Protein AF-0000000084928152 (afdb_homodimer)

Organism: Streptomyces venezuelae (strain ATCC 10712 / CBS 650.69 / DSM 40230 / JCM 4526 / NBRC 13096 / PD 04745) (NCBI:txid953739)

Sequence (588 aa):
MRTLAIAALQTAPVPYDLEATWQRYADQVRATRSLFPHVQLVVVPELLLAAEGPLLGSAPEGWMERIAEPIPGPTTERVSALARETGLWLIPGSLFERGEDGRVYNTAVAVSPEGEVAARYRKVFPWQPYEKTAPGGEFTVFDVPGVGRIGLAICYDGSFPETVRQLAWLGAEIIVQPTLTTTRDREMELVCARANAWTNQVYVVNVNASDPAGVGASAIVDPEGIVRQQAGTGEEILVDVLDLDTVTRVREQGSAGLNRPWAQLARYGEEIHLPMYGGTFRTPEWAHKQNSGQMRTLAIAALQTAPVPYDLEATWQRYADQVRATRSLFPHVQLVVVPELLLAAEGPLLGSAPEGWMERIAEPIPGPTTERVSALARETGLWLIPGSLFERGEDGRVYNTAVAVSPEGEVAARYRKVFPWQPYEKTAPGGEFTVFDVPGVGRIGLAICYDGSFPETVRQLAWLGAEIIVQPTLTTTRDREMELVCARANAWTNQVYVVNVNASDPAGVGASAIVDPEGIVRQQAGTGEEILVDVLDLDTVTRVREQGSAGLNRPWAQLARYGEEIHLPMYGGTFRTPEWAHKQNSGQ

Solvent-accessible surface area (backbone atoms only — not comparable to full-atom values): 29030 Å² total; per-residue (Å²): 136,33,59,48,27,33,34,37,40,21,40,65,46,39,59,75,30,53,65,60,17,44,51,51,49,52,50,52,52,53,48,45,46,68,76,37,70,74,49,41,34,41,37,29,14,34,37,33,68,60,3,58,52,39,87,90,48,88,69,68,84,60,49,66,71,68,66,34,36,42,84,83,31,74,69,52,50,52,50,17,51,50,13,45,72,68,56,23,30,36,24,65,16,20,36,49,25,38,43,96,85,72,46,45,26,43,26,31,44,35,27,33,33,85,30,44,78,68,38,70,32,39,30,54,43,54,56,47,87,77,43,83,46,49,59,32,36,58,80,38,66,38,74,43,88,91,52,50,30,36,15,62,47,43,42,55,27,58,59,37,70,61,48,56,47,44,30,36,51,74,55,26,47,32,35,44,25,22,12,62,49,67,57,82,64,53,60,57,50,52,38,23,45,25,36,50,9,36,59,51,36,15,30,29,40,38,25,16,12,3,55,79,56,6,55,24,52,23,35,35,23,35,34,68,32,47,72,77,44,68,48,62,39,52,70,43,74,51,72,48,73,46,54,50,53,53,32,55,46,30,61,71,51,9,42,96,62,54,48,36,63,67,57,50,41,56,72,49,20,68,64,29,60,35,73,44,33,65,31,28,45,52,66,36,75,75,57,56,59,61,59,67,74,105,134,33,58,49,27,34,34,38,39,21,40,64,46,39,59,75,30,52,66,60,17,44,53,51,49,52,50,50,52,52,48,44,48,68,77,38,69,75,49,43,33,41,38,28,14,34,37,34,68,58,3,60,54,42,89,92,47,87,68,68,84,59,48,67,71,69,67,34,36,43,85,81,32,76,68,52,49,51,50,18,51,51,14,45,74,70,57,23,29,37,25,65,16,20,35,51,25,37,44,96,86,72,47,45,28,44,28,30,42,35,25,34,34,84,30,43,77,68,38,69,34,39,30,55,43,53,57,48,87,77,43,82,47,50,59,33,35,56,81,36,67,40,74,44,89,91,51,50,31,35,15,61,46,45,42,57,26,59,60,38,67,62,49,55,48,45,32,33,50,74,53,26,48,32,34,44,23,20,13,64,48,69,57,83,63,52,60,56,50,52,38,22,44,26,33,49,9,37,59,50,35,16,30,28,40,37,26,14,12,3,52,81,56,6,58,25,51,24,32,36,22,35,34,67,32,48,72,76,44,68,48,60,39,52,69,44,75,4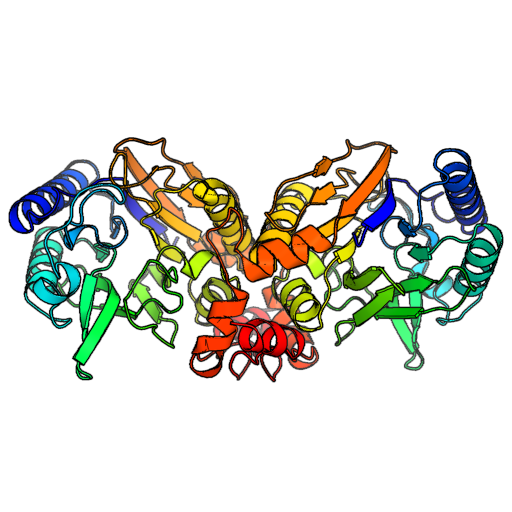9,72,48,72,46,54,52,53,54,33,56,46,31,61,73,51,9,42,95,62,55,48,34,62,66,58,51,40,57,72,50,20,70,63,29,61,35,74,43,32,65,32,28,46,50,68,35,73,75,59,57,60,61,59,69,74,104

InterPro domains:
  IPR003010 Carbon-nitrogen hydrolase [PF00795] (6-251)
  IPR003010 Carbon-nitrogen hydrolase [PS50263] (4-246)
  IPR036526 Carbon-nitrogen hydrolase superfamily [G3DSA:3.60.110.10] (1-266)
  IPR036526 Carbon-nitrogen hydrolase superfamily [SSF56317] (1-255)
  IPR050345 Aliphatic Amidase/Beta-Ureidopropionase [PTHR43674] (2-253)

Nearest PDB structures (foldseek):
  5g3o-assembly1_A  TM=9.161E-01  e=9.733E-25  Bacillus cereus
  4lf0-assembly1_A  TM=8.608E-01  e=2.741E-25  Bacillus sp. (in: firmicutes)
  2plq-assembly1_A  TM=8.503E-01  e=4.718E-25  Aeribacillus pallidus
  2uxy-assembly1_A  TM=8.238E-01  e=8.710E-26  Pseudomonas aeruginosa
  4gyl-assembly1_A  TM=8.179E-01  e=2.133E-24  Bacillus sp. (in: firmicutes)

Radius of gyration: 24.91 Å; Cα contacts (8 Å, |Δi|>4): 1516; chains: 2; bounding box: 55×72×54 Å

pLDDT: mean 96.23, std 7.62, range [33.03, 98.94]

Secondary structure (DSSP, 8-state):
--EEEEEEEE----TT-HHHHHHHHHHHHHHHHHH-TT--EEE--TTGGGT---TTS---TTHHHHH-B-SSSHHHHHHHHHHHHHT-EEE--EEEEE-TTS-EEEEEEEE-TTS-EEEEEE-SS--TTT--SBP----EEEEETTTEEEEE--GGGGGSHHHHHHHHHTT-SEEEEEE---STTHHHHHHHHHHHHHHHT-EEEEEEPPTTTS----EEE-TTS-EEEE--SS-EEEEEEEEHHHHHHHHHH-BTTTB-HHHHHHHHGGGS-BTTTTB-----HHHHHHHHT-/--EEEEEEEE----TT-HHHHHHHHHHHHHHHHHH-TT--EEE--TTGGGT---TTS---TTHHHHH-B-SSSHHHHHHHHHHHHHT-EEE--EEEEE-TTS-EEEEEEEE-TTS-EEEEEE-SS--TTT--SBP----EEEEETTTEEEEE--GGGGGSHHHHHHHHHTT-SEEEEEE---STTHHHHHHHHHHHHHHHT-EEEEEEPPTTTS----EEE-TTS-EEEE--SS-EEEEEEEEHHHHHHHHHH-BTTTB-HHHHHHHHGGGS-BTTTTB-----HHHHHHHHT-

Structure (mmCIF, N/CA/C/O backbone):
data_AF-0000000084928152-model_v1
#
loop_
_entity.id
_entity.type
_entity.pdbx_description
1 polymer 'Aliphatic amidase amiE'
#
loop_
_atom_site.group_PDB
_atom_site.id
_atom_site.type_symbol
_atom_site.label_atom_id
_atom_site.label_alt_id
_atom_site.label_comp_id
_atom_site.label_asym_id
_atom_site.label_entity_id
_atom_site.label_seq_id
_atom_site.pdbx_PDB_ins_code
_atom_site.Cartn_x
_atom_site.Cartn_y
_atom_site.Cartn_z
_atom_site.occupancy
_atom_site.B_iso_or_equiv
_atom_site.auth_seq_id
_atom_site.auth_comp_id
_atom_site.auth_asym_id
_atom_site.auth_atom_id
_atom_site.pdbx_PDB_model_num
ATOM 1 N N . MET A 1 1 ? 26.344 14.844 4.344 1 89.25 1 MET A N 1
ATOM 2 C CA . MET A 1 1 ? 25.188 14.117 4.863 1 89.25 1 MET A CA 1
ATOM 3 C C . MET A 1 1 ? 23.969 15.023 4.953 1 89.25 1 MET A C 1
ATOM 5 O O . MET A 1 1 ? 24.047 16.125 5.492 1 89.25 1 MET A O 1
ATOM 9 N N . ARG A 1 2 ? 22.906 14.656 4.246 1 96.38 2 ARG A N 1
ATOM 10 C CA . ARG A 1 2 ? 21.656 15.414 4.297 1 96.38 2 ARG A CA 1
ATOM 11 C C . ARG A 1 2 ? 20.734 14.883 5.383 1 96.38 2 ARG A C 1
ATOM 13 O O . ARG A 1 2 ? 20.188 13.781 5.25 1 96.38 2 ARG A O 1
ATOM 20 N N . THR A 1 3 ? 20.625 15.617 6.512 1 98.12 3 THR A N 1
ATOM 21 C CA . THR A 1 3 ? 19.75 15.188 7.598 1 98.12 3 THR A CA 1
ATOM 22 C C . THR A 1 3 ? 18.719 16.25 7.922 1 98.12 3 THR A C 1
ATOM 24 O O . THR A 1 3 ? 18.938 17.438 7.66 1 98.12 3 THR A O 1
ATOM 27 N N . LEU A 1 4 ? 17.625 15.875 8.406 1 98.69 4 LEU A N 1
ATOM 28 C CA . LEU A 1 4 ? 16.578 16.75 8.914 1 98.69 4 LEU A CA 1
ATOM 29 C C . LEU A 1 4 ? 16.109 16.312 10.289 1 98.69 4 LEU A C 1
ATOM 31 O O . LEU A 1 4 ? 15.562 15.211 10.445 1 98.69 4 LEU A O 1
ATOM 35 N N . ALA A 1 5 ? 16.375 17.094 11.266 1 98.75 5 ALA A N 1
ATOM 36 C CA . ALA A 1 5 ? 15.875 16.812 12.602 1 98.75 5 ALA A CA 1
ATOM 37 C C . ALA A 1 5 ? 14.445 17.328 12.773 1 98.75 5 ALA A C 1
ATOM 39 O O . ALA A 1 5 ? 14.172 18.5 12.562 1 98.75 5 ALA A O 1
ATOM 40 N N . ILE A 1 6 ? 13.555 16.406 13.188 1 98.88 6 ILE A N 1
ATOM 41 C CA . ILE A 1 6 ? 12.148 16.781 13.266 1 98.88 6 ILE A CA 1
ATOM 42 C C . ILE A 1 6 ? 11.609 16.484 14.664 1 98.88 6 ILE A C 1
ATOM 44 O O . ILE A 1 6 ? 12.195 15.688 15.406 1 98.88 6 ILE A O 1
ATOM 48 N N . ALA A 1 7 ? 10.555 17.141 14.977 1 98.94 7 ALA A N 1
ATOM 49 C CA . ALA A 1 7 ? 9.727 16.828 16.141 1 98.94 7 ALA A CA 1
ATOM 50 C C . ALA A 1 7 ? 8.258 16.703 15.742 1 98.94 7 ALA A C 1
ATOM 52 O O . ALA A 1 7 ? 7.664 17.656 15.234 1 98.94 7 ALA A O 1
ATOM 53 N N . ALA A 1 8 ? 7.734 15.562 15.875 1 98.94 8 ALA A N 1
ATOM 54 C CA . ALA A 1 8 ? 6.297 15.32 15.742 1 98.94 8 ALA A CA 1
ATOM 55 C C . ALA A 1 8 ? 5.605 15.367 17.094 1 98.94 8 ALA A C 1
ATOM 57 O O . ALA A 1 8 ? 5.855 14.516 17.953 1 98.94 8 ALA A O 1
ATOM 58 N N . LEU A 1 9 ? 4.797 16.375 17.266 1 98.88 9 LEU A N 1
ATOM 59 C CA . LEU A 1 9 ? 4.102 16.547 18.547 1 98.88 9 LEU A CA 1
ATOM 60 C C . LEU A 1 9 ? 2.738 15.859 18.5 1 98.88 9 LEU A C 1
ATOM 62 O O . LEU A 1 9 ? 1.804 16.375 17.891 1 98.88 9 LEU A O 1
ATOM 66 N N . GLN A 1 10 ? 2.631 14.68 19.109 1 98.88 10 GLN A N 1
ATOM 67 C CA . GLN A 1 10 ? 1.312 14.117 19.375 1 98.88 10 GLN A CA 1
ATOM 68 C C . GLN A 1 10 ? 0.608 14.859 20.5 1 98.88 10 GLN A C 1
ATOM 70 O O . GLN A 1 10 ? 0.919 14.648 21.688 1 98.88 10 GLN A O 1
ATOM 75 N N . THR A 1 11 ? -0.295 15.727 20.172 1 98.62 11 THR A N 1
ATOM 76 C CA . THR A 1 11 ? -0.963 16.594 21.141 1 98.62 11 THR A CA 1
ATOM 77 C C . THR A 1 11 ? -2.432 16.781 20.766 1 98.62 11 THR A C 1
ATOM 79 O O . THR A 1 11 ? -2.924 16.172 19.812 1 98.62 11 THR A O 1
ATOM 82 N N . ALA A 1 12 ? -3.146 17.562 21.594 1 98.06 12 ALA A N 1
ATOM 83 C CA . ALA A 1 12 ? -4.578 17.781 21.406 1 98.06 12 ALA A CA 1
ATOM 84 C C . ALA A 1 12 ? -4.938 19.266 21.578 1 98.06 12 ALA A C 1
ATOM 86 O O . ALA A 1 12 ? -4.262 19.984 22.312 1 98.06 12 ALA A O 1
ATOM 87 N N . PRO A 1 13 ? -5.938 19.703 20.906 1 97.94 13 PRO A N 1
ATOM 88 C CA . PRO A 1 13 ? -6.402 21.078 21.125 1 97.94 13 PRO A CA 1
ATOM 89 C C . PRO A 1 13 ? -7.211 21.234 22.406 1 97.94 13 PRO A C 1
ATOM 91 O O . PRO A 1 13 ? -7.473 20.25 23.094 1 97.94 13 PRO A O 1
ATOM 94 N N . VAL A 1 14 ? -7.43 22.531 22.734 1 97.75 14 VAL A N 1
ATOM 95 C CA . VAL A 1 14 ? -8.492 22.875 23.672 1 97.75 14 VAL A CA 1
ATOM 96 C C . VAL A 1 14 ? -9.812 23.016 22.938 1 97.75 14 VAL A C 1
ATOM 98 O O . VAL A 1 14 ? -10.023 24 22.219 1 97.75 14 VAL A O 1
ATOM 101 N N . PRO A 1 15 ? -10.781 22.141 23.203 1 96.62 15 PRO A N 1
ATOM 102 C CA . PRO A 1 15 ? -11.969 22.047 22.344 1 96.62 15 PRO A CA 1
ATOM 103 C C . PRO A 1 15 ? -12.711 23.375 22.234 1 96.62 15 PRO A C 1
ATOM 105 O O . PRO A 1 15 ? -13.094 23.953 23.25 1 96.62 15 PRO A O 1
ATOM 108 N N . TYR A 1 16 ? -12.828 23.844 21.047 1 96.94 16 TYR A N 1
ATOM 109 C CA . TYR A 1 16 ? -13.633 24.984 20.609 1 96.94 16 TYR A CA 1
ATOM 110 C C . TYR A 1 16 ? -13.141 26.281 21.25 1 96.94 16 TYR A C 1
ATOM 112 O O . TYR A 1 16 ? -13.922 27.219 21.438 1 96.94 16 TYR A O 1
ATOM 120 N N . ASP A 1 17 ? -11.945 26.266 21.641 1 97.94 17 ASP A N 1
ATOM 121 C CA . ASP A 1 17 ? -11.266 27.469 22.125 1 97.94 17 ASP A CA 1
ATOM 122 C C . ASP A 1 17 ? -10.023 27.766 21.297 1 97.94 17 ASP A C 1
ATOM 124 O O . ASP A 1 17 ? -8.938 27.266 21.594 1 97.94 17 ASP A O 1
ATOM 128 N N . LEU A 1 18 ? -10.18 28.578 20.266 1 98.31 18 LEU A N 1
ATOM 129 C CA . LEU A 1 18 ? -9.141 28.859 19.281 1 98.31 18 LEU A CA 1
ATOM 130 C C . LEU A 1 18 ? -7.922 29.5 19.938 1 98.31 18 LEU A C 1
ATOM 132 O O . LEU A 1 18 ? -6.789 29.109 19.656 1 98.31 18 LEU A O 1
ATOM 136 N N . GLU A 1 19 ? -8.188 30.406 20.781 1 98.56 19 GLU A N 1
ATOM 137 C CA . GLU A 1 19 ? -7.078 31.141 21.375 1 98.56 19 GLU A CA 1
ATOM 138 C C . GLU A 1 19 ? -6.293 30.266 22.359 1 98.56 19 GLU A C 1
ATOM 140 O O . GLU A 1 19 ? -5.059 30.281 22.375 1 98.56 19 GLU A O 1
ATOM 145 N N . ALA A 1 20 ? -7.023 29.484 23.156 1 98.75 20 ALA A N 1
ATOM 146 C CA . ALA A 1 20 ? -6.336 28.578 24.062 1 98.75 20 ALA A CA 1
ATOM 147 C C . ALA A 1 20 ? -5.523 27.531 23.297 1 98.75 20 ALA A C 1
ATOM 149 O O . ALA A 1 20 ? -4.422 27.172 23.719 1 98.75 20 ALA A O 1
ATOM 150 N N . THR A 1 21 ? -6.082 27.016 22.25 1 98.75 21 THR A N 1
ATOM 151 C CA . THR A 1 21 ? -5.367 26.062 21.422 1 98.75 21 THR A CA 1
ATOM 152 C C . THR A 1 21 ? -4.121 26.688 20.812 1 98.75 21 THR A C 1
ATOM 154 O O . THR A 1 21 ? -3.049 26.078 20.812 1 98.75 21 THR A O 1
ATOM 157 N N . TRP A 1 22 ? -4.23 27.922 20.344 1 98.81 22 TRP A N 1
ATOM 158 C CA . TRP A 1 22 ? -3.076 28.625 19.797 1 98.81 22 TRP A CA 1
ATOM 159 C C . TRP A 1 22 ? -1.969 28.75 20.828 1 98.81 22 TRP A C 1
ATOM 161 O O . TRP A 1 22 ? -0.804 28.469 20.547 1 98.81 22 TRP A O 1
ATOM 171 N N . GLN A 1 23 ? -2.369 29.266 21.969 1 98.81 23 GLN A N 1
ATOM 172 C CA . GLN A 1 23 ? -1.374 29.469 23.016 1 98.81 23 GLN A CA 1
ATOM 173 C C . GLN A 1 23 ? -0.669 28.156 23.375 1 98.81 23 GLN A C 1
ATOM 175 O O . GLN A 1 23 ? 0.551 28.125 23.547 1 98.81 23 GLN A O 1
ATOM 180 N N . ARG A 1 24 ? -1.45 27.125 23.484 1 98.62 24 ARG A N 1
ATOM 181 C CA . ARG A 1 24 ? -0.889 25.812 23.781 1 98.62 24 ARG A CA 1
ATOM 182 C C . ARG A 1 24 ? 0.095 25.375 22.703 1 98.62 24 ARG A C 1
ATOM 184 O O . ARG A 1 24 ? 1.206 24.938 23 1 98.62 24 ARG A O 1
ATOM 191 N N . TYR A 1 25 ? -0.319 25.516 21.516 1 98.75 25 TYR A N 1
ATOM 192 C CA . TYR A 1 25 ? 0.521 25.156 20.375 1 98.75 25 TYR A CA 1
ATOM 193 C C . TYR A 1 25 ? 1.811 25.969 20.391 1 98.75 25 TYR A C 1
ATOM 195 O O . TYR A 1 25 ? 2.904 25.406 20.281 1 98.75 25 TYR A O 1
ATOM 203 N N . ALA A 1 26 ? 1.692 27.25 20.453 1 98.94 26 ALA A N 1
ATOM 204 C CA . ALA A 1 26 ? 2.854 28.141 20.438 1 98.94 26 ALA A CA 1
ATOM 205 C C . ALA A 1 26 ? 3.818 27.797 21.562 1 98.94 26 ALA A C 1
ATOM 207 O O . ALA A 1 26 ? 5.035 27.75 21.359 1 98.94 26 ALA A O 1
ATOM 208 N N . ASP A 1 27 ? 3.254 27.578 22.734 1 98.88 27 ASP A N 1
ATOM 209 C CA . ASP A 1 27 ? 4.078 27.219 23.875 1 98.88 27 ASP A CA 1
ATOM 210 C C . ASP A 1 27 ? 4.812 25.906 23.625 1 98.88 27 ASP A C 1
ATOM 212 O O . ASP A 1 27 ? 5.98 25.766 24 1 98.88 27 ASP A O 1
ATOM 216 N N . GLN A 1 28 ? 4.129 24.891 23.062 1 98.88 28 GLN A N 1
ATOM 217 C CA . GLN A 1 28 ? 4.742 23.594 22.781 1 98.88 28 GLN A CA 1
ATOM 218 C C . GLN A 1 28 ? 5.867 23.734 21.766 1 98.88 28 GLN A C 1
ATOM 220 O O . GLN A 1 28 ? 6.91 23.078 21.891 1 98.88 28 GLN A O 1
ATOM 225 N N . VAL A 1 29 ? 5.664 24.562 20.75 1 98.88 29 VAL A N 1
ATOM 226 C CA . VAL A 1 29 ? 6.691 24.812 19.734 1 98.88 29 VAL A CA 1
ATOM 227 C C . VAL A 1 29 ? 7.906 25.469 20.391 1 98.88 29 VAL A C 1
ATOM 229 O O . VAL A 1 29 ? 9.047 25.047 20.156 1 98.88 29 VAL A O 1
ATOM 232 N N . ARG A 1 30 ? 7.664 26.5 21.203 1 98.88 30 ARG A N 1
ATOM 233 C CA . ARG A 1 30 ? 8.75 27.188 21.891 1 98.88 30 ARG A CA 1
ATOM 234 C C . ARG A 1 30 ? 9.5 26.219 22.812 1 98.88 30 ARG A C 1
ATOM 236 O O . ARG A 1 30 ? 10.727 26.25 22.891 1 98.88 30 ARG A O 1
ATOM 243 N N . ALA A 1 31 ? 8.703 25.438 23.547 1 98.81 31 ALA A N 1
ATOM 244 C CA . ALA A 1 31 ? 9.32 24.453 24.438 1 98.81 31 ALA A CA 1
ATOM 245 C C . ALA A 1 31 ? 10.172 23.469 23.641 1 98.81 31 ALA A C 1
ATOM 247 O O . ALA A 1 31 ? 11.273 23.094 24.078 1 98.81 31 ALA A O 1
ATOM 248 N N . THR A 1 32 ? 9.672 22.984 22.5 1 98.75 32 THR A N 1
ATOM 249 C CA . THR A 1 32 ? 10.414 22.078 21.641 1 98.75 32 THR A CA 1
ATOM 250 C C . THR A 1 32 ? 11.742 22.703 21.203 1 98.75 32 THR A C 1
ATOM 252 O O . THR A 1 32 ? 12.789 22.062 21.281 1 98.75 32 THR A O 1
ATOM 255 N N . ARG A 1 33 ? 11.68 23.953 20.75 1 98.56 33 ARG A N 1
ATOM 256 C CA . ARG A 1 33 ? 12.883 24.656 20.328 1 98.56 33 ARG A CA 1
ATOM 257 C C . ARG A 1 33 ? 13.898 24.734 21.469 1 98.56 33 ARG A C 1
ATOM 259 O O . ARG A 1 33 ? 15.102 24.562 21.25 1 98.56 33 ARG A O 1
ATOM 266 N N . SER A 1 34 ? 13.398 25.016 22.609 1 98.38 34 SER A N 1
ATOM 267 C CA . SER A 1 34 ? 14.273 25.172 23.766 1 98.38 34 SER A CA 1
ATOM 268 C C . SER A 1 34 ? 14.883 23.844 24.188 1 98.38 34 SER A C 1
ATOM 270 O O . SER A 1 34 ? 16.078 23.766 24.453 1 98.38 34 SER A O 1
ATOM 272 N N . LEU A 1 35 ? 14.133 22.781 24.266 1 98.06 35 LEU A N 1
ATOM 273 C CA . LEU A 1 35 ? 14.555 21.484 24.766 1 98.06 35 LEU A CA 1
ATOM 274 C C . LEU A 1 35 ? 15.438 20.766 23.734 1 98.06 35 LEU A C 1
ATOM 276 O O . LEU A 1 35 ? 16.359 20.031 24.109 1 98.06 35 LEU A O 1
ATOM 280 N N . PHE A 1 36 ? 15.078 20.953 22.469 1 98.19 36 PHE A N 1
ATOM 281 C CA . PHE A 1 36 ? 15.781 20.266 21.391 1 98.19 36 PHE A CA 1
ATOM 282 C C . PHE A 1 36 ? 16.281 21.266 20.359 1 98.19 36 PHE A C 1
ATOM 284 O O . PHE A 1 36 ? 15.742 21.344 19.25 1 98.19 36 PHE A O 1
ATOM 291 N N . PRO A 1 37 ? 17.344 21.891 20.547 1 98.06 37 PRO A N 1
ATOM 292 C CA . PRO A 1 37 ? 17.812 22.984 19.688 1 98.06 37 PRO A CA 1
ATOM 293 C C . PRO A 1 37 ? 18.203 22.5 18.297 1 98.06 37 PRO A C 1
ATOM 295 O O . PRO A 1 37 ? 18.312 23.297 17.359 1 98.06 37 PRO A O 1
ATOM 298 N N . HIS A 1 38 ? 18.438 21.188 18.156 1 98.25 38 HIS A N 1
ATOM 299 C CA . HIS A 1 38 ? 18.844 20.656 16.859 1 98.25 38 HIS A CA 1
ATOM 300 C C . HIS A 1 38 ? 17.641 20.438 15.953 1 98.25 38 HIS A C 1
ATOM 302 O O . HIS A 1 38 ? 17.797 20.219 14.75 1 98.25 38 HIS A O 1
ATOM 308 N N . VAL A 1 39 ? 16.438 20.469 16.5 1 98.75 39 VAL A N 1
ATOM 309 C CA . VAL A 1 39 ? 15.227 20.281 15.703 1 98.75 39 VAL A CA 1
ATOM 310 C C . VAL A 1 39 ? 15.086 21.422 14.695 1 98.75 39 VAL A C 1
ATOM 312 O O . VAL A 1 39 ? 15.352 22.578 15.023 1 98.75 39 VAL A O 1
ATOM 315 N N . GLN A 1 40 ? 14.656 21.031 13.461 1 98.88 40 GLN A N 1
ATOM 316 C CA . GLN A 1 40 ? 14.531 22.016 12.383 1 98.88 40 GLN A CA 1
ATOM 317 C C . GLN A 1 40 ? 13.086 22.156 11.93 1 98.88 40 GLN A C 1
ATOM 319 O O . GLN A 1 40 ? 12.719 23.156 11.305 1 98.88 40 GLN A O 1
ATOM 324 N N . LEU A 1 41 ? 12.273 21.203 12.164 1 98.94 41 LEU A N 1
ATOM 325 C CA . LEU A 1 41 ? 10.898 21.156 11.688 1 98.94 41 LEU A CA 1
ATOM 326 C C . LEU A 1 41 ? 9.969 20.578 12.758 1 98.94 41 LEU A C 1
ATOM 328 O O . LEU A 1 41 ? 10.281 19.547 13.359 1 98.94 41 LEU A O 1
ATOM 332 N N . VAL A 1 42 ? 8.914 21.25 13.086 1 98.94 42 VAL A N 1
ATOM 333 C CA . VAL A 1 42 ? 7.891 20.766 14.008 1 98.94 42 VAL A CA 1
ATOM 334 C C . VAL A 1 42 ? 6.59 20.5 13.25 1 98.94 42 VAL A C 1
ATOM 336 O O . VAL A 1 42 ? 6.164 21.328 12.438 1 98.94 42 VAL A O 1
ATOM 339 N N . VAL A 1 43 ? 6.004 19.391 13.43 1 98.94 43 VAL A N 1
ATOM 340 C CA . VAL A 1 43 ? 4.723 19.031 12.836 1 98.94 43 VAL A CA 1
ATOM 341 C C . VAL A 1 43 ? 3.732 18.641 13.922 1 98.94 43 VAL A C 1
ATOM 343 O O . VAL A 1 43 ? 4.117 18.047 14.938 1 98.94 43 VAL A O 1
ATOM 346 N N . VAL A 1 44 ? 2.502 18.984 13.805 1 98.94 44 VAL A N 1
ATOM 347 C CA . VAL A 1 44 ? 1.438 18.625 14.742 1 98.94 44 VAL A CA 1
ATOM 348 C C . VAL A 1 44 ? 0.287 17.969 13.984 1 98.94 44 VAL A C 1
ATOM 350 O O . VAL A 1 44 ? 0.317 17.891 12.75 1 98.94 44 VAL A O 1
ATOM 353 N N . PRO A 1 45 ? -0.768 17.484 14.664 1 98.88 45 PRO A N 1
ATOM 354 C CA . PRO A 1 45 ? -1.838 16.703 14.047 1 98.88 45 PRO A CA 1
ATOM 355 C C . PRO A 1 45 ? -2.73 17.531 13.133 1 98.88 45 PRO A C 1
ATOM 357 O O . PRO A 1 45 ? -2.703 18.766 13.188 1 98.88 45 PRO A O 1
ATOM 360 N N . GLU A 1 46 ? -3.504 16.781 12.328 1 98.81 46 GLU A N 1
ATOM 361 C CA . GLU A 1 46 ? -4.531 17.344 11.453 1 98.81 46 GLU A CA 1
ATOM 362 C C . GLU A 1 46 ? -5.512 18.219 12.234 1 98.81 46 GLU A C 1
ATOM 364 O O . GLU A 1 46 ? -6.02 17.797 13.281 1 98.81 46 GLU A O 1
ATOM 369 N N . LEU A 1 47 ? -5.727 19.453 11.789 1 98.56 47 LEU A N 1
ATOM 370 C CA . LEU A 1 47 ? -6.762 20.359 12.25 1 98.56 47 LEU A CA 1
ATOM 371 C C . LEU A 1 47 ? -6.566 20.703 13.719 1 98.56 47 LEU A C 1
ATOM 373 O O . LEU A 1 47 ? -7.535 20.984 14.438 1 98.56 47 LEU A O 1
ATOM 377 N N . LEU A 1 48 ? -5.332 20.609 14.172 1 98.75 48 LEU A N 1
ATOM 378 C CA . LEU A 1 48 ? -5.062 20.953 15.562 1 98.75 48 LEU A CA 1
ATOM 379 C C . LEU A 1 48 ? -5.551 22.375 15.867 1 98.75 48 LEU A C 1
ATOM 381 O O . LEU A 1 48 ? -6.293 22.578 16.828 1 98.75 48 LEU A O 1
ATOM 385 N N . LEU A 1 49 ? -5.246 23.375 15.008 1 98.62 49 LEU A N 1
ATOM 386 C CA . LEU A 1 49 ? -5.52 24.781 15.289 1 98.62 49 LEU A CA 1
ATOM 387 C C . LEU A 1 49 ? -6.965 25.125 14.938 1 98.62 49 LEU A C 1
ATOM 389 O O . LEU A 1 49 ? -7.398 26.266 15.141 1 98.62 49 LEU A O 1
ATOM 393 N N . ALA A 1 50 ? -7.676 24.188 14.406 1 97.69 50 ALA A N 1
ATOM 394 C CA . ALA A 1 50 ? -9.117 24.359 14.258 1 97.69 50 ALA A CA 1
ATOM 395 C C . ALA A 1 50 ? -9.844 24.125 15.578 1 97.69 50 ALA A C 1
ATOM 397 O O . ALA A 1 50 ? -11.031 24.422 15.703 1 97.69 50 ALA A O 1
ATOM 398 N N . ALA A 1 51 ? -9.18 23.594 16.547 1 97.31 51 ALA A N 1
ATOM 399 C CA . ALA A 1 51 ? -9.625 23.438 17.938 1 97.31 51 ALA A CA 1
ATOM 400 C C . ALA A 1 51 ? -10.906 22.609 18.016 1 97.31 51 ALA A C 1
ATOM 402 O O . ALA A 1 51 ? -11.773 22.875 18.844 1 97.31 51 ALA A O 1
ATOM 403 N N . GLU A 1 52 ? -10.984 21.688 17.078 1 92.56 52 GLU A N 1
ATOM 404 C CA . GLU A 1 52 ? -12.18 20.859 17.125 1 92.56 52 GLU A CA 1
ATOM 405 C C . GLU A 1 52 ? -12.211 19.984 18.375 1 92.56 52 GLU A C 1
ATOM 407 O O . GLU A 1 52 ? -11.156 19.672 18.953 1 92.56 52 GLU A O 1
ATOM 412 N N . GLY A 1 53 ? -13.445 19.672 18.859 1 89.69 53 GLY A N 1
ATOM 413 C CA . GLY A 1 53 ? -13.617 18.797 20.016 1 89.69 53 GLY A CA 1
ATOM 414 C C . GLY A 1 53 ? -13.688 17.328 19.641 1 89.69 53 GLY A C 1
ATOM 415 O O . GLY A 1 53 ? -13.508 16.969 18.469 1 89.69 53 GLY A O 1
ATOM 416 N N . PRO A 1 54 ? -13.906 16.578 20.719 1 87.88 54 PRO A N 1
ATOM 417 C CA . PRO A 1 54 ? -14 15.125 20.469 1 87.88 54 PRO A CA 1
ATOM 418 C C . PRO A 1 54 ? -15.117 14.766 19.484 1 87.88 54 PRO A C 1
ATOM 420 O O . PRO A 1 54 ? -16.172 15.406 19.484 1 87.88 54 PRO A O 1
ATOM 423 N N . LEU A 1 55 ? -14.844 13.688 18.75 1 84.44 55 LEU A N 1
ATOM 424 C CA . LEU A 1 55 ? -15.758 13.234 17.703 1 84.44 55 LEU A CA 1
ATOM 425 C C . LEU A 1 55 ? -17.156 13 18.266 1 84.44 55 LEU A C 1
ATOM 427 O O . LEU A 1 55 ? -18.156 13.32 17.609 1 84.44 55 LEU A O 1
ATOM 431 N N . LEU A 1 56 ? -17.25 12.438 19.5 1 86.62 56 LEU A N 1
ATOM 432 C CA . LEU A 1 56 ? -18.547 12.062 20.062 1 86.62 56 LEU A CA 1
ATOM 433 C C . LEU A 1 56 ? -19.078 13.156 20.984 1 86.62 56 LEU A C 1
ATOM 435 O O . LEU A 1 56 ? -20.078 12.961 21.688 1 86.62 56 LEU A O 1
ATOM 439 N N . GLY A 1 57 ? -18.484 14.273 21.016 1 86.75 57 GLY A N 1
ATOM 440 C CA . GLY A 1 57 ? -18.938 15.367 21.859 1 86.75 57 GLY A CA 1
ATOM 441 C C . GLY A 1 57 ? -19.766 16.391 21.125 1 86.75 57 GLY A C 1
ATOM 442 O O . GLY A 1 57 ? -19.859 16.359 19.891 1 86.75 57 GLY A O 1
ATOM 443 N N . SER A 1 58 ? -20.422 17.188 21.891 1 89.81 58 SER A N 1
ATOM 444 C CA . SER A 1 58 ? -21.203 18.281 21.312 1 89.81 58 SER A CA 1
ATOM 445 C C . SER A 1 58 ? -20.297 19.281 20.594 1 89.81 58 SER A C 1
ATOM 447 O O . SER A 1 58 ? -19.188 19.562 21.047 1 89.81 58 SER A O 1
ATOM 449 N N . ALA A 1 59 ? -20.703 19.719 19.453 1 88.81 59 ALA A N 1
ATOM 450 C CA . ALA A 1 59 ? -19.969 20.703 18.672 1 88.81 59 ALA A CA 1
ATOM 451 C C . ALA A 1 59 ? -20.812 21.953 18.453 1 88.81 59 ALA A C 1
ATOM 453 O O . ALA A 1 59 ? -22.031 21.859 18.219 1 88.81 59 ALA A O 1
ATOM 454 N N . PRO A 1 60 ? -20.172 23.109 18.594 1 93.38 60 PRO A N 1
ATOM 455 C CA . PRO A 1 60 ? -20.906 24.297 18.172 1 93.38 60 PRO A CA 1
ATOM 456 C C . PRO A 1 60 ? -21.391 24.219 16.734 1 93.38 60 PRO A C 1
ATOM 458 O O . PRO A 1 60 ? -20.688 23.688 15.875 1 93.38 60 PRO A O 1
ATOM 461 N N . GLU A 1 61 ? -22.562 24.75 16.562 1 92.81 61 GLU A N 1
ATOM 462 C CA . GLU A 1 61 ? -23.156 24.719 15.227 1 92.81 61 GLU A CA 1
ATOM 463 C C . GLU A 1 61 ? -22.266 25.453 14.219 1 92.81 61 GLU A C 1
ATOM 465 O O . GLU A 1 61 ? -21.812 26.562 14.469 1 92.81 61 GLU A O 1
ATOM 470 N N . GLY A 1 62 ? -21.984 24.781 13.141 1 94.88 62 GLY A N 1
ATOM 471 C CA . GLY A 1 62 ? -21.297 25.391 12.008 1 94.88 62 GLY A CA 1
ATOM 472 C C . GLY A 1 62 ? -19.859 25.734 12.312 1 94.88 62 GLY A C 1
ATOM 473 O O . GLY A 1 62 ? -19.328 26.734 11.797 1 94.88 62 GLY A O 1
ATOM 474 N N . TRP A 1 63 ? -19.281 25.062 13.234 1 95.94 63 TRP A N 1
ATOM 475 C CA . TRP A 1 63 ? -17.938 25.375 13.703 1 95.94 63 TRP A CA 1
ATOM 476 C C . TRP A 1 63 ? -16.969 25.5 12.531 1 95.94 63 TRP A C 1
ATOM 478 O O . TRP A 1 63 ? -16.25 26.5 12.406 1 95.94 63 TRP A O 1
ATOM 488 N N . MET A 1 64 ? -16.938 24.547 11.594 1 96.69 64 MET A N 1
ATOM 489 C CA . MET A 1 64 ? -16.062 24.531 10.43 1 96.69 64 MET A CA 1
ATOM 490 C C . MET A 1 64 ? -16.203 25.812 9.617 1 96.69 64 MET A C 1
ATOM 492 O O . MET A 1 64 ? -15.211 26.484 9.312 1 96.69 64 MET A O 1
ATOM 496 N N . GLU A 1 65 ? -17.453 26.188 9.367 1 96.81 65 GLU A N 1
ATOM 497 C CA . GLU A 1 65 ? -17.734 27.391 8.57 1 96.81 65 GLU A CA 1
ATOM 498 C C . GLU A 1 65 ? -17.312 28.656 9.305 1 96.81 65 GLU A C 1
ATOM 500 O O . GLU A 1 65 ? -16.828 29.609 8.688 1 96.81 65 GLU A O 1
ATOM 505 N N . ARG A 1 66 ? -17.516 28.594 10.586 1 96.81 66 ARG A N 1
ATOM 506 C CA . ARG A 1 66 ? -17.266 29.766 11.398 1 96.81 66 ARG A CA 1
ATOM 507 C C . ARG A 1 66 ? -15.773 30.078 11.469 1 96.81 66 ARG A C 1
ATOM 509 O O . ARG A 1 66 ? -15.367 31.234 11.508 1 96.81 66 ARG A O 1
ATOM 516 N N . ILE A 1 67 ? -14.969 29.031 11.461 1 97.44 67 ILE A N 1
ATOM 517 C CA . ILE A 1 67 ? -13.57 29.297 11.773 1 97.44 67 ILE A CA 1
ATOM 518 C C . ILE A 1 67 ? -12.742 29.25 10.492 1 97.44 67 ILE A C 1
ATOM 520 O O . ILE A 1 67 ? -11.555 29.594 10.5 1 97.44 67 ILE A O 1
ATOM 524 N N . ALA A 1 68 ? -13.375 28.797 9.383 1 98.5 68 ALA A N 1
ATOM 525 C CA . ALA A 1 68 ? -12.656 28.734 8.109 1 98.5 68 ALA A CA 1
ATOM 526 C C . ALA A 1 68 ? -12.156 30.125 7.707 1 98.5 68 ALA A C 1
ATOM 528 O O . ALA A 1 68 ? -12.867 31.109 7.855 1 98.5 68 ALA A O 1
ATOM 529 N N . GLU A 1 69 ? -10.977 30.203 7.258 1 98 69 GLU A N 1
ATOM 530 C CA . GLU A 1 69 ? -10.375 31.469 6.816 1 98 69 GLU A CA 1
ATOM 531 C C . GLU A 1 69 ? -9.508 31.25 5.578 1 98 69 GLU A C 1
ATOM 533 O O . GLU A 1 69 ? -9.133 30.125 5.258 1 98 69 GLU A O 1
ATOM 538 N N . PRO A 1 70 ? -9.195 32.281 4.836 1 97.94 70 PRO A N 1
ATOM 539 C CA . PRO A 1 70 ? -8.297 32.125 3.691 1 97.94 70 PRO A CA 1
ATOM 540 C C . PRO A 1 70 ? -6.879 31.734 4.102 1 97.94 70 PRO A C 1
ATOM 542 O O . PRO A 1 70 ? -6.484 31.953 5.25 1 97.94 70 PRO A O 1
ATOM 545 N N . ILE A 1 71 ? -6.113 31.109 3.244 1 97.75 71 ILE A N 1
ATOM 546 C CA . ILE A 1 71 ? -4.695 30.797 3.42 1 97.75 71 ILE A CA 1
ATOM 547 C C . ILE A 1 71 ? -3.883 31.5 2.326 1 97.75 71 ILE A C 1
ATOM 549 O O . ILE A 1 71 ? -4.008 31.156 1.146 1 97.75 71 ILE A O 1
ATOM 553 N N . PRO A 1 72 ? -3.033 32.562 2.566 1 96.94 72 PRO A N 1
ATOM 554 C CA . PRO A 1 72 ? -2.738 33 3.936 1 96.94 72 PRO A CA 1
ATOM 555 C C . PRO A 1 72 ? -3.883 33.781 4.57 1 96.94 72 PRO A C 1
ATOM 557 O O . PRO A 1 72 ? -4.738 34.312 3.861 1 96.94 72 PRO A O 1
ATOM 560 N N . GLY A 1 73 ? -3.998 33.688 5.855 1 97.75 73 GLY A N 1
ATOM 561 C CA . GLY A 1 73 ? -4.938 34.406 6.699 1 97.75 73 GLY A CA 1
ATOM 562 C C . GLY A 1 73 ? -4.461 34.562 8.133 1 97.75 73 GLY A C 1
ATOM 563 O O . GLY A 1 73 ? -3.268 34.406 8.406 1 97.75 73 GLY A O 1
ATOM 564 N N . PRO A 1 74 ? -5.34 34.969 9.031 1 97.88 74 PRO A N 1
ATOM 565 C CA . PRO A 1 74 ? -4.949 35.281 10.406 1 97.88 74 PRO A CA 1
ATOM 566 C C . PRO A 1 74 ? -4.172 34.156 11.078 1 97.88 74 PRO A C 1
ATOM 568 O O . PRO A 1 74 ? -3.143 34.406 11.719 1 97.88 74 PRO A O 1
ATOM 571 N N . THR A 1 75 ? -4.629 32.906 10.953 1 98.44 75 THR A N 1
ATOM 572 C CA . THR A 1 75 ? -3.957 31.812 11.617 1 98.44 75 THR A CA 1
ATOM 573 C C . THR A 1 75 ? -2.572 31.578 11.016 1 98.44 75 THR A C 1
ATOM 575 O O . THR A 1 75 ? -1.595 31.406 11.75 1 98.44 75 THR A O 1
ATOM 578 N N . THR A 1 76 ? -2.445 31.609 9.664 1 98.5 76 THR A N 1
ATOM 579 C CA . THR A 1 76 ? -1.144 31.391 9.047 1 98.5 76 THR A CA 1
ATOM 580 C C . THR A 1 76 ? -0.195 32.531 9.344 1 98.5 76 THR A C 1
ATOM 582 O O . THR A 1 76 ? 1.019 32.344 9.438 1 98.5 76 THR A O 1
ATOM 585 N N . GLU A 1 77 ? -0.75 33.719 9.539 1 98.62 77 GLU A N 1
ATOM 586 C CA . GLU A 1 77 ? 0.086 34.875 9.93 1 98.62 77 GLU A CA 1
ATOM 587 C C . GLU A 1 77 ? 0.704 34.656 11.305 1 98.62 77 GLU A C 1
ATOM 589 O O . GLU A 1 77 ? 1.876 34.969 11.523 1 98.62 77 GLU A O 1
ATOM 594 N N . ARG A 1 78 ? -0.097 34.125 12.188 1 98.81 78 ARG A N 1
ATOM 595 C CA . ARG A 1 78 ? 0.425 33.812 13.508 1 98.81 78 ARG A CA 1
ATOM 596 C C . ARG A 1 78 ? 1.486 32.719 13.43 1 98.81 78 ARG A C 1
ATOM 598 O O . ARG A 1 78 ? 2.516 32.812 14.109 1 98.81 78 ARG A O 1
ATOM 605 N N . VAL A 1 79 ? 1.22 31.719 12.625 1 98.94 79 VAL A N 1
ATOM 606 C CA . VAL A 1 79 ? 2.176 30.625 12.453 1 98.94 79 VAL A CA 1
ATOM 607 C C . VAL A 1 79 ? 3.471 31.172 11.852 1 98.94 79 VAL A C 1
ATOM 609 O O . VAL A 1 79 ? 4.566 30.781 12.266 1 98.94 79 VAL A O 1
ATOM 612 N N . SER A 1 80 ? 3.344 32.062 10.859 1 98.88 80 SER A N 1
ATOM 613 C CA . SER A 1 80 ? 4.5 32.688 10.227 1 98.88 80 SER A CA 1
ATOM 614 C C . SER A 1 80 ? 5.344 33.438 11.242 1 98.88 80 SER A C 1
ATOM 616 O O . SER A 1 80 ? 6.574 33.344 11.242 1 98.88 80 SER A O 1
ATOM 618 N N . ALA A 1 81 ? 4.672 34.188 12.078 1 98.88 81 ALA A N 1
ATOM 619 C CA . ALA A 1 81 ? 5.379 34.938 13.109 1 98.88 81 ALA A CA 1
ATOM 620 C C . ALA A 1 81 ? 6.113 34 14.062 1 98.88 81 ALA A C 1
ATOM 622 O O . ALA A 1 81 ? 7.254 34.25 14.453 1 98.88 81 ALA A O 1
ATOM 623 N N . LEU A 1 82 ? 5.43 32.906 14.453 1 98.94 82 LEU A N 1
ATOM 624 C CA . LEU A 1 82 ? 6.035 31.922 15.344 1 98.94 82 LEU A CA 1
ATOM 625 C C . LEU A 1 82 ? 7.238 31.25 14.68 1 98.94 82 LEU A C 1
ATOM 627 O O . LEU A 1 82 ? 8.242 30.984 15.336 1 98.94 82 LEU A O 1
ATOM 631 N N . ALA A 1 83 ? 7.109 30.969 13.398 1 98.94 83 ALA A N 1
ATOM 632 C CA . ALA A 1 83 ? 8.227 30.391 12.648 1 98.94 83 ALA A CA 1
ATOM 633 C C . ALA A 1 83 ? 9.438 31.328 12.672 1 98.94 83 ALA A C 1
ATOM 635 O O . ALA A 1 83 ? 10.555 30.891 12.938 1 98.94 83 ALA A O 1
ATOM 636 N N . ARG A 1 84 ? 9.219 32.656 12.414 1 98.81 84 ARG A N 1
ATOM 637 C CA . ARG A 1 84 ? 10.297 33.625 12.453 1 98.81 84 ARG A CA 1
ATOM 638 C C . ARG A 1 84 ? 10.93 33.688 13.836 1 98.81 84 ARG A C 1
ATOM 640 O O . ARG A 1 84 ? 12.156 33.75 13.961 1 98.81 84 ARG A O 1
ATOM 647 N N . GLU A 1 85 ? 10.055 33.688 14.781 1 98.88 85 GLU A N 1
ATOM 648 C CA . GLU A 1 85 ? 10.508 33.781 16.172 1 98.88 85 GLU A CA 1
ATOM 649 C C . GLU A 1 85 ? 11.414 32.625 16.531 1 98.88 85 GLU A C 1
ATOM 651 O O . GLU A 1 85 ? 12.438 32.812 17.188 1 98.88 85 GLU A O 1
ATOM 656 N N . THR A 1 86 ? 11.078 31.375 16.125 1 98.81 86 THR A N 1
ATOM 657 C CA . THR A 1 86 ? 11.742 30.172 16.609 1 98.81 86 THR A CA 1
ATOM 658 C C . THR A 1 86 ? 12.797 29.703 15.609 1 98.81 86 THR A C 1
ATOM 660 O O . THR A 1 86 ? 13.648 28.875 15.945 1 98.81 86 THR A O 1
ATOM 663 N N . GLY A 1 87 ? 12.727 30.203 14.383 1 98.69 87 GLY A N 1
ATOM 664 C CA . GLY A 1 87 ? 13.625 29.75 13.328 1 98.69 87 GLY A CA 1
ATOM 665 C C . GLY A 1 87 ? 13.312 28.344 12.844 1 98.69 87 GLY A C 1
ATOM 666 O O . GLY A 1 87 ? 14.195 27.656 12.328 1 98.69 87 GLY A O 1
ATOM 667 N N . LEU A 1 88 ? 12.109 27.859 13.062 1 98.88 88 LEU A N 1
ATOM 668 C CA . LEU A 1 88 ? 11.727 26.5 12.734 1 98.88 88 LEU A CA 1
ATOM 669 C C . LEU A 1 88 ? 10.852 26.469 11.484 1 98.88 88 LEU A C 1
ATOM 671 O O . LEU A 1 88 ? 10.086 27.406 11.234 1 98.88 88 LEU A O 1
ATOM 675 N N . TRP A 1 89 ? 11.031 25.406 10.617 1 98.94 89 TRP A N 1
ATOM 676 C CA . TRP A 1 89 ? 9.906 25.016 9.773 1 98.94 89 TRP A CA 1
ATOM 677 C C . TRP A 1 89 ? 8.719 24.578 10.617 1 98.94 89 TRP A C 1
ATOM 679 O O . TRP A 1 89 ? 8.875 23.844 11.594 1 98.94 89 TRP A O 1
ATOM 689 N N . LEU A 1 90 ? 7.566 25.078 10.281 1 98.94 90 LEU A N 1
ATOM 690 C CA . LEU A 1 90 ? 6.363 24.672 11 1 98.94 90 LEU A CA 1
ATOM 691 C C . LEU A 1 90 ? 5.328 24.078 10.047 1 98.94 90 LEU A C 1
ATOM 693 O O . LEU A 1 90 ? 5 24.703 9.023 1 98.94 90 LEU A O 1
ATOM 697 N N . ILE A 1 91 ? 4.875 22.875 10.289 1 98.94 91 ILE A N 1
ATOM 698 C CA . ILE A 1 91 ? 3.67 22.297 9.719 1 98.94 91 ILE A CA 1
ATOM 699 C C . ILE A 1 91 ? 2.602 22.156 10.797 1 98.94 91 ILE A C 1
ATOM 701 O O . ILE A 1 91 ? 2.559 21.141 11.508 1 98.94 91 ILE A O 1
ATOM 705 N N . PRO A 1 92 ? 1.809 23.109 10.961 1 98.81 92 PRO A N 1
ATOM 706 C CA . PRO A 1 92 ? 0.836 23.141 12.055 1 98.81 92 PRO A CA 1
ATOM 707 C C . PRO A 1 92 ? -0.336 22.188 11.844 1 98.81 92 PRO A C 1
ATOM 709 O O . PRO A 1 92 ? -1.454 22.469 12.281 1 98.81 92 PRO A O 1
ATOM 712 N N . GLY A 1 93 ? -0.094 21.062 11.141 1 98.12 93 GLY A N 1
ATOM 713 C CA . GLY A 1 93 ? -1.159 20.156 10.734 1 98.12 93 GLY A CA 1
ATOM 714 C C . GLY A 1 93 ? -1.898 20.625 9.5 1 98.12 93 GLY A C 1
ATOM 715 O O . GLY A 1 93 ? -1.296 20.797 8.438 1 98.12 93 GLY A O 1
ATOM 716 N N . SER A 1 94 ? -3.205 20.781 9.633 1 98.69 94 SER A N 1
ATOM 717 C CA . SER A 1 94 ? -4.039 21.359 8.586 1 98.69 94 SER A CA 1
ATOM 718 C C . SER A 1 94 ? -5.047 22.359 9.164 1 98.69 94 SER A C 1
ATOM 720 O O . SER A 1 94 ? -5.16 22.484 10.383 1 98.69 94 SER A O 1
ATOM 722 N N . LEU A 1 95 ? -5.566 23.156 8.297 1 98.62 95 LEU A N 1
ATOM 723 C CA . LEU A 1 95 ? -6.516 24.219 8.633 1 98.62 95 LEU A CA 1
ATOM 724 C C . LEU A 1 95 ? -7.77 24.109 7.777 1 98.62 95 LEU A C 1
ATOM 726 O O . LEU A 1 95 ? -7.73 23.578 6.672 1 98.62 95 LEU A O 1
ATOM 730 N N . PHE A 1 96 ? -8.883 24.641 8.344 1 98.69 96 PHE A N 1
ATOM 731 C CA . PHE A 1 96 ? -10.023 24.875 7.469 1 98.69 96 PHE A CA 1
ATOM 732 C C . PHE A 1 96 ? -9.805 26.109 6.609 1 98.69 96 PHE A C 1
ATOM 734 O O . PHE A 1 96 ? -9.727 27.234 7.129 1 98.69 96 PHE A O 1
ATOM 741 N N . GLU A 1 97 ? -9.672 25.891 5.336 1 98.81 97 GLU A N 1
ATOM 742 C CA . GLU A 1 97 ? -9.438 26.969 4.371 1 98.81 97 GLU A CA 1
ATOM 743 C C . GLU A 1 97 ? -10.742 27.406 3.709 1 98.81 97 GLU A C 1
ATOM 745 O O . GLU A 1 97 ? -11.461 26.594 3.139 1 98.81 97 GLU A O 1
ATOM 750 N N . ARG A 1 98 ? -11 28.641 3.82 1 98.38 98 ARG A N 1
ATOM 751 C CA . ARG A 1 98 ? -12.047 29.203 2.984 1 98.38 98 ARG A CA 1
ATOM 752 C C . ARG A 1 98 ? -11.531 29.516 1.586 1 98.38 98 ARG A C 1
ATOM 754 O O . ARG A 1 98 ? -10.773 30.469 1.397 1 98.38 98 ARG A O 1
ATOM 761 N N . GLY A 1 99 ? -12.023 28.703 0.576 1 97.25 99 GLY A N 1
ATOM 762 C CA . GLY A 1 99 ? -11.594 28.906 -0.797 1 97.25 99 GLY A CA 1
ATOM 763 C C . GLY A 1 99 ? -12.273 30.094 -1.464 1 97.25 99 GLY A C 1
ATOM 764 O O . GLY A 1 99 ? -13.312 30.562 -0.998 1 97.25 99 GLY A O 1
ATOM 765 N N . GLU A 1 100 ? -11.656 30.5 -2.531 1 96.25 100 GLU A N 1
ATOM 766 C CA . GLU A 1 100 ? -12.242 31.594 -3.309 1 96.25 100 GLU A CA 1
ATOM 767 C C . GLU A 1 100 ? -13.594 31.188 -3.898 1 96.25 100 GLU A C 1
ATOM 769 O O . GLU A 1 100 ? -14.43 32.031 -4.188 1 96.25 100 GLU A O 1
ATOM 774 N N . ASP A 1 101 ? -13.789 29.922 -4.066 1 96.19 101 ASP A N 1
ATOM 775 C CA . ASP A 1 101 ? -15.023 29.391 -4.641 1 96.19 101 ASP A CA 1
ATOM 776 C C . ASP A 1 101 ? -16.125 29.281 -3.582 1 96.19 101 ASP A C 1
ATOM 778 O O . ASP A 1 101 ? -17.219 28.812 -3.867 1 96.19 101 ASP A O 1
ATOM 782 N N . GLY A 1 102 ? -15.844 29.625 -2.357 1 95.44 102 GLY A N 1
ATOM 783 C CA . GLY A 1 102 ? -16.828 29.609 -1.289 1 95.44 102 GLY A CA 1
ATOM 784 C C . GLY A 1 102 ? -16.859 28.312 -0.521 1 95.44 102 GLY A C 1
ATOM 785 O O . GLY A 1 102 ? -17.5 28.203 0.52 1 95.44 102 GLY A O 1
ATOM 786 N N . ARG A 1 103 ? -16.172 27.375 -0.975 1 96.88 103 ARG A N 1
ATOM 787 C CA . ARG A 1 103 ? -16.125 26.078 -0.287 1 96.88 103 ARG A CA 1
ATOM 788 C C . ARG A 1 103 ? -15.047 26.078 0.793 1 96.88 103 ARG A C 1
ATOM 790 O O . ARG A 1 103 ? -14.18 26.953 0.808 1 96.88 103 ARG A O 1
ATOM 797 N N . VAL A 1 104 ? -15.18 25.141 1.711 1 98.75 104 VAL A N 1
ATOM 798 C CA . VAL A 1 104 ? -14.18 24.953 2.758 1 98.75 104 VAL A CA 1
ATOM 799 C C . VAL A 1 104 ? -13.328 23.719 2.455 1 98.75 104 VAL A C 1
ATOM 801 O O . VAL A 1 104 ? -13.859 22.656 2.146 1 98.75 104 VAL A O 1
ATOM 804 N N . TYR A 1 105 ? -12.039 23.891 2.518 1 98.81 105 TYR A N 1
ATOM 805 C CA . TYR A 1 105 ? -11.07 22.812 2.289 1 98.81 105 TYR A CA 1
ATOM 806 C C . TYR A 1 105 ? -10.312 22.484 3.568 1 98.81 105 TYR A C 1
ATOM 808 O O . TYR A 1 105 ? -10.242 23.312 4.484 1 98.81 105 TYR A O 1
ATOM 816 N N . ASN A 1 106 ? -9.906 21.25 3.748 1 98.88 106 ASN A N 1
ATOM 817 C CA . ASN A 1 106 ? -8.891 20.828 4.711 1 98.88 106 ASN A CA 1
ATOM 818 C C . ASN A 1 106 ? -7.484 20.938 4.133 1 98.88 106 ASN A C 1
ATOM 820 O O . ASN A 1 106 ? -7.078 20.125 3.309 1 98.88 106 ASN A O 1
ATOM 824 N N . THR A 1 107 ? -6.73 21.969 4.559 1 98.94 107 THR A N 1
ATOM 825 C CA . THR A 1 107 ? -5.504 22.344 3.865 1 98.94 107 THR A CA 1
ATOM 826 C C . THR A 1 107 ? -4.312 22.312 4.816 1 98.94 107 THR A C 1
ATOM 828 O O . THR A 1 107 ? -4.316 23 5.844 1 98.94 107 THR A O 1
ATOM 831 N N . ALA A 1 108 ? -3.348 21.453 4.496 1 98.88 108 ALA A N 1
ATOM 832 C CA . ALA A 1 108 ? -2.07 21.5 5.207 1 98.88 108 ALA A CA 1
ATOM 833 C C . ALA A 1 108 ? -1.157 22.578 4.633 1 98.88 108 ALA A C 1
ATOM 835 O O . ALA A 1 108 ? -1.142 22.812 3.424 1 98.88 108 ALA A O 1
ATOM 836 N N . VAL A 1 109 ? -0.391 23.25 5.496 1 98.75 109 VAL A N 1
ATOM 837 C CA . VAL A 1 109 ? 0.57 24.25 5.043 1 98.75 109 VAL A CA 1
ATOM 838 C C . VAL A 1 109 ? 1.941 23.969 5.648 1 98.75 109 VAL A C 1
ATOM 840 O O . VAL A 1 109 ? 2.039 23.344 6.715 1 98.75 109 VAL A O 1
ATOM 843 N N . ALA A 1 110 ? 2.973 24.297 4.969 1 98.94 110 ALA A N 1
ATOM 844 C CA . ALA A 1 110 ? 4.34 24.344 5.484 1 98.94 110 ALA A CA 1
ATOM 845 C C . ALA A 1 110 ? 4.848 25.781 5.527 1 98.94 110 ALA A C 1
ATOM 847 O O . ALA A 1 110 ? 4.785 26.5 4.527 1 98.94 110 ALA A O 1
ATOM 848 N N . VAL A 1 111 ? 5.277 26.188 6.66 1 98.94 111 VAL A N 1
ATOM 849 C CA . VAL A 1 111 ? 5.773 27.547 6.84 1 98.94 111 VAL A CA 1
ATOM 850 C C . VAL A 1 111 ? 7.277 27.516 7.109 1 98.94 111 VAL A C 1
ATOM 852 O O . VAL A 1 111 ? 7.738 26.812 8 1 98.94 111 VAL A O 1
ATOM 855 N N . SER A 1 112 ? 8.023 28.312 6.352 1 98.88 112 SER A N 1
ATOM 856 C CA . SER A 1 112 ? 9.477 28.328 6.457 1 98.88 112 SER A CA 1
ATOM 857 C C . SER A 1 112 ? 9.938 29.109 7.68 1 98.88 112 SER A C 1
ATOM 859 O O . SER A 1 112 ? 9.156 29.859 8.281 1 98.88 112 SER A O 1
ATOM 861 N N . PRO A 1 113 ? 11.234 28.953 8.031 1 98.75 113 PRO A N 1
ATOM 862 C CA . PRO A 1 113 ? 11.781 29.719 9.156 1 98.75 113 PRO A CA 1
ATOM 863 C C . PRO A 1 113 ? 11.688 31.234 8.93 1 98.75 113 PRO A C 1
ATOM 865 O O . PRO A 1 113 ? 11.711 32 9.891 1 98.75 113 PRO A O 1
ATOM 868 N N . GLU A 1 114 ? 11.547 31.656 7.676 1 98.62 114 GLU A N 1
ATOM 869 C CA . GLU A 1 114 ? 11.422 33.062 7.344 1 98.62 114 GLU A CA 1
ATOM 870 C C . GLU A 1 114 ? 9.969 33.53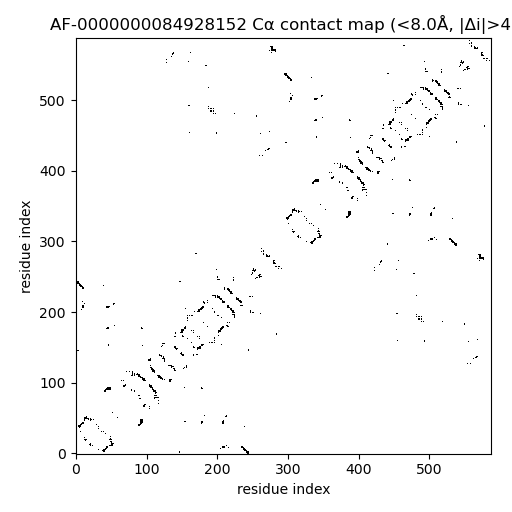1 7.43 1 98.62 114 GLU A C 1
ATOM 872 O O . GLU A 1 114 ? 9.672 34.719 7.25 1 98.62 114 GLU A O 1
ATOM 877 N N . GLY A 1 115 ? 9.07 32.594 7.703 1 98.69 115 GLY A N 1
ATOM 878 C CA . GLY A 1 115 ? 7.664 32.938 7.867 1 98.69 115 GLY A CA 1
ATOM 879 C C . GLY A 1 115 ? 6.883 32.875 6.566 1 98.69 115 GLY A C 1
ATOM 880 O O . GLY A 1 115 ? 5.762 33.375 6.488 1 98.69 115 GLY A O 1
ATOM 881 N N . GLU A 1 116 ? 7.461 32.281 5.574 1 98.38 116 GLU A N 1
ATOM 882 C CA . GLU A 1 116 ? 6.777 32.156 4.289 1 98.38 116 GLU A CA 1
ATOM 883 C C . GLU A 1 116 ? 5.969 30.859 4.234 1 98.38 116 GLU A C 1
ATOM 885 O O . GLU A 1 116 ? 6.449 29.797 4.645 1 98.38 116 GLU A O 1
ATOM 890 N N . VAL A 1 117 ? 4.734 30.953 3.756 1 98.5 117 VAL A N 1
ATOM 891 C CA . VAL A 1 117 ? 3.99 29.734 3.434 1 98.5 117 VAL A CA 1
ATOM 892 C C . VAL A 1 117 ? 4.59 29.078 2.191 1 98.5 117 VAL A C 1
ATOM 894 O O . VAL A 1 117 ? 4.293 29.484 1.063 1 98.5 117 VAL A O 1
ATOM 897 N N . ALA A 1 118 ? 5.375 28.109 2.396 1 98.44 118 ALA A N 1
ATOM 898 C CA . ALA A 1 118 ? 6.176 27.5 1.337 1 98.44 118 ALA A CA 1
ATOM 899 C C . ALA A 1 118 ? 5.355 26.484 0.541 1 98.44 118 ALA A C 1
ATOM 901 O O . ALA A 1 118 ? 5.711 26.141 -0.588 1 98.44 118 ALA A O 1
ATOM 902 N N . ALA A 1 119 ? 4.27 25.969 1.095 1 98.75 119 ALA A N 1
ATOM 903 C CA . ALA A 1 119 ? 3.424 24.984 0.422 1 98.75 119 ALA A CA 1
ATOM 904 C C . ALA A 1 119 ? 2.02 24.969 1.021 1 98.75 119 ALA A C 1
ATOM 906 O O . ALA A 1 119 ? 1.841 25.266 2.205 1 98.75 119 ALA A O 1
ATOM 907 N N . ARG A 1 120 ? 1.14 24.703 0.255 1 98.56 120 ARG A N 1
ATOM 908 C CA . ARG A 1 120 ? -0.259 24.438 0.586 1 98.56 120 ARG A CA 1
ATOM 909 C C . ARG A 1 120 ? -0.769 23.188 -0.116 1 98.56 120 ARG A C 1
ATOM 911 O O . ARG A 1 120 ? -0.559 23.016 -1.318 1 98.56 120 ARG A O 1
ATOM 918 N N . TYR A 1 121 ? -1.4 22.359 0.628 1 98.88 121 TYR A N 1
ATOM 919 C CA . TYR A 1 121 ? -1.964 21.109 0.098 1 98.88 121 TYR A CA 1
ATOM 920 C C . TYR A 1 121 ? -3.396 20.922 0.577 1 98.88 121 TYR A C 1
ATOM 922 O O . TYR A 1 121 ? -3.643 20.766 1.776 1 98.88 121 TYR A O 1
ATOM 930 N N . ARG A 1 122 ? -4.34 20.984 -0.351 1 98.88 122 ARG A N 1
ATOM 931 C CA . ARG A 1 122 ? -5.723 20.641 -0.041 1 98.88 122 ARG A CA 1
ATOM 932 C C . ARG A 1 122 ? -5.918 19.125 -0.033 1 98.88 122 ARG A C 1
ATOM 934 O O . ARG A 1 122 ? -5.57 18.438 -1 1 98.88 122 ARG A O 1
ATOM 941 N N . LYS A 1 123 ? -6.441 18.656 1.085 1 98.81 123 LYS A N 1
ATOM 942 C CA . LYS A 1 123 ? -6.695 17.234 1.24 1 98.81 123 LYS A CA 1
ATOM 943 C C . LYS A 1 123 ? -7.434 16.672 0.03 1 98.81 123 LYS A C 1
ATOM 945 O O . LYS A 1 123 ? -8.484 17.172 -0.354 1 98.81 123 LYS A O 1
ATOM 950 N N . VAL A 1 124 ? -6.848 15.656 -0.553 1 98.69 124 VAL A N 1
ATOM 951 C CA . VAL A 1 124 ? -7.41 15.086 -1.774 1 98.69 124 VAL A CA 1
ATOM 952 C C . VAL A 1 124 ? -8.516 14.102 -1.423 1 98.69 124 VAL A C 1
ATOM 954 O O . VAL A 1 124 ? -9.516 14 -2.137 1 98.69 124 VAL A O 1
ATOM 957 N N . PHE A 1 125 ? -8.336 13.383 -0.314 1 98.38 125 PHE A N 1
ATOM 958 C CA . PHE A 1 125 ? -9.297 12.352 0.065 1 98.38 125 PHE A CA 1
ATOM 959 C C . PHE A 1 125 ? -9.906 12.656 1.426 1 98.38 125 PHE A C 1
ATOM 961 O O . PHE A 1 125 ? -9.547 12.031 2.428 1 98.38 125 PHE A O 1
ATOM 968 N N . PRO A 1 126 ? -10.859 13.578 1.476 1 97.81 126 PRO A N 1
ATOM 969 C CA . PRO A 1 126 ? -11.578 13.773 2.738 1 97.81 126 PRO A CA 1
ATOM 970 C C . PRO A 1 126 ? -12.195 12.477 3.271 1 97.81 126 PRO A C 1
ATOM 972 O O . PRO A 1 126 ? -12.68 11.648 2.492 1 97.81 126 PRO A O 1
ATOM 975 N N . TRP A 1 127 ? -12.203 12.273 4.555 1 96.25 127 TRP A N 1
ATOM 976 C CA . TRP A 1 127 ? -12.773 11.086 5.191 1 96.25 127 TRP A CA 1
ATOM 977 C C . TRP A 1 127 ? -14.297 11.102 5.105 1 96.25 127 TRP A C 1
ATOM 979 O O . TRP A 1 127 ? -14.969 11.453 6.074 1 96.25 127 TRP A O 1
ATOM 989 N N . GLN A 1 128 ? -14.82 10.664 4.023 1 92.12 128 GLN A N 1
ATOM 990 C CA . GLN A 1 128 ? -16.25 10.719 3.75 1 92.12 128 GLN A CA 1
ATOM 991 C C . GLN A 1 128 ? -16.969 9.492 4.312 1 92.12 128 GLN A C 1
ATOM 993 O O . GLN A 1 128 ? -16.422 8.391 4.301 1 92.12 128 GLN A O 1
ATOM 998 N N . PRO A 1 129 ? -18.188 9.648 4.711 1 90.19 129 PRO A N 1
ATOM 999 C CA . PRO A 1 129 ? -19.047 10.828 4.609 1 90.19 129 PRO A CA 1
ATOM 1000 C C . PRO A 1 129 ? -18.922 11.75 5.82 1 90.19 129 PRO A C 1
ATOM 1002 O O . PRO A 1 129 ? -19.688 12.719 5.945 1 90.19 129 PRO A O 1
ATOM 1005 N N . TYR A 1 130 ? -18 11.539 6.699 1 90.81 130 TYR A N 1
ATOM 1006 C CA . TYR A 1 130 ? -17.969 12.227 7.984 1 90.81 130 TYR A CA 1
ATOM 1007 C C . TYR A 1 130 ? -17.344 13.609 7.848 1 90.81 130 TYR A C 1
ATOM 1009 O O . TYR A 1 130 ? -17.844 14.578 8.43 1 90.81 130 TYR A O 1
ATOM 1017 N N . GLU A 1 131 ? -16.266 13.672 7.074 1 93.94 131 GLU A N 1
ATOM 1018 C CA . GLU A 1 131 ? -15.625 14.953 6.77 1 93.94 131 GLU A CA 1
ATOM 1019 C C . GLU A 1 131 ? -16.359 15.68 5.652 1 93.94 131 GLU A C 1
ATOM 1021 O O . GLU A 1 131 ? -16.656 15.094 4.613 1 93.94 131 GLU A O 1
ATOM 1026 N N . LYS A 1 132 ? -16.609 16.984 5.871 1 94.12 132 LYS A N 1
ATOM 1027 C CA . LYS A 1 132 ? -17.484 17.734 4.969 1 94.12 132 LYS A CA 1
ATOM 1028 C C . LYS A 1 132 ? -16.672 18.688 4.09 1 94.12 132 LYS A C 1
ATOM 1030 O O . LYS A 1 132 ? -17.25 19.391 3.246 1 94.12 132 LYS A O 1
ATOM 1035 N N . THR A 1 133 ? -15.414 18.719 4.199 1 98 133 THR A N 1
ATOM 1036 C CA . THR A 1 133 ? -14.578 19.609 3.391 1 98 133 THR A CA 1
ATOM 1037 C C . THR A 1 133 ? -14.555 19.141 1.938 1 98 133 THR A C 1
ATOM 1039 O O . THR A 1 133 ? -14.758 17.969 1.651 1 98 133 THR A O 1
ATOM 1042 N N . ALA A 1 134 ? -14.375 20.109 1.032 1 97.75 134 ALA A N 1
ATOM 1043 C CA . ALA A 1 134 ? -14.227 19.797 -0.386 1 97.75 134 ALA A CA 1
ATOM 1044 C C . ALA A 1 134 ? -12.875 19.141 -0.66 1 97.75 134 ALA A C 1
ATOM 1046 O O . ALA A 1 134 ? -11.875 19.469 -0.015 1 97.75 134 ALA A O 1
ATOM 1047 N N . PRO A 1 135 ? -12.891 18.219 -1.597 1 98.06 135 PRO A N 1
ATOM 1048 C CA . PRO A 1 135 ? -11.617 17.578 -1.938 1 98.06 135 PRO A CA 1
ATOM 1049 C C . PRO A 1 135 ? -10.695 18.484 -2.742 1 98.06 135 PRO A C 1
ATOM 1051 O O . PRO A 1 135 ? -11.164 19.297 -3.535 1 98.06 135 PRO A O 1
ATOM 1054 N N . GLY A 1 136 ? -9.383 18.344 -2.461 1 98.06 136 GLY A N 1
ATOM 1055 C CA . GLY A 1 136 ? -8.406 18.828 -3.42 1 98.06 136 GLY A CA 1
ATOM 1056 C C . GLY A 1 136 ? -8.266 17.938 -4.637 1 98.06 136 GLY A C 1
ATOM 1057 O O . GLY A 1 136 ? -8.992 16.953 -4.781 1 98.06 136 GLY A O 1
ATOM 1058 N N . GLY A 1 137 ? -7.305 18.312 -5.543 1 97.75 137 GLY A N 1
ATOM 1059 C CA . GLY A 1 137 ? -7.16 17.516 -6.746 1 97.75 137 GLY A CA 1
ATOM 1060 C C . GLY A 1 137 ? -5.719 17.359 -7.195 1 97.75 137 GLY A C 1
ATOM 1061 O O . GLY A 1 137 ? -5.445 16.766 -8.242 1 97.75 137 GLY A O 1
ATOM 1062 N N . GLU A 1 138 ? -4.859 17.875 -6.371 1 98.06 138 GLU A N 1
ATOM 1063 C CA . GLU A 1 138 ? -3.445 17.859 -6.742 1 98.06 138 GLU A CA 1
ATOM 1064 C C . GLU A 1 138 ? -2.568 17.484 -5.547 1 98.06 138 GLU A C 1
ATOM 1066 O O . GLU A 1 138 ? -2.965 17.672 -4.398 1 98.06 138 GLU A O 1
ATOM 1071 N N . PHE A 1 139 ? -1.42 16.938 -5.852 1 98.62 139 PHE A N 1
ATOM 1072 C CA . PHE A 1 139 ? -0.448 16.562 -4.832 1 98.62 139 PHE A CA 1
ATOM 1073 C C . PHE A 1 139 ? 0.662 17.594 -4.73 1 98.62 139 PHE A C 1
ATOM 1075 O O . PHE A 1 139 ? 1.071 18.188 -5.734 1 98.62 139 PHE A O 1
ATOM 1082 N N . THR A 1 140 ? 1.177 17.859 -3.557 1 98.81 140 THR A N 1
ATOM 1083 C CA . THR A 1 140 ? 2.062 19 -3.334 1 98.81 140 THR A CA 1
ATOM 1084 C C . THR A 1 140 ? 3.35 18.562 -2.643 1 98.81 140 THR A C 1
ATOM 1086 O O . THR A 1 140 ? 3.309 17.812 -1.665 1 98.81 140 THR A O 1
ATOM 1089 N N . VAL A 1 141 ? 4.5 18.984 -3.182 1 98.81 141 VAL A N 1
ATOM 1090 C CA . VAL A 1 141 ? 5.809 18.828 -2.551 1 98.81 141 VAL A CA 1
ATOM 1091 C C . VAL A 1 141 ? 6.449 20.203 -2.365 1 98.81 141 VAL A C 1
ATOM 1093 O O . VAL A 1 141 ? 6.035 21.188 -3 1 98.81 141 VAL A O 1
ATOM 1096 N N . PHE A 1 142 ? 7.355 20.344 -1.45 1 98.81 142 PHE A N 1
ATOM 1097 C CA . PHE A 1 142 ? 8.133 21.562 -1.28 1 98.81 142 PHE A CA 1
ATOM 1098 C C . PHE A 1 142 ? 9.562 21.25 -0.85 1 98.81 142 PHE A C 1
ATOM 1100 O O . PHE A 1 142 ? 9.82 20.172 -0.312 1 98.81 142 PHE A O 1
ATOM 1107 N N . ASP A 1 143 ? 10.461 22.203 -1.056 1 98.5 143 ASP A N 1
ATOM 1108 C CA . ASP A 1 143 ? 11.883 21.984 -0.783 1 98.5 143 ASP A CA 1
ATOM 1109 C C . ASP A 1 143 ? 12.281 22.594 0.564 1 98.5 143 ASP A C 1
ATOM 1111 O O . ASP A 1 143 ? 11.836 23.672 0.92 1 98.5 143 ASP A O 1
ATOM 1115 N N . VAL A 1 144 ? 12.945 21.828 1.302 1 98.38 144 VAL A N 1
ATOM 1116 C CA . VAL A 1 144 ? 13.734 22.359 2.406 1 98.38 144 VAL A CA 1
ATOM 1117 C C . VAL A 1 144 ? 15.172 22.578 1.945 1 98.38 144 VAL A C 1
ATOM 1119 O O . VAL A 1 144 ? 15.922 21.625 1.718 1 98.38 144 VAL A O 1
ATOM 1122 N N . PRO A 1 145 ? 15.523 23.844 1.809 1 96.81 145 PRO A N 1
ATOM 1123 C CA . PRO A 1 145 ? 16.828 24.156 1.211 1 96.81 145 PRO A CA 1
ATOM 1124 C C . PRO A 1 145 ? 17.984 23.422 1.896 1 96.81 145 PRO A C 1
ATOM 1126 O O . PRO A 1 145 ? 18.062 23.406 3.127 1 96.81 145 PRO A O 1
ATOM 1129 N N . GLY A 1 146 ? 18.75 22.828 1.059 1 95.75 146 GLY A N 1
ATOM 1130 C CA . GLY A 1 146 ? 19.953 22.156 1.535 1 95.75 146 GLY A CA 1
ATOM 1131 C C . GLY A 1 146 ? 19.672 20.797 2.152 1 95.75 146 GLY A C 1
ATOM 1132 O O . GLY A 1 146 ? 20.594 20.109 2.592 1 95.75 146 GLY A O 1
ATOM 1133 N N . VAL A 1 147 ? 18.469 20.391 2.201 1 96.56 147 VAL A N 1
ATOM 1134 C CA . VAL A 1 147 ? 18.109 19.156 2.873 1 96.56 147 VAL A CA 1
ATOM 1135 C C . VAL A 1 147 ? 17.453 18.203 1.881 1 96.56 147 VAL A C 1
ATOM 1137 O O . VAL A 1 147 ? 18.047 17.203 1.464 1 96.56 147 VAL A O 1
ATOM 1140 N N . GLY A 1 148 ? 16.297 18.516 1.451 1 97.12 148 GLY A N 1
ATOM 1141 C CA . GLY A 1 148 ? 15.57 17.656 0.535 1 97.12 148 GLY A CA 1
ATOM 1142 C C . GLY A 1 148 ? 14.141 18.109 0.295 1 97.12 148 GLY A C 1
ATOM 1143 O O . GLY A 1 148 ? 13.812 19.281 0.496 1 97.12 148 GLY A O 1
ATOM 1144 N N . ARG A 1 149 ? 13.375 17.344 -0.323 1 98.38 149 ARG A N 1
ATOM 1145 C CA . ARG A 1 149 ? 12.008 17.656 -0.727 1 98.38 149 ARG A CA 1
ATOM 1146 C C . ARG A 1 149 ? 11 16.906 0.135 1 98.38 149 ARG A C 1
ATOM 1148 O O . ARG A 1 149 ? 11.164 15.719 0.401 1 98.38 149 ARG A O 1
ATOM 1155 N N . ILE A 1 150 ? 9.945 17.531 0.615 1 98.94 150 ILE A N 1
ATOM 1156 C CA . ILE A 1 150 ? 8.914 17 1.494 1 98.94 150 ILE A CA 1
ATOM 1157 C C . ILE A 1 150 ? 7.566 17.016 0.779 1 98.94 150 ILE A C 1
ATOM 1159 O O . ILE A 1 150 ? 7.227 17.984 0.102 1 98.94 150 ILE A O 1
ATOM 1163 N N . GLY A 1 151 ? 6.863 15.883 0.804 1 98.94 151 GLY A N 1
ATOM 1164 C CA . GLY A 1 151 ? 5.477 15.844 0.375 1 98.94 151 GLY A CA 1
ATOM 1165 C C . GLY A 1 151 ? 4.492 15.969 1.524 1 98.94 151 GLY A C 1
ATOM 1166 O O . GLY A 1 151 ? 4.77 15.508 2.635 1 98.94 151 GLY A O 1
ATOM 1167 N N . LEU A 1 152 ? 3.344 16.594 1.234 1 98.94 152 LEU A N 1
ATOM 1168 C CA . LEU A 1 152 ? 2.291 16.734 2.234 1 98.94 152 LEU A CA 1
ATOM 1169 C C . LEU A 1 152 ? 1.126 15.797 1.938 1 98.94 152 LEU A C 1
ATOM 1171 O O . LEU A 1 152 ? 0.691 15.688 0.789 1 98.94 152 LEU A O 1
ATOM 1175 N N . ALA A 1 153 ? 0.667 15.078 2.879 1 98.94 153 ALA A N 1
ATOM 1176 C CA . ALA A 1 153 ? -0.569 14.305 2.91 1 98.94 153 ALA A CA 1
ATOM 1177 C C . ALA A 1 153 ? -1.333 14.539 4.211 1 98.94 153 ALA A C 1
ATOM 1179 O O . ALA A 1 153 ? -0.761 15.008 5.195 1 98.94 153 ALA A O 1
ATOM 1180 N N . ILE A 1 154 ? -2.631 14.312 4.211 1 98.94 154 ILE A N 1
ATOM 1181 C CA . ILE A 1 154 ? -3.416 14.516 5.422 1 98.94 154 ILE A CA 1
ATOM 1182 C C . ILE A 1 154 ? -4.219 13.258 5.734 1 98.94 154 ILE A C 1
ATOM 1184 O O . ILE A 1 154 ? -5.109 12.875 4.973 1 98.94 154 ILE A O 1
ATOM 1188 N N . CYS A 1 155 ? -3.92 12.617 6.809 1 98.56 155 CYS A N 1
ATOM 1189 C CA . CYS A 1 155 ? -4.723 11.578 7.449 1 98.56 155 CYS A CA 1
ATOM 1190 C C . CYS A 1 155 ? -5.164 10.523 6.438 1 98.56 155 CYS A C 1
ATOM 1192 O O . CYS A 1 155 ? -4.344 9.75 5.941 1 98.56 155 CYS A O 1
ATOM 1194 N N . TYR A 1 156 ? -6.383 10.531 5.961 1 98.38 156 TYR A N 1
ATOM 1195 C CA . TYR A 1 156 ? -7.016 9.523 5.117 1 98.38 156 TYR A CA 1
ATOM 1196 C C . TYR A 1 156 ? -6.32 9.43 3.764 1 98.38 156 TYR A C 1
ATOM 1198 O O . TYR A 1 156 ? -6.406 8.406 3.082 1 98.38 156 TYR A O 1
ATOM 1206 N N . ASP A 1 157 ? -5.613 10.469 3.34 1 98.75 157 ASP A N 1
ATOM 1207 C CA . ASP A 1 157 ? -4.812 10.414 2.119 1 98.75 157 ASP A CA 1
ATOM 1208 C C . ASP A 1 157 ? -3.908 9.18 2.111 1 98.75 157 ASP A C 1
ATOM 1210 O O . ASP A 1 157 ? -3.68 8.578 1.06 1 98.75 157 ASP A O 1
ATOM 1214 N N . GLY A 1 158 ? -3.428 8.805 3.273 1 98.44 158 GLY A N 1
ATOM 1215 C CA . GLY A 1 158 ? -2.473 7.719 3.387 1 98.44 158 GLY A CA 1
ATOM 1216 C C . GLY A 1 158 ? -3.084 6.355 3.109 1 98.44 158 GLY A C 1
ATOM 1217 O O . GLY A 1 158 ? -2.365 5.367 2.947 1 98.44 158 GLY A O 1
ATOM 1218 N N . SER A 1 159 ? -4.375 6.309 3.066 1 97.94 159 SER A N 1
ATOM 1219 C CA . SER A 1 159 ? -5.078 5.055 2.814 1 97.94 159 SER A CA 1
ATOM 1220 C C . SER A 1 159 ? -5.273 4.82 1.32 1 97.94 159 SER A C 1
ATOM 1222 O O . SER A 1 159 ? -5.848 3.807 0.916 1 97.94 159 SER A O 1
ATOM 1224 N N . PHE A 1 160 ? -4.895 5.715 0.495 1 98.44 160 PHE A N 1
ATOM 1225 C CA . PHE A 1 160 ? -4.871 5.617 -0.96 1 98.44 160 PHE A CA 1
ATOM 1226 C C . PHE A 1 160 ? -3.438 5.559 -1.477 1 98.44 160 PHE A C 1
ATOM 1228 O O . PHE A 1 160 ? -2.732 6.57 -1.482 1 98.44 160 PHE A O 1
ATOM 1235 N N . PRO A 1 161 ? -3.039 4.363 -1.928 1 98.19 161 PRO A N 1
ATOM 1236 C CA . PRO A 1 161 ? -1.629 4.195 -2.291 1 98.19 161 PRO A CA 1
ATOM 1237 C C . PRO A 1 161 ? -1.165 5.211 -3.332 1 98.19 161 PRO A C 1
ATOM 1239 O O . PRO A 1 161 ? 0.029 5.508 -3.424 1 98.19 161 PRO A O 1
ATOM 1242 N N . GLU A 1 162 ? -2.072 5.84 -4.09 1 98.44 162 GLU A N 1
ATOM 1243 C CA . GLU A 1 162 ? -1.737 6.824 -5.117 1 98.44 162 GLU A CA 1
ATOM 1244 C C . GLU A 1 162 ? -1.098 8.062 -4.504 1 98.44 162 GLU A C 1
ATOM 1246 O O . GLU A 1 162 ? -0.245 8.703 -5.129 1 98.44 162 GLU A O 1
ATOM 1251 N N . THR A 1 163 ? -1.48 8.383 -3.262 1 98.75 163 THR A N 1
ATOM 1252 C CA . THR A 1 163 ? -1.026 9.625 -2.654 1 98.75 163 THR A CA 1
ATOM 1253 C C . THR A 1 163 ? 0.494 9.648 -2.527 1 98.75 163 THR A C 1
ATOM 1255 O O . THR A 1 163 ? 1.164 10.477 -3.145 1 98.75 163 THR A O 1
ATOM 1258 N N . VAL A 1 164 ? 1.021 8.664 -1.802 1 98.81 164 VAL A N 1
ATOM 1259 C CA . VAL A 1 164 ? 2.459 8.664 -1.551 1 98.81 164 VAL A CA 1
ATOM 1260 C C . VAL A 1 164 ? 3.209 8.344 -2.842 1 98.81 164 VAL A C 1
ATOM 1262 O O . VAL A 1 164 ? 4.297 8.875 -3.084 1 98.81 164 VAL A O 1
ATOM 1265 N N . ARG A 1 165 ? 2.615 7.535 -3.695 1 98.69 165 ARG A N 1
ATOM 1266 C CA . ARG A 1 165 ? 3.203 7.211 -4.988 1 98.69 165 ARG A CA 1
ATOM 1267 C C . ARG A 1 165 ? 3.42 8.469 -5.824 1 98.69 165 ARG A C 1
ATOM 1269 O O . ARG A 1 165 ? 4.516 8.695 -6.344 1 98.69 165 ARG A O 1
ATOM 1276 N N . GLN A 1 166 ? 2.377 9.359 -5.945 1 98.69 166 GLN A N 1
ATOM 1277 C CA . GLN A 1 166 ? 2.498 10.609 -6.688 1 98.69 166 GLN A CA 1
ATOM 1278 C C . GLN A 1 166 ? 3.518 11.539 -6.035 1 98.69 166 GLN A C 1
ATOM 1280 O O . GLN A 1 166 ? 4.301 12.188 -6.73 1 98.69 166 GLN A O 1
ATOM 1285 N N . LEU A 1 167 ? 3.492 11.617 -4.727 1 98.88 167 LEU A N 1
ATOM 1286 C CA . LEU A 1 167 ? 4.41 12.5 -4.012 1 98.88 167 LEU A CA 1
ATOM 1287 C C . LEU A 1 167 ? 5.855 12.062 -4.23 1 98.88 167 LEU A C 1
ATOM 1289 O O . LEU A 1 167 ? 6.73 12.898 -4.465 1 98.88 167 LEU A O 1
ATOM 1293 N N . ALA A 1 168 ? 6.098 10.742 -4.125 1 98.69 168 ALA A N 1
ATOM 1294 C CA . ALA A 1 168 ? 7.438 10.227 -4.383 1 98.69 168 ALA A CA 1
ATOM 1295 C C . ALA A 1 168 ? 7.852 10.477 -5.828 1 98.69 168 ALA A C 1
ATOM 1297 O O . ALA A 1 168 ? 9.016 10.797 -6.102 1 98.69 168 ALA A O 1
ATOM 1298 N N . TRP A 1 169 ? 6.934 10.297 -6.746 1 98.25 169 TRP A N 1
ATOM 1299 C CA . TRP A 1 169 ? 7.18 10.586 -8.156 1 98.25 169 TRP A CA 1
ATOM 1300 C C . TRP A 1 169 ? 7.586 12.039 -8.352 1 98.25 169 TRP A C 1
ATOM 1302 O O . TRP A 1 169 ? 8.492 12.336 -9.133 1 98.25 169 TRP A O 1
ATOM 1312 N N . LEU A 1 170 ? 6.988 12.922 -7.57 1 98.38 170 LEU A N 1
ATOM 1313 C CA . LEU A 1 170 ? 7.289 14.344 -7.621 1 98.38 170 LEU A CA 1
ATOM 1314 C C . LEU A 1 170 ? 8.617 14.641 -6.941 1 98.38 170 LEU A C 1
ATOM 1316 O O . LEU A 1 170 ? 9.062 15.797 -6.906 1 98.38 170 LEU A O 1
ATOM 1320 N N . GLY A 1 171 ? 9.219 13.688 -6.312 1 98.06 171 GLY A N 1
ATOM 1321 C CA . GLY A 1 171 ? 10.578 13.836 -5.805 1 98.06 171 GLY A CA 1
ATOM 1322 C C . GLY A 1 171 ? 10.641 13.875 -4.289 1 98.06 171 GLY A C 1
ATOM 1323 O O . GLY A 1 171 ? 11.719 14.047 -3.711 1 98.06 171 GLY A O 1
ATOM 1324 N N . ALA A 1 172 ? 9.523 13.68 -3.584 1 98.81 172 ALA A N 1
ATOM 1325 C CA . ALA A 1 172 ? 9.531 13.719 -2.123 1 98.81 172 ALA A CA 1
ATOM 1326 C C . ALA A 1 172 ? 10.43 12.625 -1.55 1 98.81 172 ALA A C 1
ATOM 1328 O O . ALA A 1 172 ? 10.453 11.5 -2.057 1 98.81 172 ALA A O 1
ATOM 1329 N N . GLU A 1 173 ? 11.156 12.969 -0.524 1 98.81 173 GLU A N 1
ATOM 1330 C CA . GLU A 1 173 ? 11.977 12.023 0.232 1 98.81 173 GLU A CA 1
ATOM 1331 C C . GLU A 1 173 ? 11.406 11.797 1.63 1 98.81 173 GLU A C 1
ATOM 1333 O O . GLU A 1 173 ? 11.781 10.836 2.307 1 98.81 173 GLU A O 1
ATOM 1338 N N . ILE A 1 174 ? 10.555 12.688 2.062 1 98.94 174 ILE A N 1
ATOM 1339 C CA . ILE A 1 174 ? 9.789 12.617 3.307 1 98.94 174 ILE A CA 1
ATOM 1340 C C . ILE A 1 174 ? 8.32 12.938 3.033 1 98.94 174 ILE A C 1
ATOM 1342 O O . ILE A 1 174 ? 8.008 13.875 2.295 1 98.94 174 ILE A O 1
ATOM 1346 N N . ILE A 1 175 ? 7.449 12.125 3.535 1 98.94 175 ILE A N 1
ATOM 1347 C CA . ILE A 1 175 ? 6.027 12.445 3.555 1 98.94 175 ILE A CA 1
ATOM 1348 C C . ILE A 1 175 ? 5.609 12.844 4.969 1 98.94 175 ILE A C 1
ATOM 1350 O O . ILE A 1 175 ? 5.805 12.078 5.918 1 98.94 175 ILE A O 1
ATOM 1354 N N . VAL A 1 176 ? 5.16 14.039 5.145 1 98.94 176 VAL A N 1
ATOM 1355 C CA . VAL A 1 176 ? 4.566 14.469 6.406 1 98.94 176 VAL A CA 1
ATOM 1356 C C . VAL A 1 176 ? 3.047 14.352 6.332 1 98.94 176 VAL A C 1
ATOM 1358 O O . VAL A 1 176 ? 2.414 14.93 5.445 1 98.94 176 VAL A O 1
ATOM 1361 N N . GLN A 1 177 ? 2.48 13.586 7.242 1 98.94 177 GLN A N 1
ATOM 1362 C CA . GLN A 1 177 ? 1.069 13.219 7.199 1 98.94 177 GLN A CA 1
ATOM 1363 C C . GLN A 1 177 ? 0.38 13.523 8.523 1 98.94 177 GLN A C 1
ATOM 1365 O O . GLN A 1 177 ? 0.132 12.617 9.32 1 98.94 177 GLN A O 1
ATOM 1370 N N . PRO A 1 178 ? 0.041 14.859 8.742 1 98.94 178 PRO A N 1
ATOM 1371 C CA . PRO A 1 178 ? -0.802 15.148 9.906 1 98.94 178 PRO A CA 1
ATOM 1372 C C . PRO A 1 178 ? -2.111 14.359 9.891 1 98.94 178 PRO A C 1
ATOM 1374 O O . PRO A 1 178 ? -2.744 14.219 8.844 1 98.94 178 PRO A O 1
ATOM 1377 N N . THR A 1 179 ? -2.469 13.82 11.008 1 98.81 179 THR A N 1
ATOM 1378 C CA . THR A 1 179 ? -3.578 12.875 11.094 1 98.81 179 THR A CA 1
ATOM 1379 C C . THR A 1 179 ? -4.457 13.188 12.305 1 98.81 179 THR A C 1
ATOM 1381 O O . THR A 1 179 ? -3.965 13.641 13.336 1 98.81 179 THR A O 1
ATOM 1384 N N . LEU A 1 180 ? -5.75 13.039 12.188 1 98.31 180 LEU A N 1
ATOM 1385 C CA . LEU A 1 180 ? -6.734 13.07 13.258 1 98.31 180 LEU A CA 1
ATOM 1386 C C . LEU A 1 180 ? -7.641 11.844 13.195 1 98.31 180 LEU A C 1
ATOM 1388 O O . LEU A 1 180 ? -8.734 11.906 12.633 1 98.31 180 LEU A O 1
ATOM 1392 N N . THR A 1 181 ? -7.191 10.766 13.695 1 97.88 181 THR A N 1
ATOM 1393 C CA . THR A 1 181 ? -7.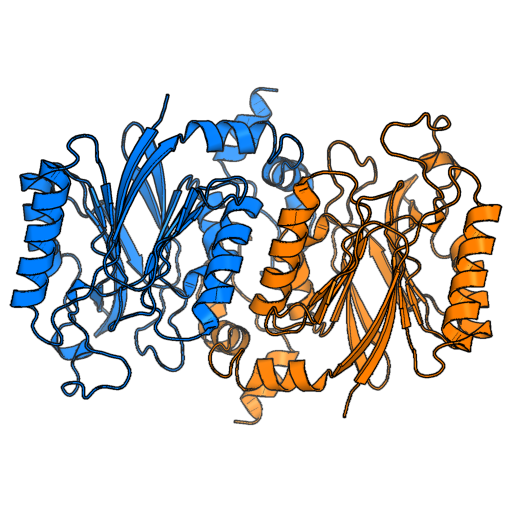934 9.508 13.727 1 97.88 181 THR A CA 1
ATOM 1394 C C . THR A 1 181 ? -8.375 9.18 15.148 1 97.88 181 THR A C 1
ATOM 1396 O O . THR A 1 181 ? -7.559 9.148 16.078 1 97.88 181 THR A O 1
ATOM 1399 N N . THR A 1 182 ? -9.609 8.914 15.289 1 95.44 182 THR A N 1
ATOM 1400 C CA . THR A 1 182 ? -10.18 8.602 16.594 1 95.44 182 THR A CA 1
ATOM 1401 C C . THR A 1 182 ? -10.734 7.176 16.609 1 95.44 182 THR A C 1
ATOM 1403 O O . THR A 1 182 ? -11.305 6.738 17.609 1 95.44 182 THR A O 1
ATOM 1406 N N . THR A 1 183 ? -10.625 6.445 15.508 1 94.81 183 THR A N 1
ATOM 1407 C CA . THR A 1 183 ? -11.32 5.18 15.328 1 94.81 183 THR A CA 1
ATOM 1408 C C . THR A 1 183 ? -10.328 4.027 15.203 1 94.81 183 THR A C 1
ATOM 1410 O O . THR A 1 183 ? -9.117 4.25 15.156 1 94.81 183 THR A O 1
ATOM 1413 N N . ARG A 1 184 ? -10.922 2.82 15.172 1 90.75 184 ARG A N 1
ATOM 1414 C CA . ARG A 1 184 ? -10.156 1.581 15.266 1 90.75 184 ARG A CA 1
ATOM 1415 C C . ARG A 1 184 ? -9.336 1.352 14 1 90.75 184 ARG A C 1
ATOM 1417 O O . ARG A 1 184 ? -8.398 0.547 14 1 90.75 184 ARG A O 1
ATOM 1424 N N . ASP A 1 185 ? -9.594 2.037 12.953 1 94.06 185 ASP A N 1
ATOM 1425 C CA . ASP A 1 185 ? -8.883 1.822 11.695 1 94.06 185 ASP A CA 1
ATOM 1426 C C . ASP A 1 185 ? -7.469 2.385 11.766 1 94.06 185 ASP A C 1
ATOM 1428 O O . ASP A 1 185 ? -6.691 2.242 10.82 1 94.06 185 ASP A O 1
ATOM 1432 N N . ARG A 1 186 ? -7.098 2.908 12.984 1 97.5 186 ARG A N 1
ATOM 1433 C CA . ARG A 1 186 ? -5.738 3.383 13.219 1 97.5 186 ARG A CA 1
ATOM 1434 C C . ARG A 1 186 ? -4.719 2.285 12.945 1 97.5 186 ARG A C 1
ATOM 1436 O O . ARG A 1 186 ? -3.646 2.551 12.398 1 97.5 186 ARG A O 1
ATOM 1443 N N . GLU A 1 187 ? -5.047 1.095 13.242 1 96.94 187 GLU A N 1
ATOM 1444 C CA . GLU A 1 187 ? -4.145 -0.03 13.008 1 96.94 187 GLU A CA 1
ATOM 1445 C C . GLU A 1 187 ? -3.768 -0.14 11.539 1 96.94 187 GLU A C 1
ATOM 1447 O O . GLU A 1 187 ? -2.586 -0.224 11.195 1 96.94 187 GLU A O 1
ATOM 1452 N N . MET A 1 188 ? -4.75 -0.121 10.688 1 98.12 188 MET A N 1
ATOM 1453 C CA . MET A 1 188 ? -4.484 -0.293 9.258 1 98.12 188 MET A CA 1
ATOM 1454 C C . MET A 1 188 ? -3.844 0.958 8.672 1 98.12 188 MET A C 1
ATOM 1456 O O . MET A 1 188 ? -3.082 0.875 7.703 1 98.12 188 MET A O 1
ATOM 1460 N N . GLU A 1 189 ? -4.09 2.117 9.289 1 98.19 189 GLU A N 1
ATOM 1461 C CA . GLU A 1 189 ? -3.377 3.32 8.867 1 98.19 189 GLU A CA 1
ATOM 1462 C C . GLU A 1 189 ? -1.871 3.166 9.062 1 98.19 189 GLU A C 1
ATOM 1464 O O . GLU A 1 189 ? -1.085 3.625 8.227 1 98.19 189 GLU A O 1
ATOM 1469 N N . LEU A 1 190 ? -1.557 2.537 10.141 1 98.69 190 LEU A N 1
ATOM 1470 C CA . LEU A 1 190 ? -0.14 2.33 10.422 1 98.69 190 LEU A CA 1
ATOM 1471 C C . LEU A 1 190 ? 0.449 1.274 9.492 1 98.69 190 LEU A C 1
ATOM 1473 O O . LEU A 1 190 ? 1.599 1.393 9.062 1 98.69 190 LEU A O 1
ATOM 1477 N N . VAL A 1 191 ? -0.315 0.252 9.156 1 98.81 191 VAL A N 1
ATOM 1478 C CA . VAL A 1 191 ? 0.099 -0.722 8.148 1 98.81 191 VAL A CA 1
ATOM 1479 C C . VAL A 1 191 ? 0.343 -0.019 6.816 1 98.81 191 VAL A C 1
ATOM 1481 O O . VAL A 1 191 ? 1.368 -0.242 6.168 1 98.81 191 VAL A O 1
ATOM 1484 N N . CYS A 1 192 ? -0.55 0.862 6.445 1 98.88 192 CYS A N 1
ATOM 1485 C CA . CYS A 1 192 ? -0.416 1.604 5.199 1 98.88 192 CYS A CA 1
ATOM 1486 C C . CYS A 1 192 ? 0.799 2.523 5.238 1 98.88 192 CYS A C 1
ATOM 1488 O O . CYS A 1 192 ? 1.477 2.707 4.223 1 98.88 192 CYS A O 1
ATOM 1490 N N . ALA A 1 193 ? 1.059 3.137 6.418 1 98.88 193 ALA A N 1
ATOM 1491 C CA . ALA A 1 193 ? 2.229 4.004 6.527 1 98.88 193 ALA A CA 1
ATOM 1492 C C . ALA A 1 193 ? 3.51 3.238 6.211 1 98.88 193 ALA A C 1
ATOM 1494 O O . ALA A 1 193 ? 4.379 3.742 5.496 1 98.88 193 ALA A O 1
ATOM 1495 N N . ARG A 1 194 ? 3.617 2.027 6.699 1 98.88 194 ARG A N 1
ATOM 1496 C CA . ARG A 1 194 ? 4.785 1.194 6.434 1 98.88 194 ARG A CA 1
ATOM 1497 C C . ARG A 1 194 ? 4.848 0.786 4.969 1 98.88 194 ARG A C 1
ATOM 1499 O O . ARG A 1 194 ? 5.902 0.865 4.34 1 98.88 194 ARG A O 1
ATOM 1506 N N . ALA A 1 195 ? 3.734 0.339 4.453 1 98.88 195 ALA A N 1
ATOM 1507 C CA . ALA A 1 195 ? 3.682 -0.072 3.055 1 98.88 195 ALA A CA 1
ATOM 1508 C C . ALA A 1 195 ? 4.043 1.087 2.129 1 98.88 195 ALA A C 1
ATOM 1510 O O . ALA A 1 195 ? 4.812 0.916 1.181 1 98.88 195 ALA A O 1
ATOM 1511 N N . ASN A 1 196 ? 3.447 2.262 2.439 1 98.94 196 ASN A N 1
ATOM 1512 C CA . ASN A 1 196 ? 3.729 3.451 1.644 1 98.94 196 ASN A CA 1
ATOM 1513 C C . ASN A 1 196 ? 5.207 3.822 1.695 1 98.94 196 ASN A C 1
ATOM 1515 O O . ASN A 1 196 ? 5.801 4.168 0.671 1 98.94 196 ASN A O 1
ATOM 1519 N N . ALA A 1 197 ? 5.75 3.752 2.867 1 98.88 197 ALA A N 1
ATOM 1520 C CA . ALA A 1 197 ? 7.168 4.062 3.012 1 98.88 197 ALA A CA 1
ATOM 1521 C C . ALA A 1 197 ? 8.023 3.119 2.174 1 98.88 197 ALA A C 1
ATOM 1523 O O . ALA A 1 197 ? 8.875 3.564 1.4 1 98.88 197 ALA A O 1
ATOM 1524 N N . TRP A 1 198 ? 7.801 1.882 2.244 1 98.62 198 TRP A N 1
ATOM 1525 C CA . TRP A 1 198 ? 8.633 0.844 1.64 1 98.62 198 TRP A CA 1
ATOM 1526 C C . TRP A 1 198 ? 8.469 0.834 0.123 1 98.62 198 TRP A C 1
ATOM 1528 O O . TRP A 1 198 ? 9.461 0.808 -0.611 1 98.62 198 TRP A O 1
ATOM 1538 N N . THR A 1 199 ? 7.23 0.934 -0.378 1 98.38 199 THR A N 1
ATOM 1539 C CA . THR A 1 199 ? 6.977 0.808 -1.81 1 98.38 199 THR A CA 1
ATOM 1540 C C . THR A 1 199 ? 7.473 2.043 -2.555 1 98.38 199 THR A C 1
ATOM 1542 O O . THR A 1 199 ? 7.668 2.004 -3.771 1 98.38 199 THR A O 1
ATOM 1545 N N . ASN A 1 200 ? 7.637 3.119 -1.803 1 98.62 200 ASN A N 1
ATOM 1546 C CA . ASN A 1 200 ? 8.039 4.367 -2.443 1 98.62 200 ASN A CA 1
ATOM 1547 C C . ASN A 1 200 ? 9.422 4.816 -1.986 1 98.62 200 ASN A C 1
ATOM 1549 O O . ASN A 1 200 ? 9.945 5.82 -2.471 1 98.62 200 ASN A O 1
ATOM 1553 N N . GLN A 1 201 ? 9.961 4.102 -1.012 1 98.38 201 GLN A N 1
ATOM 1554 C CA . GLN A 1 201 ? 11.297 4.348 -0.485 1 98.38 201 GLN A CA 1
ATOM 1555 C C . GLN A 1 201 ? 11.438 5.789 0 1 98.38 201 GLN A C 1
ATOM 1557 O O . GLN A 1 201 ? 12.375 6.492 -0.387 1 98.38 201 GLN A O 1
ATOM 1562 N N . VAL A 1 202 ? 10.531 6.168 0.911 1 98.88 202 VAL A N 1
ATOM 1563 C CA . VAL A 1 202 ? 10.5 7.484 1.533 1 98.88 202 VAL A CA 1
ATOM 1564 C C . VAL A 1 202 ? 10.289 7.344 3.039 1 98.88 202 VAL A C 1
ATOM 1566 O O . VAL A 1 202 ? 9.805 6.309 3.508 1 98.88 202 VAL A O 1
ATOM 1569 N N . TYR A 1 203 ? 10.664 8.391 3.812 1 98.94 203 TYR A N 1
ATOM 1570 C CA . TYR A 1 203 ? 10.203 8.5 5.195 1 98.94 203 TYR A CA 1
ATOM 1571 C C . TYR A 1 203 ? 8.727 8.859 5.254 1 98.94 203 TYR A C 1
ATOM 1573 O O . TYR A 1 203 ? 8.25 9.656 4.441 1 98.94 203 TYR A O 1
ATOM 1581 N N . VAL A 1 204 ? 8.023 8.305 6.188 1 98.94 204 VAL A N 1
ATOM 1582 C CA . VAL A 1 204 ? 6.66 8.727 6.484 1 98.94 204 VAL A CA 1
ATOM 1583 C C . VAL A 1 204 ? 6.555 9.172 7.941 1 98.94 204 VAL A C 1
ATOM 1585 O O . VAL A 1 204 ? 6.875 8.398 8.852 1 98.94 204 VAL A O 1
ATOM 1588 N N . VAL A 1 205 ? 6.227 10.438 8.156 1 98.94 205 VAL A N 1
ATOM 1589 C CA . VAL A 1 205 ? 5.945 10.992 9.477 1 98.94 205 VAL A CA 1
ATOM 1590 C C . VAL A 1 205 ? 4.434 11.133 9.672 1 98.94 205 VAL A C 1
ATOM 1592 O O . VAL A 1 205 ? 3.828 12.086 9.18 1 98.94 205 VAL A O 1
ATOM 1595 N N . ASN A 1 206 ? 3.852 10.148 10.312 1 98.94 206 ASN A N 1
ATOM 1596 C CA . ASN A 1 206 ? 2.42 10.102 10.578 1 98.94 206 ASN A CA 1
ATOM 1597 C C . ASN A 1 206 ? 2.096 10.555 12 1 98.94 206 ASN A C 1
ATOM 1599 O O . ASN A 1 206 ? 2.316 9.82 12.961 1 98.94 206 ASN A O 1
ATOM 1603 N N . VAL A 1 207 ? 1.548 11.789 12.188 1 98.88 207 VAL A N 1
ATOM 1604 C CA . VAL A 1 207 ? 1.349 12.398 13.492 1 98.88 207 VAL A CA 1
ATOM 1605 C C . VAL A 1 207 ? -0.144 12.492 13.797 1 98.88 207 VAL A C 1
ATOM 1607 O O . VAL A 1 207 ? -0.842 13.344 13.242 1 98.88 207 VAL A O 1
ATOM 1610 N N . ASN A 1 208 ? -0.618 11.672 14.68 1 98.81 208 ASN A N 1
ATOM 1611 C CA . ASN A 1 208 ? -2.02 11.656 15.086 1 98.81 208 ASN A CA 1
ATOM 1612 C C . ASN A 1 208 ? -2.244 12.438 16.375 1 98.81 208 ASN A C 1
ATOM 1614 O O . ASN A 1 208 ? -1.312 12.641 17.156 1 98.81 208 ASN A O 1
ATOM 1618 N N . ALA A 1 209 ? -3.459 12.914 16.547 1 98.56 209 ALA A N 1
ATOM 1619 C CA . ALA A 1 209 ? -3.795 13.594 17.797 1 98.56 209 ALA A CA 1
ATOM 1620 C C . ALA A 1 209 ? -3.764 12.625 18.969 1 98.56 209 ALA A C 1
ATOM 1622 O O . ALA A 1 209 ? -4.02 11.43 18.812 1 98.56 209 ALA A O 1
ATOM 1623 N N . SER A 1 210 ? -3.498 13.164 20.141 1 98.06 210 SER A N 1
ATOM 1624 C CA . SER A 1 210 ? -3.484 12.359 21.359 1 98.06 210 SER A CA 1
ATOM 1625 C C . SER A 1 210 ? -4.895 12.156 21.891 1 98.06 210 SER A C 1
ATOM 1627 O O . SER A 1 210 ? -5.824 12.867 21.516 1 98.06 210 SER A O 1
ATOM 1629 N N . ASP A 1 211 ? -5.027 11.234 22.703 1 95.19 211 ASP A N 1
ATOM 1630 C CA . ASP A 1 211 ? -6.254 11.078 23.484 1 95.19 211 ASP A CA 1
ATOM 1631 C C . ASP A 1 211 ? -6.57 12.344 24.281 1 95.19 211 ASP A C 1
ATOM 1633 O O . ASP A 1 211 ? -5.676 12.953 24.875 1 95.19 211 ASP A O 1
ATOM 1637 N N . PRO A 1 212 ? -7.805 12.727 24.281 1 94.06 212 PRO A N 1
ATOM 1638 C CA . PRO A 1 212 ? -9 12.078 23.734 1 94.06 212 PRO A CA 1
ATOM 1639 C C . PRO A 1 212 ? -9.391 12.594 22.359 1 94.06 212 PRO A C 1
ATOM 1641 O O . PRO A 1 212 ? -10.391 12.156 21.781 1 94.06 212 PRO A O 1
ATOM 1644 N N . ALA A 1 213 ? -8.617 13.492 21.781 1 95.31 213 ALA A N 1
ATOM 1645 C CA . ALA A 1 213 ? -8.961 14.047 20.469 1 95.31 213 ALA A CA 1
ATOM 1646 C C . ALA A 1 213 ? -8.734 13.016 19.359 1 95.31 213 ALA A C 1
ATOM 1648 O O . ALA A 1 213 ? -9.461 13 18.359 1 95.31 213 ALA A O 1
ATOM 1649 N N . GLY A 1 214 ? -7.793 12.211 19.484 1 96.88 214 GLY A N 1
ATOM 1650 C CA . GLY A 1 214 ? -7.457 11.07 18.656 1 96.88 214 GLY A CA 1
ATOM 1651 C C . GLY A 1 214 ? -6.984 9.867 19.453 1 96.88 214 GLY A C 1
ATOM 1652 O O . GLY A 1 214 ? -6.871 9.938 20.672 1 96.88 214 GLY A O 1
ATOM 1653 N N . VAL A 1 215 ? -6.602 8.781 18.797 1 97.75 215 VAL A N 1
ATOM 1654 C CA . VAL A 1 215 ? -6.242 7.562 19.516 1 97.75 215 VAL A CA 1
ATOM 1655 C C . VAL A 1 215 ? -4.723 7.453 19.625 1 97.75 215 VAL A C 1
ATOM 1657 O O . VAL A 1 215 ? -4.199 6.441 20.094 1 97.75 215 VAL 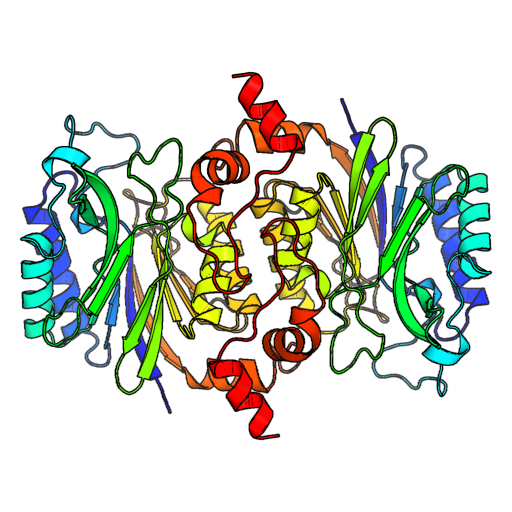A O 1
ATOM 1660 N N . GLY A 1 216 ? -3.971 8.445 19.203 1 98.44 216 GLY A N 1
ATOM 1661 C CA . GLY A 1 216 ? -2.52 8.453 19.297 1 98.44 216 GLY A CA 1
ATOM 1662 C C . GLY A 1 216 ? -1.861 7.504 18.297 1 98.44 216 GLY A C 1
ATOM 1663 O O . GLY A 1 216 ? -2.246 7.457 17.141 1 98.44 216 GLY A O 1
ATOM 1664 N N . ALA A 1 217 ? -0.703 6.969 18.703 1 98.75 217 ALA A N 1
ATOM 1665 C CA . ALA A 1 217 ? 0.079 6.008 17.938 1 98.75 217 ALA A CA 1
ATOM 1666 C C . ALA A 1 217 ? 0.762 6.68 16.75 1 98.75 217 ALA A C 1
ATOM 1668 O O . ALA A 1 217 ? 0.887 6.086 15.672 1 98.75 217 ALA A O 1
ATOM 1669 N N . SER A 1 218 ? 1.164 7.961 16.938 1 98.88 218 SER A N 1
ATOM 1670 C CA . SER A 1 218 ? 1.99 8.602 15.914 1 98.88 218 SER A CA 1
ATOM 1671 C C . SER A 1 218 ? 3.229 7.773 15.609 1 98.88 218 SER A C 1
ATOM 1673 O O . SER A 1 218 ? 3.734 7.051 16.469 1 98.88 218 SER A O 1
ATOM 1675 N N . ALA A 1 219 ? 3.682 7.848 14.367 1 98.88 219 ALA A N 1
ATOM 1676 C CA . ALA A 1 219 ? 4.805 6.988 14 1 98.88 219 ALA A CA 1
ATOM 1677 C C . ALA A 1 219 ? 5.707 7.668 12.977 1 98.88 219 ALA A C 1
ATOM 1679 O O . ALA A 1 219 ? 5.246 8.5 12.188 1 98.88 219 ALA A O 1
ATOM 1680 N N . ILE A 1 220 ? 6.965 7.375 13.023 1 98.94 220 ILE A N 1
ATOM 1681 C CA . ILE A 1 220 ? 7.961 7.68 12 1 98.94 220 ILE A CA 1
ATOM 1682 C C . ILE A 1 220 ? 8.477 6.383 11.375 1 98.94 220 ILE A C 1
ATOM 1684 O O . ILE A 1 220 ? 8.969 5.504 12.086 1 98.94 220 ILE A O 1
ATOM 1688 N N . VAL A 1 221 ? 8.281 6.219 10.094 1 98.94 221 VAL A N 1
ATOM 1689 C CA . VAL A 1 221 ? 8.664 5.023 9.352 1 98.94 221 VAL A CA 1
ATOM 1690 C C . VAL A 1 221 ? 9.781 5.359 8.367 1 98.94 221 VAL A C 1
ATOM 1692 O O . VAL A 1 221 ? 9.734 6.395 7.703 1 98.94 221 VAL A O 1
ATOM 1695 N N . ASP A 1 222 ? 10.781 4.535 8.273 1 98.81 222 ASP A N 1
ATOM 1696 C CA . ASP A 1 222 ? 11.898 4.84 7.383 1 98.81 222 ASP A CA 1
ATOM 1697 C C . ASP A 1 222 ? 11.656 4.266 5.984 1 98.81 222 ASP A C 1
ATOM 1699 O O . ASP A 1 222 ? 10.633 3.631 5.734 1 98.81 222 ASP A O 1
ATOM 1703 N N . PRO A 1 223 ? 12.586 4.531 5.008 1 98.75 223 PRO A N 1
ATOM 1704 C CA . PRO A 1 223 ? 12.359 4.176 3.607 1 98.75 223 PRO A CA 1
ATOM 1705 C C . PRO A 1 223 ? 12.312 2.668 3.377 1 98.75 223 PRO A C 1
ATOM 1707 O O . PRO A 1 223 ? 11.961 2.215 2.285 1 98.75 223 PRO A O 1
ATOM 1710 N N . GLU A 1 224 ? 12.625 1.866 4.344 1 98.25 224 GLU A N 1
ATOM 1711 C CA . GLU A 1 224 ? 12.578 0.413 4.219 1 98.25 224 GLU A CA 1
ATOM 1712 C C . GLU A 1 224 ? 11.383 -0.171 4.957 1 98.25 224 GLU A C 1
ATOM 1714 O O . GLU A 1 224 ? 11.266 -1.39 5.105 1 98.25 224 GLU A O 1
ATOM 1719 N N . GLY A 1 225 ? 10.516 0.726 5.445 1 98.44 225 GLY A N 1
ATOM 1720 C CA . GLY A 1 225 ? 9.281 0.3 6.09 1 98.44 225 GLY A CA 1
ATOM 1721 C C . GLY A 1 225 ? 9.461 0.003 7.57 1 98.44 225 GLY A C 1
ATOM 1722 O O . GLY A 1 225 ? 8.531 -0.486 8.219 1 98.44 225 GLY A O 1
ATOM 1723 N N . ILE A 1 226 ? 10.609 0.265 8.125 1 98.12 226 ILE A N 1
ATOM 1724 C CA . ILE A 1 226 ? 10.898 0.021 9.539 1 98.12 226 ILE A CA 1
ATOM 1725 C C . ILE A 1 226 ? 10.336 1.162 10.383 1 98.12 226 ILE A C 1
ATOM 1727 O O . ILE A 1 226 ? 10.594 2.336 10.102 1 98.12 226 ILE A O 1
ATOM 1731 N N . VAL A 1 227 ? 9.578 0.817 11.422 1 98.69 227 VAL A N 1
ATOM 1732 C CA . VAL A 1 227 ? 9.078 1.817 12.359 1 98.69 227 VAL A CA 1
ATOM 1733 C C . VAL A 1 227 ? 10.203 2.277 13.281 1 98.69 227 VAL A C 1
ATOM 1735 O O . VAL A 1 227 ? 10.656 1.521 14.148 1 98.69 227 VAL A O 1
ATOM 1738 N N . ARG A 1 228 ? 10.609 3.482 13.086 1 98.62 228 ARG A N 1
ATOM 1739 C CA . ARG A 1 228 ? 11.688 4.016 13.906 1 98.62 228 ARG A CA 1
ATOM 1740 C C . ARG A 1 228 ? 11.188 4.398 15.289 1 98.62 228 ARG A C 1
ATOM 1742 O O . ARG A 1 228 ? 11.883 4.188 16.297 1 98.62 228 ARG A O 1
ATOM 1749 N N . GLN A 1 229 ? 10.023 5.066 15.273 1 98.44 229 GLN A N 1
ATOM 1750 C CA . GLN A 1 229 ? 9.367 5.484 16.5 1 98.44 229 GLN A CA 1
ATOM 1751 C C . GLN A 1 229 ? 7.852 5.324 16.406 1 98.44 229 GLN A C 1
ATOM 1753 O O . GLN A 1 229 ? 7.27 5.535 15.344 1 98.44 229 GLN A O 1
ATOM 1758 N N . GLN A 1 230 ? 7.25 5.027 17.484 1 98.56 230 GLN A N 1
ATOM 1759 C CA . GLN A 1 230 ? 5.793 5.012 17.594 1 98.56 230 GLN A CA 1
ATOM 1760 C C . GLN A 1 230 ? 5.344 5.43 19 1 98.56 230 GLN A C 1
ATOM 1762 O O . GLN A 1 230 ? 5.832 4.895 20 1 98.56 230 GLN A O 1
ATOM 1767 N N . ALA A 1 231 ? 4.469 6.344 19.031 1 98.69 231 ALA A N 1
ATOM 1768 C CA . ALA A 1 231 ? 3.955 6.859 20.297 1 98.69 231 ALA A CA 1
ATOM 1769 C C . ALA A 1 231 ? 2.869 5.945 20.859 1 98.69 231 ALA A C 1
ATOM 1771 O O . ALA A 1 231 ? 2.365 5.066 20.172 1 98.69 231 ALA A O 1
ATOM 1772 N N . GLY A 1 232 ? 2.582 6.105 22.188 1 98.25 232 GLY A N 1
ATOM 1773 C CA . GLY A 1 232 ? 1.389 5.531 22.797 1 98.25 232 GLY A CA 1
ATOM 1774 C C . GLY A 1 232 ? 0.126 6.305 22.469 1 98.25 232 GLY A C 1
ATOM 1775 O O . GLY A 1 232 ? -0 6.867 21.375 1 98.25 232 GLY A O 1
ATOM 1776 N N . THR A 1 233 ? -0.814 6.371 23.359 1 97.94 233 THR A N 1
ATOM 1777 C CA . THR A 1 233 ? -2.105 6.996 23.109 1 97.94 233 THR A CA 1
ATOM 1778 C C . THR A 1 233 ? -2.113 8.445 23.578 1 97.94 233 THR A C 1
ATOM 1780 O O . THR A 1 233 ? -2.842 9.281 23.047 1 97.94 233 THR A O 1
ATOM 1783 N N . GLY A 1 234 ? -1.375 8.758 24.609 1 97.94 234 GLY A N 1
ATOM 1784 C CA . GLY A 1 234 ? -1.391 10.078 25.219 1 97.94 234 GLY A CA 1
ATOM 1785 C C . GLY A 1 234 ? -0.478 11.07 24.516 1 97.94 234 GLY A C 1
ATOM 1786 O O . GLY A 1 234 ? 0.031 10.789 23.438 1 97.94 234 GLY A O 1
ATOM 1787 N N . GLU A 1 235 ? -0.289 12.266 25.078 1 98.38 235 GLU A N 1
ATOM 1788 C CA . GLU A 1 235 ? 0.61 13.273 24.516 1 98.38 235 GLU A CA 1
ATOM 1789 C C . GLU A 1 235 ? 2.057 12.789 24.531 1 98.38 235 GLU A C 1
ATOM 1791 O O . GLU A 1 235 ? 2.498 12.156 25.484 1 98.38 235 GLU A O 1
ATOM 1796 N N . GLU A 1 236 ? 2.695 12.953 23.516 1 98.44 236 GLU A N 1
ATOM 1797 C CA . GLU A 1 236 ? 4.066 12.484 23.344 1 98.44 236 GLU A CA 1
ATOM 1798 C C . GLU A 1 236 ? 4.773 13.242 22.219 1 98.44 236 GLU A C 1
ATOM 1800 O O . GLU A 1 236 ? 4.137 13.695 21.266 1 98.44 236 GLU A O 1
ATOM 1805 N N . ILE A 1 237 ? 6.031 13.5 22.406 1 98.62 237 ILE A N 1
ATOM 1806 C CA . ILE A 1 237 ? 6.844 14.109 21.359 1 98.62 237 ILE A CA 1
ATOM 1807 C C . ILE A 1 237 ? 7.77 13.055 20.75 1 98.62 237 ILE A C 1
ATOM 1809 O O . ILE A 1 237 ? 8.477 12.344 21.469 1 98.62 237 ILE A O 1
ATOM 1813 N N . LEU A 1 238 ? 7.715 12.828 19.453 1 98.81 238 LEU A N 1
ATOM 1814 C CA . LEU A 1 238 ? 8.664 11.992 18.719 1 98.81 238 LEU A CA 1
ATOM 1815 C C . LEU A 1 238 ? 9.75 12.836 18.078 1 98.81 238 LEU A C 1
ATOM 1817 O O . LEU A 1 238 ? 9.484 13.57 17.125 1 98.81 238 LEU A O 1
ATOM 1821 N N . VAL A 1 239 ? 10.945 12.789 18.594 1 98.81 239 VAL A N 1
ATOM 1822 C CA . VAL A 1 239 ? 12.094 13.492 18.031 1 98.81 239 VAL A CA 1
ATOM 1823 C C . VAL A 1 239 ? 12.977 12.508 17.266 1 98.81 239 VAL A C 1
ATOM 1825 O O . VAL A 1 239 ? 13.32 11.445 17.781 1 98.81 239 VAL A O 1
ATOM 1828 N N . ASP A 1 240 ? 13.289 12.836 16.016 1 98.62 240 ASP A N 1
ATOM 1829 C CA . ASP A 1 240 ? 14.109 11.961 15.195 1 98.62 240 ASP A CA 1
ATOM 1830 C C . ASP A 1 240 ? 15 12.773 14.25 1 98.62 240 ASP A C 1
ATOM 1832 O O . ASP A 1 240 ? 14.719 13.938 13.977 1 98.62 240 ASP A O 1
ATOM 1836 N N . VAL A 1 241 ? 16.109 12.227 13.867 1 98.81 241 VAL A N 1
ATOM 1837 C CA . VAL A 1 241 ? 16.984 12.805 12.852 1 98.81 241 VAL A CA 1
ATOM 1838 C C . VAL A 1 241 ? 16.953 11.938 11.594 1 98.81 241 VAL A C 1
ATOM 1840 O O . VAL A 1 241 ? 17.531 10.852 11.555 1 98.81 241 VAL A O 1
ATOM 1843 N N . LEU A 1 242 ? 16.25 12.422 10.594 1 98.69 242 LEU A N 1
ATOM 1844 C CA . LEU A 1 242 ? 16.078 11.68 9.352 1 98.69 242 LEU A CA 1
ATOM 1845 C C . LEU A 1 242 ? 17.266 11.859 8.43 1 98.69 242 LEU A C 1
ATOM 1847 O O . LEU A 1 242 ? 17.656 12.984 8.109 1 98.69 242 LEU A O 1
ATOM 1851 N N . ASP A 1 243 ? 17.891 10.75 8.039 1 98.56 243 ASP A N 1
ATOM 1852 C CA . ASP A 1 243 ? 19.016 10.75 7.113 1 98.56 243 ASP A CA 1
ATOM 1853 C C . ASP A 1 243 ? 18.547 10.562 5.672 1 98.56 243 ASP A C 1
ATOM 1855 O O . ASP A 1 243 ? 18.297 9.438 5.238 1 98.56 243 ASP A O 1
ATOM 1859 N N . LEU A 1 244 ? 18.531 11.672 4.941 1 98.25 244 LEU A N 1
ATOM 1860 C CA . LEU A 1 244 ? 17.938 11.617 3.605 1 98.25 244 LEU A CA 1
ATOM 1861 C C . LEU A 1 244 ? 18.875 10.883 2.641 1 98.25 244 LEU A C 1
ATOM 1863 O O . LEU A 1 244 ? 18.453 10.484 1.552 1 98.25 244 LEU A O 1
ATOM 1867 N N . ASP A 1 245 ? 20.094 10.734 2.975 1 97.75 245 ASP A N 1
ATOM 1868 C CA . ASP A 1 245 ? 20.969 9.898 2.166 1 97.75 245 ASP A CA 1
ATOM 1869 C C . ASP A 1 245 ? 20.531 8.438 2.203 1 97.75 245 ASP A C 1
ATOM 1871 O O . ASP A 1 245 ? 20.891 7.656 1.319 1 97.75 245 ASP A O 1
ATOM 1875 N N . THR A 1 246 ? 19.859 8.102 3.246 1 97.69 246 THR A N 1
ATOM 1876 C CA . THR A 1 246 ? 19.25 6.77 3.277 1 97.69 246 THR A CA 1
ATOM 1877 C C . THR A 1 246 ? 18.297 6.582 2.102 1 97.69 246 THR A C 1
ATOM 1879 O O . THR A 1 246 ? 18.266 5.516 1.48 1 97.69 246 THR A O 1
ATOM 1882 N N . VAL A 1 247 ? 17.484 7.598 1.788 1 98.12 247 VAL A N 1
ATOM 1883 C CA . VAL A 1 247 ? 16.578 7.527 0.65 1 98.12 247 VAL A CA 1
ATOM 1884 C C . VAL A 1 247 ? 17.375 7.328 -0.637 1 98.12 247 VAL A C 1
ATOM 1886 O O . VAL A 1 247 ? 17.047 6.465 -1.452 1 98.12 247 VAL A O 1
ATOM 1889 N N . THR A 1 248 ? 18.406 8.156 -0.784 1 96.38 248 THR A N 1
ATOM 1890 C CA . THR A 1 248 ? 19.266 8.031 -1.956 1 96.38 248 THR A CA 1
ATOM 1891 C C . THR A 1 248 ? 19.828 6.617 -2.074 1 96.38 248 THR A C 1
ATOM 1893 O O . THR A 1 248 ? 19.766 6.012 -3.146 1 96.38 248 THR A O 1
ATOM 1896 N N . ARG A 1 249 ? 20.344 6.113 -0.993 1 96.5 249 ARG A N 1
ATOM 1897 C CA . ARG A 1 249 ? 20.953 4.785 -0.971 1 96.5 249 ARG A CA 1
ATOM 1898 C C . ARG A 1 249 ? 19.922 3.709 -1.312 1 96.5 249 ARG A C 1
ATOM 1900 O O . ARG A 1 249 ? 20.203 2.824 -2.125 1 96.5 249 ARG A O 1
ATOM 1907 N N . VAL A 1 250 ? 18.766 3.789 -0.693 1 97.12 250 VAL A N 1
ATOM 1908 C CA . VAL A 1 250 ? 17.734 2.764 -0.873 1 97.12 250 VAL A CA 1
ATOM 1909 C C . VAL A 1 250 ? 17.219 2.801 -2.307 1 97.12 250 VAL A C 1
ATOM 1911 O O . VAL A 1 250 ? 16.922 1.757 -2.896 1 97.12 250 VAL A O 1
ATOM 1914 N N . ARG A 1 251 ? 17.047 3.979 -2.883 1 95.94 251 ARG A N 1
ATOM 1915 C CA . ARG A 1 251 ? 16.578 4.09 -4.266 1 95.94 251 ARG A CA 1
ATOM 1916 C C . ARG A 1 251 ? 17.641 3.561 -5.234 1 95.94 251 ARG A C 1
ATOM 1918 O O . ARG A 1 251 ? 17.297 3.01 -6.285 1 95.94 251 ARG A O 1
ATOM 1925 N N . GLU A 1 252 ? 18.891 3.684 -4.879 1 94 252 GLU A N 1
ATOM 1926 C CA . GLU A 1 252 ? 19.984 3.25 -5.742 1 94 252 GLU A CA 1
ATOM 1927 C C . GLU A 1 252 ? 20.266 1.76 -5.566 1 94 252 GLU A C 1
ATOM 1929 O O . GLU A 1 252 ? 20.453 1.038 -6.551 1 94 252 GLU A O 1
ATOM 1934 N N . GLN A 1 253 ? 20.328 1.348 -4.262 1 94.81 253 GLN A N 1
ATOM 1935 C CA . GLN A 1 253 ? 20.828 0.008 -3.973 1 94.81 253 GLN A CA 1
ATOM 1936 C C . GLN A 1 253 ? 19.688 -0.95 -3.652 1 94.81 253 GLN A C 1
ATOM 1938 O O . GLN A 1 253 ? 19.891 -2.166 -3.6 1 94.81 253 GLN A O 1
ATOM 1943 N N . GLY A 1 254 ? 18.516 -0.406 -3.455 1 94.88 254 GLY A N 1
ATOM 1944 C CA . GLY A 1 254 ? 17.344 -1.228 -3.156 1 94.88 254 GLY A CA 1
ATOM 1945 C C . GLY A 1 254 ? 17.062 -1.327 -1.672 1 94.88 254 GLY A C 1
ATOM 1946 O O . GLY A 1 254 ? 17.969 -1.332 -0.851 1 94.88 254 GLY A O 1
ATOM 1947 N N . SER A 1 255 ? 15.75 -1.432 -1.328 1 95.19 255 SER A N 1
ATOM 1948 C CA . SER A 1 255 ? 15.375 -1.757 0.045 1 95.19 255 SER A CA 1
ATOM 1949 C C . SER A 1 255 ? 15.945 -3.111 0.463 1 95.19 255 SER A C 1
ATOM 1951 O O . SER A 1 255 ? 15.805 -4.098 -0.262 1 95.19 255 SER A O 1
ATOM 1953 N N . ALA A 1 256 ? 16.562 -3.129 1.619 1 91.5 256 ALA A N 1
ATOM 1954 C CA . ALA A 1 256 ? 17.297 -4.297 2.113 1 91.5 256 ALA A CA 1
ATOM 1955 C C . ALA A 1 256 ? 18.406 -4.699 1.148 1 91.5 256 ALA A C 1
ATOM 1957 O O . ALA A 1 256 ? 18.891 -5.832 1.187 1 91.5 256 ALA A O 1
ATOM 1958 N N . GLY A 1 257 ? 18.734 -3.826 0.247 1 93.94 257 GLY A N 1
ATOM 1959 C CA . GLY A 1 257 ? 19.734 -4.109 -0.766 1 93.94 257 GLY A CA 1
ATOM 1960 C C . GLY A 1 257 ? 19.203 -4.969 -1.9 1 93.94 257 GLY A C 1
ATOM 1961 O O . GLY A 1 257 ? 19.984 -5.539 -2.668 1 93.94 257 GLY A O 1
ATOM 1962 N N . LEU A 1 258 ? 17.906 -5.082 -1.966 1 93.75 258 LEU A N 1
ATOM 1963 C CA . LEU A 1 258 ? 17.312 -6.059 -2.873 1 93.75 258 LEU A CA 1
ATOM 1964 C C . LEU A 1 258 ? 16.375 -5.379 -3.869 1 93.75 258 LEU A C 1
ATOM 1966 O O . LEU A 1 258 ? 16.531 -5.531 -5.082 1 93.75 258 LEU A O 1
ATOM 1970 N N . ASN A 1 259 ? 15.391 -4.613 -3.389 1 93.94 259 ASN A N 1
ATOM 1971 C CA . ASN A 1 259 ? 14.25 -4.176 -4.184 1 93.94 259 ASN A CA 1
ATOM 1972 C C . ASN A 1 259 ? 14.453 -2.764 -4.727 1 93.94 259 ASN A C 1
ATOM 1974 O O . ASN A 1 259 ? 14.578 -1.811 -3.959 1 93.94 259 ASN A O 1
ATOM 1978 N N . ARG A 1 260 ? 14.414 -2.627 -6.004 1 93.94 260 ARG A N 1
ATOM 1979 C CA . ARG A 1 260 ? 14.617 -1.349 -6.68 1 93.94 260 ARG A CA 1
ATOM 1980 C C . ARG A 1 260 ? 13.422 -0.997 -7.555 1 93.94 260 ARG A C 1
ATOM 1982 O O . ARG A 1 260 ? 13.531 -0.956 -8.781 1 93.94 260 ARG A O 1
ATOM 1989 N N . PRO A 1 261 ? 12.305 -0.644 -6.895 1 95.75 261 PRO A N 1
ATOM 1990 C CA . PRO A 1 261 ? 11.062 -0.461 -7.652 1 95.75 261 PRO A CA 1
ATOM 1991 C C . PRO A 1 261 ? 11.156 0.673 -8.672 1 95.75 261 PRO A C 1
ATOM 1993 O O . PRO A 1 261 ? 10.656 0.542 -9.789 1 95.75 261 PRO A O 1
ATOM 1996 N N . TRP A 1 262 ? 11.828 1.766 -8.344 1 96.25 262 TRP A N 1
ATOM 1997 C CA . TRP A 1 262 ? 11.883 2.914 -9.242 1 96.25 262 TRP A CA 1
ATOM 1998 C C . TRP A 1 262 ? 12.703 2.6 -10.484 1 96.25 262 TRP A C 1
ATOM 2000 O O . TRP A 1 262 ? 12.383 3.061 -11.586 1 96.25 262 TRP A O 1
ATOM 2010 N N . ALA A 1 263 ? 13.789 1.832 -10.289 1 93.94 263 ALA A N 1
ATOM 2011 C CA . ALA A 1 263 ? 14.594 1.418 -11.438 1 93.94 263 ALA A CA 1
ATOM 2012 C C . ALA A 1 263 ? 13.781 0.554 -12.391 1 93.94 263 ALA A C 1
ATOM 2014 O O . ALA A 1 263 ? 13.875 0.705 -13.617 1 93.94 263 ALA A O 1
ATOM 2015 N N . GLN A 1 264 ? 13.016 -0.296 -11.836 1 93.75 264 GLN A N 1
ATOM 2016 C CA . GLN A 1 264 ? 12.195 -1.18 -12.656 1 93.75 264 GLN A CA 1
ATOM 2017 C C . GLN A 1 264 ? 11.102 -0.398 -13.383 1 93.75 264 GLN A C 1
ATOM 2019 O O . GLN A 1 264 ? 10.836 -0.645 -14.562 1 93.75 264 GLN A O 1
ATOM 2024 N N . LEU A 1 265 ? 10.453 0.517 -12.68 1 95.56 265 LEU A N 1
ATOM 2025 C CA . LEU A 1 265 ? 9.422 1.349 -13.289 1 95.56 265 LEU A CA 1
ATOM 2026 C C . LEU A 1 265 ? 10.008 2.217 -14.398 1 95.56 265 LEU A C 1
ATOM 2028 O O . LEU A 1 265 ? 9.367 2.438 -15.422 1 95.56 265 LEU A O 1
ATOM 2032 N N . ALA A 1 266 ? 11.219 2.682 -14.195 1 94.25 266 ALA A N 1
ATOM 2033 C CA . ALA A 1 266 ? 11.875 3.49 -15.219 1 94.25 266 ALA A CA 1
ATOM 2034 C C . ALA A 1 266 ? 12.172 2.662 -16.469 1 94.25 266 ALA A C 1
ATOM 2036 O O . ALA A 1 266 ? 12.07 3.162 -17.594 1 94.25 266 ALA A O 1
ATOM 2037 N N . ARG A 1 267 ? 12.484 1.425 -16.234 1 92.44 267 ARG A N 1
ATOM 2038 C CA . ARG A 1 267 ? 12.914 0.561 -17.328 1 92.44 267 ARG A CA 1
ATOM 2039 C C . ARG A 1 267 ? 11.727 0.073 -18.156 1 92.44 267 ARG A C 1
ATOM 2041 O O . ARG A 1 267 ? 11.773 0.056 -19.375 1 92.44 267 ARG A O 1
ATOM 2048 N N . TYR A 1 268 ? 10.633 -0.308 -17.516 1 93.44 268 TYR A N 1
ATOM 2049 C CA . TYR A 1 268 ? 9.602 -1.017 -18.25 1 93.44 268 TYR A CA 1
ATOM 2050 C C . TYR A 1 268 ? 8.227 -0.421 -17.984 1 93.44 268 TYR A C 1
ATOM 2052 O O . TYR A 1 268 ? 7.227 -0.856 -18.562 1 93.44 268 TYR A O 1
ATOM 2060 N N . GLY A 1 269 ? 8.164 0.622 -17.141 1 95.25 269 GLY A N 1
ATOM 2061 C CA . GLY A 1 269 ? 6.891 1.151 -16.672 1 95.25 269 GLY A CA 1
ATOM 2062 C C . GLY A 1 269 ? 6.008 1.64 -17.812 1 95.25 269 GLY A C 1
ATOM 2063 O O . GLY A 1 269 ? 4.781 1.527 -17.734 1 95.25 269 GLY A O 1
ATOM 2064 N N . GLU A 1 270 ? 6.625 2.123 -18.875 1 95.56 270 GLU A N 1
ATOM 2065 C CA . GLU A 1 270 ? 5.867 2.695 -19.984 1 95.56 270 GLU A CA 1
ATOM 2066 C C . GLU A 1 270 ? 5.125 1.614 -20.766 1 95.56 270 GLU A C 1
ATOM 2068 O O . GLU A 1 270 ? 4.203 1.913 -21.531 1 95.56 270 GLU A O 1
ATOM 2073 N N . GLU A 1 271 ? 5.465 0.347 -20.562 1 96.69 271 GLU A N 1
ATOM 2074 C CA . GLU A 1 271 ? 4.859 -0.764 -21.297 1 96.69 271 GLU A CA 1
ATOM 2075 C C . GLU A 1 271 ? 3.738 -1.409 -20.484 1 96.69 271 GLU A C 1
ATOM 2077 O O . GLU A 1 271 ? 3.047 -2.305 -20.969 1 96.69 271 GLU A O 1
ATOM 2082 N N . ILE A 1 272 ? 3.576 -0.996 -19.281 1 97.69 272 ILE A N 1
ATOM 2083 C CA . ILE A 1 272 ? 2.557 -1.562 -18.391 1 97.69 272 ILE A CA 1
ATOM 2084 C C . ILE A 1 272 ? 1.263 -0.762 -18.531 1 97.69 272 ILE A C 1
ATOM 2086 O O . ILE A 1 272 ? 1.232 0.434 -18.234 1 97.69 272 ILE A O 1
ATOM 2090 N N . HIS A 1 273 ? 0.218 -1.424 -18.953 1 97.5 273 HIS A N 1
ATOM 2091 C CA . HIS A 1 273 ? -1.079 -0.776 -19.109 1 97.5 273 HIS A CA 1
ATOM 2092 C C . HIS A 1 273 ? -1.819 -0.672 -17.781 1 97.5 273 HIS A C 1
ATOM 2094 O O . HIS A 1 273 ? -2.016 -1.678 -17.094 1 97.5 273 HIS A O 1
ATOM 2100 N N . LEU A 1 274 ? -2.166 0.595 -17.391 1 97.88 274 LEU A N 1
ATOM 2101 C CA . LEU A 1 274 ? -2.906 0.866 -16.156 1 97.88 274 LEU A CA 1
ATOM 2102 C C . LEU A 1 274 ? -4.309 1.376 -16.469 1 97.88 274 LEU A C 1
ATOM 2104 O O . LEU A 1 274 ? -4.57 2.578 -16.391 1 97.88 274 LEU A O 1
ATOM 2108 N N . PRO A 1 275 ? -5.219 0.512 -16.703 1 95.94 275 PRO A N 1
ATOM 2109 C CA . PRO A 1 275 ? -6.531 0.944 -17.188 1 95.94 275 PRO A CA 1
ATOM 2110 C C . PRO A 1 275 ? -7.277 1.816 -16.188 1 95.94 275 PRO A C 1
ATOM 2112 O O . PRO A 1 275 ? -8.039 2.705 -16.578 1 95.94 275 PRO A O 1
ATOM 2115 N N . MET A 1 276 ? -7.09 1.604 -14.898 1 97.75 276 MET A N 1
ATOM 2116 C CA . MET A 1 276 ? -7.777 2.42 -13.906 1 97.75 276 MET A CA 1
ATOM 2117 C C . MET A 1 276 ? -7.391 3.889 -14.047 1 97.75 276 MET A C 1
ATOM 2119 O O . MET A 1 276 ? -8.172 4.777 -13.703 1 97.75 276 MET A O 1
ATOM 2123 N N . TYR A 1 277 ? -6.207 4.102 -14.469 1 97.38 277 TYR A N 1
ATOM 2124 C CA . TYR A 1 277 ? -5.691 5.469 -14.516 1 97.38 277 TYR A CA 1
ATOM 2125 C C . TYR A 1 277 ? -5.715 6.012 -15.938 1 97.38 277 TYR A C 1
ATOM 2127 O O . TYR A 1 277 ? -5.504 7.207 -16.156 1 97.38 277 TYR A O 1
ATOM 2135 N N . GLY A 1 278 ? -5.961 5.156 -16.938 1 93.06 278 GLY A N 1
ATOM 2136 C CA . GLY A 1 278 ? -6.008 5.555 -18.344 1 93.06 278 GLY A CA 1
ATOM 2137 C C . GLY A 1 278 ? -4.641 5.848 -18.922 1 93.06 278 GLY A C 1
ATOM 2138 O O . GLY A 1 278 ? -4.5 6.703 -19.797 1 93.06 278 GLY A O 1
ATOM 2139 N N . GLY A 1 279 ? -3.639 5.16 -18.438 1 95.06 279 GLY A N 1
ATOM 2140 C CA . GLY A 1 279 ? -2.293 5.438 -18.906 1 95.06 279 GLY A CA 1
ATOM 2141 C C . GLY A 1 279 ? -1.29 4.367 -18.516 1 95.06 279 GLY A C 1
ATOM 2142 O O . GLY A 1 279 ? -1.626 3.184 -18.453 1 95.06 279 GLY A O 1
ATOM 2143 N N . THR A 1 280 ? -0.047 4.797 -18.469 1 97.25 280 THR A N 1
ATOM 2144 C CA . THR A 1 280 ? 1.098 3.982 -18.078 1 97.25 280 THR A CA 1
ATOM 2145 C C . THR A 1 280 ? 1.985 4.738 -17.094 1 97.25 280 THR A C 1
ATOM 2147 O O . THR A 1 280 ? 1.697 5.887 -16.75 1 97.25 280 THR A O 1
ATOM 2150 N N . PHE A 1 281 ? 2.984 4.094 -16.578 1 97.44 281 PHE A N 1
ATOM 2151 C CA . PHE A 1 281 ? 3.924 4.777 -15.703 1 97.44 281 PHE A CA 1
ATOM 2152 C C . PHE A 1 281 ? 4.762 5.781 -16.484 1 97.44 281 PHE A C 1
ATOM 2154 O O . PHE A 1 281 ? 5.215 5.492 -17.594 1 97.44 281 PHE A O 1
ATOM 2161 N N . ARG A 1 282 ? 4.906 6.941 -15.898 1 96.5 282 ARG A N 1
ATOM 2162 C CA . ARG A 1 282 ? 5.855 7.93 -16.391 1 96.5 282 ARG A CA 1
ATOM 2163 C C . ARG A 1 282 ? 7.082 8.008 -15.5 1 96.5 282 ARG A C 1
ATOM 2165 O O . ARG A 1 282 ? 6.957 8.148 -14.281 1 96.5 282 ARG A O 1
ATOM 2172 N N . THR A 1 283 ? 8.211 7.906 -16.047 1 94.56 283 THR A N 1
ATOM 2173 C CA . THR A 1 283 ? 9.453 7.977 -15.281 1 94.56 283 THR A CA 1
ATOM 2174 C C . THR A 1 283 ? 9.648 9.375 -14.695 1 94.56 283 THR A C 1
ATOM 2176 O O . THR A 1 283 ? 9.562 10.367 -15.414 1 94.56 283 THR A O 1
ATOM 2179 N N . PRO A 1 284 ? 9.844 9.406 -13.461 1 92.69 284 PRO A N 1
ATOM 2180 C CA . PRO A 1 284 ? 10.078 10.742 -12.906 1 92.69 284 PRO A CA 1
ATOM 2181 C C . PRO A 1 284 ? 11.414 11.344 -13.336 1 92.69 284 PRO A C 1
ATOM 2183 O O . PRO A 1 284 ? 12.359 10.609 -13.609 1 92.69 284 PRO A O 1
ATOM 2186 N N . GLU A 1 285 ? 11.539 12.609 -13.266 1 88.81 285 GLU A N 1
ATOM 2187 C CA . GLU A 1 285 ? 12.742 13.32 -13.688 1 88.81 285 GLU A CA 1
ATOM 2188 C C . GLU A 1 285 ? 13.945 12.922 -12.836 1 88.81 285 GLU A C 1
ATOM 2190 O O . GLU A 1 285 ? 15.055 12.781 -13.352 1 88.81 285 GLU A O 1
ATOM 2195 N N . TRP A 1 286 ? 13.695 12.734 -11.594 1 90.69 286 TRP A N 1
ATOM 2196 C CA . TRP A 1 286 ? 14.797 12.461 -10.672 1 90.69 286 TRP A CA 1
ATOM 2197 C C . TRP A 1 286 ? 15.344 11.055 -10.875 1 90.69 286 TRP A C 1
ATOM 2199 O O . TRP A 1 286 ? 16.453 10.742 -10.43 1 90.69 286 TRP A O 1
ATOM 2209 N N . ALA A 1 287 ? 14.562 10.133 -11.43 1 84.62 287 ALA A N 1
ATOM 2210 C CA . ALA A 1 287 ? 15.008 8.758 -11.656 1 84.62 287 ALA A CA 1
ATOM 2211 C C . ALA A 1 287 ? 15.883 8.656 -12.898 1 84.62 287 ALA A C 1
ATOM 2213 O O . ALA A 1 287 ? 16.688 7.73 -13.023 1 84.62 287 ALA A O 1
ATOM 2214 N N . HIS A 1 288 ? 15.688 9.523 -13.914 1 75.31 288 HIS A N 1
ATOM 2215 C CA . HIS A 1 288 ? 16.531 9.555 -15.102 1 75.31 288 HIS A CA 1
ATOM 2216 C C . HIS A 1 288 ? 17.984 9.867 -14.734 1 75.31 288 HIS A C 1
ATOM 2218 O O . HIS A 1 288 ? 18.906 9.328 -15.344 1 75.31 288 HIS A O 1
ATOM 2224 N N . LYS A 1 289 ? 18.188 10.641 -13.758 1 59.19 289 LYS A N 1
ATOM 2225 C CA . LYS A 1 289 ? 19.531 11.07 -13.344 1 59.19 289 LYS A CA 1
ATOM 2226 C C . LYS A 1 289 ? 20.297 9.922 -12.68 1 59.19 289 LYS A C 1
ATOM 2228 O O . LYS A 1 289 ? 21.516 9.852 -12.781 1 59.19 289 LYS A O 1
ATOM 2233 N N . GLN A 1 290 ? 19.578 9.07 -12.07 1 58.88 290 GLN A N 1
ATOM 2234 C CA . GLN A 1 290 ? 20.219 7.941 -11.391 1 58.88 290 GLN A CA 1
ATOM 2235 C C . GLN A 1 290 ? 20.75 6.93 -12.406 1 58.88 290 GLN A C 1
ATOM 2237 O O . GLN A 1 290 ? 21.75 6.262 -12.141 1 58.88 290 GLN A O 1
ATOM 2242 N N . ASN A 1 291 ? 20.062 6.68 -13.477 1 53.75 291 ASN A N 1
ATOM 2243 C CA . ASN A 1 291 ? 20.453 5.715 -14.5 1 53.75 291 ASN A CA 1
ATOM 2244 C C . ASN A 1 291 ? 21.609 6.242 -15.352 1 53.75 291 ASN A C 1
ATOM 2246 O O . ASN A 1 291 ? 22.266 5.473 -16.047 1 53.75 291 ASN A O 1
ATOM 2250 N N . SER A 1 292 ? 21.688 7.543 -15.5 1 46.69 292 SER A N 1
ATOM 2251 C CA . SER A 1 292 ? 22.766 8.07 -16.328 1 46.69 292 SER A CA 1
ATOM 2252 C C . SER A 1 292 ? 24.125 7.906 -15.633 1 46.69 292 SER A C 1
ATOM 2254 O O . SER A 1 292 ? 25.172 8.039 -16.266 1 46.69 292 SER A O 1
A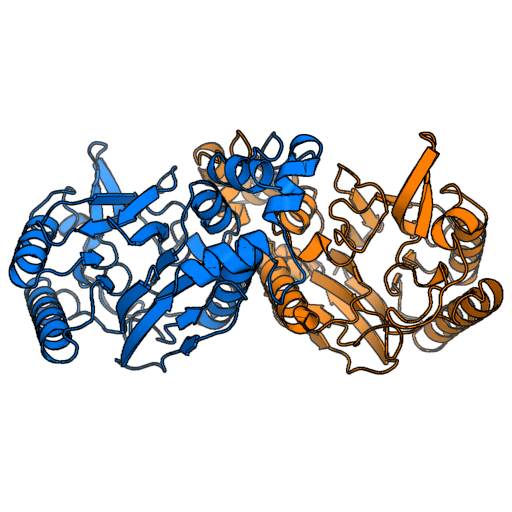TOM 2256 N N . GLY A 1 293 ? 24.188 7.715 -14.352 1 38.19 293 GLY A N 1
ATOM 2257 C CA . GLY A 1 293 ? 25.484 7.504 -13.75 1 38.19 293 GLY A CA 1
ATOM 2258 C C . GLY A 1 293 ? 25.938 6.055 -13.797 1 38.19 293 GLY A C 1
ATOM 2259 O O . GLY A 1 293 ? 26.938 5.691 -13.18 1 38.19 293 GLY A O 1
ATOM 2260 N N . GLN A 1 294 ? 25.125 5.047 -14.094 1 33.28 294 GLN A N 1
ATOM 2261 C CA . GLN A 1 294 ? 25.734 3.729 -14.297 1 33.28 294 GLN A CA 1
ATOM 2262 C C . GLN A 1 294 ? 26.219 3.559 -15.727 1 33.28 294 GLN A C 1
ATOM 2264 O O . GLN A 1 294 ? 25.578 4.047 -16.672 1 33.28 294 GLN A O 1
ATOM 2269 N N . MET B 1 1 ? -25.375 -16.938 -0.277 1 89.31 1 MET B N 1
ATOM 2270 C CA . MET B 1 1 ? -24.016 -16.688 0.217 1 89.31 1 MET B CA 1
ATOM 2271 C C . MET B 1 1 ? -22.969 -17.172 -0.783 1 89.31 1 MET B C 1
ATOM 2273 O O . MET B 1 1 ? -23.047 -18.312 -1.261 1 89.31 1 MET B O 1
ATOM 2277 N N . ARG B 1 2 ? -22.156 -16.266 -1.256 1 96.31 2 ARG B N 1
ATOM 2278 C CA . ARG B 1 2 ? -21.078 -16.609 -2.178 1 96.31 2 ARG B CA 1
ATOM 2279 C C . ARG B 1 2 ? -19.797 -16.938 -1.422 1 96.31 2 ARG B C 1
ATOM 2281 O O . ARG B 1 2 ? -19.156 -16.047 -0.849 1 96.31 2 ARG B O 1
ATOM 2288 N N . THR B 1 3 ? -19.438 -18.234 -1.342 1 98.12 3 THR B N 1
ATOM 2289 C CA . THR B 1 3 ? -18.219 -18.641 -0.644 1 98.12 3 THR B CA 1
ATOM 2290 C C . THR B 1 3 ? -17.297 -19.422 -1.57 1 98.12 3 THR B C 1
ATOM 2292 O O . THR B 1 3 ? -17.75 -20.047 -2.533 1 98.12 3 THR B O 1
ATOM 2295 N N . LEU B 1 4 ? -16.078 -19.375 -1.339 1 98.69 4 LEU B N 1
ATOM 2296 C CA . LEU B 1 4 ? -15.055 -20.172 -2.02 1 98.69 4 LEU B CA 1
ATOM 2297 C C . LEU B 1 4 ? -14.117 -20.844 -1.013 1 98.69 4 LEU B C 1
ATOM 2299 O O . LEU B 1 4 ? -13.406 -20.156 -0.276 1 98.69 4 LEU B O 1
ATOM 2303 N N . ALA B 1 5 ? -14.18 -22.109 -0.942 1 98.75 5 ALA B N 1
ATOM 2304 C CA . ALA B 1 5 ? -13.25 -22.844 -0.092 1 98.75 5 ALA B CA 1
ATOM 2305 C C . ALA B 1 5 ? -11.922 -23.094 -0.812 1 98.75 5 ALA B C 1
ATOM 2307 O O . ALA B 1 5 ? -11.906 -23.672 -1.9 1 98.75 5 ALA B O 1
ATOM 2308 N N . ILE B 1 6 ? -10.828 -22.672 -0.158 1 98.88 6 ILE B N 1
ATOM 2309 C CA . ILE B 1 6 ? -9.539 -22.781 -0.829 1 98.88 6 ILE B CA 1
ATOM 2310 C C . ILE B 1 6 ? -8.555 -23.547 0.059 1 98.88 6 ILE B C 1
ATOM 2312 O O . ILE B 1 6 ? -8.758 -23.641 1.271 1 98.88 6 ILE B O 1
ATOM 2316 N N . ALA B 1 7 ? -7.559 -24.047 -0.579 1 98.94 7 ALA B N 1
ATOM 2317 C CA . ALA B 1 7 ? -6.375 -24.578 0.091 1 98.94 7 ALA B CA 1
ATOM 2318 C C . ALA B 1 7 ? -5.098 -23.984 -0.509 1 98.94 7 ALA B C 1
ATOM 2320 O O . ALA B 1 7 ? -4.836 -24.156 -1.702 1 98.94 7 ALA B O 1
ATOM 2321 N N . ALA B 1 8 ? -4.402 -23.266 0.248 1 98.94 8 ALA B N 1
ATOM 2322 C CA . ALA B 1 8 ? -3.062 -22.797 -0.103 1 98.94 8 ALA B CA 1
ATOM 2323 C C . ALA B 1 8 ? -1.993 -23.734 0.458 1 98.94 8 ALA B C 1
ATOM 2325 O O . ALA B 1 8 ? -1.839 -23.844 1.676 1 98.94 8 ALA B O 1
ATOM 2326 N N . LEU B 1 9 ? -1.317 -24.406 -0.443 1 98.88 9 LEU B N 1
ATOM 2327 C CA . LEU B 1 9 ? -0.29 -25.344 -0.02 1 98.88 9 LEU B CA 1
ATOM 2328 C C . LEU B 1 9 ? 1.078 -24.672 0.035 1 98.88 9 LEU B C 1
ATOM 2330 O O . LEU B 1 9 ? 1.687 -24.406 -1.004 1 98.88 9 LEU B O 1
ATOM 2334 N N . GLN B 1 10 ? 1.534 -24.344 1.235 1 98.88 10 GLN B N 1
ATOM 2335 C CA . GLN B 1 10 ? 2.936 -23.969 1.401 1 98.88 10 GLN B CA 1
ATOM 2336 C C . GLN B 1 10 ? 3.844 -25.188 1.308 1 98.88 10 GLN B C 1
ATOM 2338 O O . GLN B 1 10 ? 3.957 -25.953 2.264 1 98.88 10 GLN B O 1
ATOM 2343 N N . THR B 1 11 ? 4.457 -25.391 0.181 1 98.56 11 THR B N 1
ATOM 2344 C CA . THR B 1 11 ? 5.266 -26.578 -0.093 1 98.56 11 THR B CA 1
ATOM 2345 C C . THR B 1 11 ? 6.496 -26.203 -0.916 1 98.56 11 THR B C 1
ATOM 2347 O O . THR B 1 11 ? 6.758 -25.031 -1.167 1 98.56 11 THR B O 1
ATOM 2350 N N . ALA B 1 12 ? 7.312 -27.234 -1.231 1 98.06 12 ALA B N 1
ATOM 2351 C CA . ALA B 1 12 ? 8.562 -27.016 -1.954 1 98.06 12 ALA B CA 1
ATOM 2352 C C . ALA B 1 12 ? 8.742 -28.062 -3.055 1 98.06 12 ALA B C 1
ATOM 2354 O O . ALA B 1 12 ? 8.234 -29.188 -2.949 1 98.06 12 ALA B O 1
ATOM 2355 N N . PRO B 1 13 ? 9.406 -27.719 -4.102 1 97.94 13 PRO B N 1
ATOM 2356 C CA . PRO B 1 13 ? 9.719 -28.703 -5.141 1 97.94 13 PRO B CA 1
ATOM 2357 C C . PRO B 1 13 ? 10.859 -29.641 -4.742 1 97.94 13 PRO B C 1
ATOM 2359 O O . PRO B 1 13 ? 11.469 -29.469 -3.686 1 97.94 13 PRO B O 1
ATOM 2362 N N . VAL B 1 14 ? 10.984 -30.688 -5.555 1 97.69 14 VAL B N 1
ATOM 2363 C CA . VAL B 1 14 ? 12.219 -31.453 -5.574 1 97.69 14 VAL B CA 1
ATOM 2364 C C . VAL B 1 14 ? 13.211 -30.812 -6.543 1 97.69 14 VAL B C 1
ATOM 2366 O O . VAL B 1 14 ? 13.039 -30.891 -7.762 1 97.69 14 VAL B O 1
ATOM 2369 N N . PRO B 1 15 ? 14.32 -30.281 -6.031 1 96.5 15 PRO B N 1
ATOM 2370 C CA . PRO B 1 15 ? 15.172 -29.422 -6.852 1 96.5 15 PRO B CA 1
ATOM 2371 C C . PRO B 1 15 ? 15.656 -30.109 -8.125 1 96.5 15 PRO B C 1
ATOM 2373 O O . PRO B 1 15 ? 16.25 -31.188 -8.07 1 96.5 15 PRO B O 1
ATOM 2376 N N . TYR B 1 16 ? 15.328 -29.531 -9.211 1 96.81 16 TYR B N 1
ATOM 2377 C CA . TYR B 1 16 ? 15.781 -29.828 -10.562 1 96.81 16 TYR B CA 1
ATOM 2378 C C . TYR B 1 16 ? 15.336 -31.219 -10.992 1 96.81 16 TYR B C 1
ATOM 2380 O O . TYR B 1 16 ? 16 -31.875 -11.805 1 96.81 16 TYR B O 1
ATOM 2388 N N . ASP B 1 17 ? 14.352 -31.688 -10.375 1 97.88 17 ASP B N 1
ATOM 2389 C CA . ASP B 1 17 ? 13.688 -32.938 -10.766 1 97.88 17 ASP B CA 1
ATOM 2390 C C . ASP B 1 17 ? 12.219 -32.688 -11.094 1 97.88 17 ASP B C 1
ATOM 2392 O O . ASP B 1 17 ? 11.367 -32.75 -10.211 1 97.88 17 ASP B O 1
ATOM 2396 N N . LEU B 1 18 ? 11.93 -32.438 -12.375 1 98.25 18 LEU B N 1
ATOM 2397 C CA . LEU B 1 18 ? 10.609 -32.062 -12.844 1 98.25 18 LEU B CA 1
ATOM 2398 C C . LEU B 1 18 ? 9.578 -33.125 -12.539 1 98.25 18 LEU B C 1
ATOM 2400 O O . LEU B 1 18 ? 8.477 -32.844 -12.062 1 98.25 18 LEU B O 1
ATOM 2404 N N . GLU B 1 19 ? 9.961 -34.312 -12.789 1 98.56 19 GLU B N 1
ATOM 2405 C CA . GLU B 1 19 ? 8.992 -35.406 -12.633 1 98.56 19 GLU B CA 1
ATOM 2406 C C . GLU B 1 19 ? 8.688 -35.656 -11.156 1 98.56 19 GLU B C 1
ATOM 2408 O O . GLU B 1 19 ? 7.531 -35.844 -10.789 1 98.56 19 GLU B O 1
ATOM 2413 N N . ALA B 1 20 ? 9.734 -35.625 -10.328 1 98.75 20 ALA B N 1
ATOM 2414 C CA . ALA B 1 20 ? 9.5 -35.812 -8.898 1 98.75 20 ALA B CA 1
ATOM 2415 C C . ALA B 1 20 ? 8.648 -34.688 -8.328 1 98.75 20 ALA B C 1
ATOM 2417 O O . ALA B 1 20 ? 7.801 -34.906 -7.469 1 98.75 20 ALA B O 1
ATOM 2418 N N . THR B 1 21 ? 8.922 -33.5 -8.742 1 98.75 21 THR B N 1
ATOM 2419 C CA . THR B 1 21 ? 8.133 -32.344 -8.305 1 98.75 21 THR B CA 1
ATOM 2420 C C . THR B 1 21 ? 6.676 -32.5 -8.742 1 98.75 21 THR B C 1
ATOM 2422 O O . THR B 1 21 ? 5.758 -32.25 -7.965 1 98.75 21 THR B O 1
ATOM 2425 N N . TRP B 1 22 ? 6.457 -32.938 -9.977 1 98.81 22 TRP B N 1
ATOM 2426 C CA . TRP B 1 22 ? 5.098 -33.156 -10.461 1 98.81 22 TRP B CA 1
ATOM 2427 C C . TRP B 1 22 ? 4.367 -34.156 -9.594 1 98.81 22 TRP B C 1
ATOM 2429 O O . TRP B 1 22 ? 3.227 -33.938 -9.188 1 98.81 22 TRP B O 1
ATOM 2439 N N . GLN B 1 23 ? 5.027 -35.281 -9.414 1 98.75 23 GLN B N 1
ATOM 2440 C CA . GLN B 1 23 ? 4.391 -36.344 -8.633 1 98.75 23 GLN B CA 1
ATOM 2441 C C . GLN B 1 23 ? 4.027 -35.844 -7.234 1 98.75 23 GLN B C 1
ATOM 2443 O O . GLN B 1 23 ? 2.939 -36.125 -6.73 1 98.75 23 GLN B O 1
ATOM 2448 N N . ARG B 1 24 ? 4.945 -35.156 -6.645 1 98.62 24 ARG B N 1
ATOM 2449 C CA . ARG B 1 24 ? 4.699 -34.594 -5.324 1 98.62 24 ARG B CA 1
ATOM 2450 C C . ARG B 1 24 ? 3.5 -33.656 -5.344 1 98.62 24 ARG B C 1
ATOM 2452 O O . ARG B 1 24 ? 2.615 -33.75 -4.488 1 98.62 24 ARG B O 1
ATOM 2459 N N . TYR B 1 25 ? 3.502 -32.781 -6.273 1 98.75 25 TYR B N 1
ATOM 2460 C CA . TYR B 1 25 ? 2.406 -31.828 -6.434 1 98.75 25 TYR B CA 1
ATOM 2461 C C . TYR B 1 25 ? 1.079 -32.562 -6.625 1 98.75 25 TYR B C 1
ATOM 2463 O O . TYR B 1 25 ? 0.102 -32.281 -5.93 1 98.75 25 TYR B O 1
ATOM 2471 N N . ALA B 1 26 ? 1.034 -33.438 -7.57 1 98.94 26 ALA B N 1
ATOM 2472 C CA . ALA B 1 26 ? -0.188 -34.188 -7.867 1 98.94 26 ALA B CA 1
ATOM 2473 C C . ALA B 1 26 ? -0.688 -34.938 -6.637 1 98.94 26 ALA B C 1
ATOM 2475 O O . ALA B 1 26 ? -1.886 -34.906 -6.344 1 98.94 26 ALA B O 1
ATOM 2476 N N . ASP B 1 27 ? 0.228 -35.562 -5.965 1 98.88 27 ASP B N 1
ATOM 2477 C CA . ASP B 1 27 ? -0.135 -36.312 -4.754 1 98.88 27 ASP B CA 1
ATOM 2478 C C . ASP B 1 27 ? -0.71 -35.375 -3.697 1 98.88 27 ASP B C 1
ATOM 2480 O O . ASP B 1 27 ? -1.674 -35.719 -3.01 1 98.88 27 ASP B O 1
ATOM 2484 N N . GLN B 1 28 ? -0.106 -34.188 -3.496 1 98.88 28 GLN B N 1
ATOM 2485 C CA . GLN B 1 28 ? -0.583 -33.219 -2.518 1 98.88 28 GLN B CA 1
ATOM 2486 C C . GLN B 1 28 ? -1.978 -32.688 -2.877 1 98.88 28 GLN B C 1
ATOM 2488 O O . GLN B 1 28 ? -2.822 -32.531 -1.998 1 98.88 28 GLN B O 1
ATOM 2493 N N . VAL B 1 29 ? -2.219 -32.469 -4.16 1 98.88 29 VAL B N 1
ATOM 2494 C CA . VAL B 1 29 ? -3.533 -32.031 -4.621 1 98.88 29 VAL B CA 1
ATOM 2495 C C . VAL B 1 29 ? -4.566 -33.125 -4.344 1 98.88 29 VAL B C 1
ATOM 2497 O O . VAL B 1 29 ? -5.645 -32.844 -3.811 1 98.88 29 VAL B O 1
ATOM 2500 N N . ARG B 1 30 ? -4.23 -34.375 -4.703 1 98.88 30 ARG B N 1
ATOM 2501 C CA . ARG B 1 30 ? -5.133 -35.5 -4.453 1 98.88 30 ARG B CA 1
ATOM 2502 C C . ARG B 1 30 ? -5.406 -35.656 -2.961 1 98.88 30 ARG B C 1
ATOM 2504 O O . ARG B 1 30 ? -6.543 -35.906 -2.559 1 98.88 30 ARG B O 1
ATOM 2511 N N . ALA B 1 31 ? -4.328 -35.562 -2.191 1 98.81 31 ALA B N 1
ATOM 2512 C CA . ALA B 1 31 ? -4.488 -35.656 -0.742 1 98.81 31 ALA B CA 1
ATOM 2513 C C . ALA B 1 31 ? -5.395 -34.531 -0.216 1 98.81 31 ALA B C 1
ATOM 2515 O O . ALA B 1 31 ? -6.234 -34.781 0.653 1 98.81 31 ALA B O 1
ATOM 2516 N N . THR B 1 32 ? -5.211 -33.312 -0.698 1 98.75 32 THR B N 1
ATOM 2517 C CA . THR B 1 32 ? -6.051 -32.188 -0.308 1 98.75 32 THR B CA 1
ATOM 2518 C C . THR B 1 32 ? -7.516 -32.469 -0.616 1 98.75 32 THR B C 1
ATOM 2520 O O . THR B 1 32 ? -8.383 -32.281 0.234 1 98.75 32 THR B O 1
ATOM 2523 N N . ARG B 1 33 ? -7.777 -32.938 -1.821 1 98.56 33 ARG B N 1
ATOM 2524 C CA . ARG B 1 33 ? -9.141 -33.281 -2.221 1 98.56 33 ARG B CA 1
ATOM 2525 C C . ARG B 1 33 ? -9.75 -34.312 -1.289 1 98.56 33 ARG B C 1
ATOM 2527 O O . ARG B 1 33 ? -10.922 -34.219 -0.914 1 98.56 33 ARG B O 1
ATOM 2534 N N . SER B 1 34 ? -8.961 -35.281 -0.976 1 98.38 34 SER B N 1
ATOM 2535 C CA . SER B 1 34 ? -9.445 -36.344 -0.129 1 98.38 34 SER B CA 1
ATOM 2536 C C . SER B 1 34 ? -9.695 -35.875 1.296 1 98.38 34 SER B C 1
ATOM 2538 O O . SER B 1 34 ? -10.734 -36.188 1.888 1 98.38 34 SER B O 1
ATOM 2540 N N . LEU B 1 35 ? -8.82 -35.125 1.898 1 98.06 35 LEU B N 1
ATOM 2541 C CA . LEU B 1 35 ? -8.875 -34.719 3.291 1 98.06 35 LEU B CA 1
ATOM 2542 C C . LEU B 1 35 ? -9.922 -33.625 3.48 1 98.06 35 LEU B C 1
ATOM 2544 O O . LEU B 1 35 ? -10.57 -33.531 4.531 1 98.06 35 LEU B O 1
ATOM 2548 N N . PHE B 1 36 ? -10.008 -32.75 2.48 1 98.19 36 PHE B N 1
ATOM 2549 C CA . PHE B 1 36 ? -10.914 -31.594 2.561 1 98.19 36 PHE B CA 1
ATOM 2550 C C . PHE B 1 36 ? -11.852 -31.562 1.363 1 98.19 36 PHE B C 1
ATOM 2552 O O . PHE B 1 36 ? -11.695 -30.719 0.47 1 98.19 36 PHE B O 1
ATOM 2559 N N . PRO B 1 37 ? -12.867 -32.281 1.347 1 98.12 37 PRO B N 1
ATOM 2560 C CA . PRO B 1 37 ? -13.734 -32.406 0.174 1 98.12 37 PRO B CA 1
ATOM 2561 C C . PRO B 1 37 ? -14.477 -31.125 -0.174 1 98.12 37 PRO B C 1
ATOM 2563 O O . PRO B 1 37 ? -14.984 -30.984 -1.289 1 98.12 37 PRO B O 1
ATOM 2566 N N . HIS B 1 38 ? -14.555 -30.203 0.789 1 98.25 38 HIS B N 1
ATOM 2567 C CA . HIS B 1 38 ? -15.266 -28.953 0.537 1 98.25 38 HIS B CA 1
ATOM 2568 C C . HIS B 1 38 ? -14.391 -27.969 -0.227 1 98.25 38 HIS B C 1
ATOM 2570 O O . HIS B 1 38 ? -14.883 -26.953 -0.736 1 98.25 38 HIS B O 1
ATOM 2576 N N . VAL B 1 39 ? -13.094 -28.203 -0.295 1 98.75 39 VAL B N 1
ATOM 2577 C CA . VAL B 1 39 ? -12.18 -27.328 -1.003 1 98.75 39 VAL B CA 1
ATOM 2578 C C . VAL B 1 39 ? -12.523 -27.297 -2.49 1 98.75 39 VAL B C 1
ATOM 2580 O O . VAL B 1 39 ? -12.836 -28.344 -3.076 1 98.75 39 VAL B O 1
ATOM 2583 N N . GLN B 1 40 ? -12.453 -26.078 -3.082 1 98.88 40 GLN B N 1
ATOM 2584 C CA . GLN B 1 40 ? -12.812 -25.906 -4.484 1 98.88 40 GLN B CA 1
ATOM 2585 C C . GLN B 1 40 ? -11.617 -25.453 -5.312 1 98.88 40 GLN B C 1
ATOM 2587 O O . GLN B 1 40 ? -11.609 -25.594 -6.535 1 98.88 40 GLN B O 1
ATOM 2592 N N . LEU B 1 41 ? -10.641 -24.891 -4.711 1 98.94 41 LEU B N 1
ATOM 2593 C CA . LEU B 1 41 ? -9.492 -24.312 -5.395 1 98.94 41 LEU B CA 1
ATOM 2594 C C . LEU B 1 41 ? -8.211 -24.578 -4.617 1 98.94 41 LEU B C 1
ATOM 2596 O O . LEU B 1 41 ? -8.164 -24.406 -3.398 1 98.94 41 LEU B O 1
ATOM 2600 N N . VAL B 1 42 ? -7.199 -25.094 -5.254 1 98.94 42 VAL B N 1
ATOM 2601 C CA . VAL B 1 42 ? -5.883 -25.328 -4.668 1 98.94 42 VAL B CA 1
ATOM 2602 C C . VAL B 1 42 ? -4.859 -24.391 -5.328 1 98.94 42 VAL B C 1
ATOM 2604 O O . VAL B 1 42 ? -4.832 -24.266 -6.555 1 98.94 42 VAL B O 1
ATOM 2607 N N . VAL B 1 43 ? -4.094 -23.719 -4.578 1 98.94 43 VAL B N 1
ATOM 2608 C CA . VAL B 1 43 ? -3.025 -22.859 -5.078 1 98.94 43 VAL B CA 1
ATOM 2609 C C . VAL B 1 43 ? -1.698 -23.266 -4.441 1 98.94 43 VAL B C 1
ATOM 2611 O O . VAL B 1 43 ? -1.661 -23.672 -3.277 1 98.94 43 VAL B O 1
ATOM 2614 N N . VAL B 1 44 ? -0.626 -23.219 -5.148 1 98.94 44 VAL B N 1
ATOM 2615 C CA . VAL B 1 44 ? 0.714 -23.516 -4.656 1 98.94 44 VAL B CA 1
ATOM 2616 C C . VAL B 1 44 ? 1.655 -22.359 -4.984 1 98.94 44 VAL B C 1
ATOM 2618 O O . VAL B 1 44 ? 1.256 -21.391 -5.633 1 98.94 44 VAL B O 1
ATOM 2621 N N . PRO B 1 45 ? 2.924 -22.406 -4.539 1 98.88 45 PRO B N 1
ATOM 2622 C CA . PRO B 1 45 ? 3.852 -21.266 -4.656 1 98.88 45 PRO B CA 1
ATOM 2623 C C . PRO B 1 45 ? 4.285 -21.016 -6.098 1 98.88 45 PRO B C 1
ATOM 2625 O O . PRO B 1 45 ? 4.105 -21.875 -6.965 1 98.88 45 PRO B O 1
ATOM 2628 N N . GLU B 1 46 ? 4.863 -19.812 -6.266 1 98.81 46 GLU B N 1
ATOM 2629 C CA . GLU B 1 46 ? 5.473 -19.375 -7.52 1 98.81 46 GLU B CA 1
ATOM 2630 C C . GLU B 1 46 ? 6.512 -20.391 -8.008 1 98.81 46 GLU B C 1
ATOM 2632 O O . GLU B 1 46 ? 7.371 -20.812 -7.234 1 98.81 46 GLU B O 1
ATOM 2637 N N . LEU B 1 47 ? 6.398 -20.828 -9.266 1 98.56 47 LEU B N 1
ATOM 2638 C CA . LEU B 1 47 ? 7.383 -21.609 -9.992 1 98.56 47 LEU B CA 1
ATOM 2639 C C . LEU B 1 47 ? 7.609 -22.969 -9.312 1 98.56 47 LEU B C 1
ATOM 2641 O O . LEU B 1 47 ? 8.703 -23.516 -9.383 1 98.56 47 LEU B O 1
ATOM 2645 N N . LEU B 1 48 ? 6.609 -23.406 -8.586 1 98.69 48 LEU B N 1
ATOM 2646 C CA . LEU B 1 48 ? 6.742 -24.703 -7.93 1 98.69 48 LEU B CA 1
ATOM 2647 C C . LEU B 1 48 ? 7.098 -25.797 -8.945 1 98.69 48 LEU B C 1
ATOM 2649 O O . LEU B 1 48 ? 8.062 -26.531 -8.758 1 98.69 48 LEU B O 1
ATOM 2653 N N . LEU B 1 49 ? 6.391 -25.844 -10.109 1 98.62 49 LEU B N 1
ATOM 2654 C CA . LEU B 1 49 ? 6.535 -26.938 -11.07 1 98.62 49 LEU B CA 1
ATOM 2655 C C . LEU B 1 49 ? 7.73 -26.688 -11.984 1 98.62 49 LEU B C 1
ATOM 2657 O O . LEU B 1 49 ? 8.031 -27.516 -12.844 1 98.62 49 LEU B O 1
ATOM 2661 N N . ALA B 1 50 ? 8.367 -25.594 -11.828 1 97.56 50 ALA B N 1
ATOM 2662 C CA . ALA B 1 50 ? 9.648 -25.375 -12.492 1 97.56 50 ALA B CA 1
ATOM 2663 C C . ALA B 1 50 ? 10.781 -26.094 -11.766 1 97.56 50 ALA B C 1
ATOM 2665 O O . ALA B 1 50 ? 11.891 -26.203 -12.281 1 97.56 50 ALA B O 1
ATOM 2666 N N . ALA B 1 51 ? 10.539 -26.562 -10.586 1 97.19 51 ALA B N 1
ATOM 2667 C CA . ALA B 1 51 ? 11.414 -27.422 -9.789 1 97.19 51 ALA B CA 1
ATOM 2668 C C . ALA B 1 51 ? 12.758 -26.75 -9.523 1 97.19 51 ALA B C 1
ATOM 2670 O O . ALA B 1 51 ? 13.797 -27.406 -9.508 1 97.19 51 ALA B O 1
ATOM 2671 N N . GLU B 1 52 ? 12.672 -25.438 -9.406 1 92.31 52 GLU B N 1
ATOM 2672 C CA . GLU B 1 52 ? 13.922 -24.75 -9.133 1 92.31 52 GLU B CA 1
ATOM 2673 C C . GLU B 1 52 ? 14.477 -25.109 -7.758 1 92.31 52 GLU B C 1
ATOM 2675 O O . GLU B 1 52 ? 13.719 -25.5 -6.863 1 92.31 52 GLU B O 1
ATOM 2680 N N . GLY B 1 53 ? 15.836 -25.078 -7.629 1 89.44 53 GLY B N 1
ATOM 2681 C CA . GLY B 1 53 ? 16.484 -25.328 -6.355 1 89.44 53 GLY B CA 1
ATOM 2682 C C . GLY B 1 53 ? 16.656 -24.078 -5.512 1 89.44 53 GLY B C 1
ATOM 2683 O O . GLY B 1 53 ? 16.172 -23.016 -5.871 1 89.44 53 GLY B O 1
ATOM 2684 N N . PRO B 1 54 ? 17.328 -24.344 -4.398 1 87.5 54 PRO B N 1
ATOM 2685 C CA . PRO B 1 54 ? 17.562 -23.219 -3.502 1 87.5 54 PRO B CA 1
ATOM 2686 C C . PRO B 1 54 ? 18.344 -22.078 -4.172 1 87.5 54 PRO B C 1
ATOM 2688 O O . PRO B 1 54 ? 19.219 -22.344 -4.988 1 87.5 54 PRO B O 1
ATOM 2691 N N . LEU B 1 55 ? 18 -20.859 -3.732 1 83.94 55 LEU B N 1
ATOM 2692 C CA . LEU B 1 55 ? 18.594 -19.656 -4.301 1 83.94 55 LEU B CA 1
ATOM 2693 C C . LEU B 1 55 ? 20.109 -19.719 -4.23 1 83.94 55 LEU B C 1
ATOM 2695 O O . LEU B 1 55 ? 20.797 -19.297 -5.168 1 83.94 55 LEU B O 1
ATOM 2699 N N . LEU B 1 56 ? 20.672 -20.266 -3.102 1 86.31 56 LEU B N 1
ATOM 2700 C CA . LEU B 1 56 ? 22.125 -20.25 -2.896 1 86.31 56 LEU B CA 1
ATOM 2701 C C . LEU B 1 56 ? 22.75 -21.578 -3.318 1 86.31 56 LEU B C 1
ATOM 2703 O O . LEU B 1 56 ? 23.922 -21.828 -3.039 1 86.31 56 LEU B O 1
ATOM 2707 N N . GLY B 1 57 ? 22.031 -22.406 -3.939 1 86.56 57 GLY B N 1
ATOM 2708 C CA . GLY B 1 57 ? 22.547 -23.688 -4.387 1 86.56 57 GLY B CA 1
ATOM 2709 C C . GLY B 1 57 ? 22.953 -23.688 -5.848 1 86.56 57 GLY B C 1
ATOM 2710 O O . GLY B 1 57 ? 22.656 -22.75 -6.586 1 86.56 57 GLY B O 1
ATOM 2711 N N . SER B 1 58 ? 23.703 -24.688 -6.188 1 89.69 58 SER B N 1
ATOM 2712 C CA . SER B 1 58 ? 24.094 -24.859 -7.582 1 89.69 58 SER B CA 1
ATOM 2713 C C . SER B 1 58 ? 22.875 -25.125 -8.461 1 89.69 58 SER B C 1
ATOM 2715 O O . SER B 1 58 ? 21.938 -25.812 -8.047 1 89.69 58 SER B O 1
ATOM 2717 N N . ALA B 1 59 ? 22.828 -24.5 -9.586 1 88.62 59 ALA B N 1
ATOM 2718 C CA . ALA B 1 59 ? 21.75 -24.688 -10.555 1 88.62 59 ALA B CA 1
ATOM 2719 C C . ALA B 1 59 ? 22.297 -25.219 -11.883 1 88.62 59 ALA B C 1
ATOM 2721 O O . ALA B 1 59 ? 23.375 -24.812 -12.32 1 88.62 59 ALA B O 1
ATOM 2722 N N . PRO B 1 60 ? 21.594 -26.172 -12.438 1 93.19 60 PRO B N 1
ATOM 2723 C CA . PRO B 1 60 ? 21.969 -26.547 -13.805 1 93.19 60 PRO B CA 1
ATOM 2724 C C . PRO B 1 60 ? 21.984 -25.344 -14.758 1 93.19 60 PRO B C 1
ATOM 2726 O O . PRO B 1 60 ? 21.125 -24.453 -14.648 1 93.19 60 PRO B O 1
ATOM 2729 N N . GLU B 1 61 ? 22.953 -25.406 -15.617 1 92.75 61 GLU B N 1
ATOM 2730 C CA . GLU B 1 61 ? 23.094 -24.312 -16.578 1 92.75 61 GLU B CA 1
ATOM 2731 C C . GLU B 1 61 ? 21.828 -24.172 -17.422 1 92.75 61 GLU B C 1
ATOM 2733 O O . GLU B 1 61 ? 21.328 -25.156 -17.969 1 92.75 61 GLU B O 1
ATOM 2738 N N . GLY B 1 62 ? 21.344 -22.969 -17.5 1 94.81 62 GLY B N 1
ATOM 2739 C CA . GLY B 1 62 ? 20.25 -22.641 -18.406 1 94.81 62 GLY B CA 1
ATOM 2740 C C . GLY B 1 62 ? 18.938 -23.297 -18.016 1 94.81 62 GLY B C 1
ATOM 2741 O O . GLY B 1 62 ? 18.141 -23.656 -18.891 1 94.81 62 GLY B O 1
ATOM 2742 N N . TRP B 1 63 ? 18.781 -23.609 -16.797 1 95.88 63 TRP B N 1
ATOM 2743 C CA . TRP B 1 63 ? 17.625 -24.359 -16.344 1 95.88 63 TRP B CA 1
ATOM 2744 C C . TRP B 1 63 ? 16.328 -23.719 -16.812 1 95.88 63 TRP B C 1
ATOM 2746 O O . TRP B 1 63 ? 15.477 -24.375 -17.406 1 95.88 63 TRP B O 1
ATOM 2756 N N . MET B 1 64 ? 16.141 -22.391 -16.672 1 96.56 64 MET B N 1
ATOM 2757 C CA . MET B 1 64 ? 14.953 -21.656 -17.078 1 96.56 64 MET B CA 1
ATOM 2758 C C . MET B 1 64 ? 14.648 -21.875 -18.547 1 96.56 64 MET B C 1
ATOM 2760 O O . MET B 1 64 ? 13.531 -22.234 -18.906 1 96.56 64 MET B O 1
ATOM 2764 N N . GLU B 1 65 ? 15.695 -21.766 -19.359 1 96.75 65 GLU B N 1
ATOM 2765 C CA . GLU B 1 65 ? 15.531 -21.906 -20.812 1 96.75 65 GLU B CA 1
ATOM 2766 C C . GLU B 1 65 ? 15.18 -23.344 -21.172 1 96.75 65 GLU B C 1
ATOM 2768 O O . GLU B 1 65 ? 14.406 -23.594 -22.094 1 96.75 65 GLU B O 1
ATOM 2773 N N . ARG B 1 66 ? 15.781 -24.219 -20.438 1 96.69 66 ARG B N 1
ATOM 2774 C CA . ARG B 1 66 ? 15.625 -25.641 -20.734 1 96.69 66 ARG B CA 1
ATOM 2775 C C . ARG B 1 66 ? 14.203 -26.109 -20.453 1 96.69 66 ARG B C 1
ATOM 2777 O O . ARG B 1 66 ? 13.664 -26.953 -21.172 1 96.69 66 ARG B O 1
ATOM 2784 N N . ILE B 1 67 ? 13.602 -25.516 -19.453 1 97.31 67 ILE B N 1
ATOM 2785 C CA . ILE B 1 67 ? 12.344 -26.141 -19.031 1 97.31 67 ILE B CA 1
ATOM 2786 C C . ILE B 1 67 ? 11.172 -25.266 -19.5 1 97.31 67 ILE B C 1
ATOM 2788 O O . ILE B 1 67 ? 10.016 -25.672 -19.375 1 97.31 67 ILE B O 1
ATOM 2792 N N . ALA B 1 68 ? 11.484 -24.062 -20.016 1 98.5 68 ALA B N 1
ATOM 2793 C CA . ALA B 1 68 ? 10.422 -23.188 -20.5 1 98.5 68 ALA B CA 1
ATOM 2794 C C . ALA B 1 68 ? 9.617 -23.875 -21.609 1 98.5 68 ALA B C 1
ATOM 2796 O O . ALA B 1 68 ? 10.188 -24.531 -22.484 1 98.5 68 ALA B O 1
ATOM 2797 N N . GLU B 1 69 ? 8.367 -23.766 -21.578 1 98 69 GLU B N 1
ATOM 2798 C CA . GLU B 1 69 ? 7.477 -24.359 -22.578 1 98 69 GLU B CA 1
ATOM 2799 C C . GLU B 1 69 ? 6.309 -23.422 -22.891 1 98 69 GLU B C 1
ATOM 2801 O O . GLU B 1 69 ? 6.023 -22.5 -22.125 1 98 69 GLU B O 1
ATOM 2806 N N . PRO B 1 70 ? 5.641 -23.594 -23.984 1 98 70 PRO B N 1
ATOM 2807 C CA . PRO B 1 70 ? 4.457 -22.781 -24.281 1 98 70 PRO B CA 1
ATOM 2808 C C . PRO B 1 70 ? 3.311 -23.031 -23.297 1 98 70 PRO B C 1
ATOM 2810 O O . PRO B 1 70 ? 3.27 -24.078 -22.641 1 98 70 PRO B O 1
ATOM 2813 N N . ILE B 1 71 ? 2.414 -22.094 -23.109 1 97.75 71 ILE B N 1
ATOM 2814 C CA . ILE B 1 71 ? 1.18 -22.234 -22.344 1 97.75 71 ILE B CA 1
ATOM 2815 C C . ILE B 1 71 ? -0.023 -22 -23.25 1 97.75 71 ILE B C 1
ATOM 2817 O O . ILE B 1 71 ? -0.224 -20.891 -23.75 1 97.75 71 ILE B O 1
ATOM 2821 N N . PRO B 1 72 ? -0.897 -23 -23.641 1 96.94 72 PRO B N 1
ATOM 2822 C CA . PRO B 1 72 ? -0.808 -24.344 -23.047 1 96.94 72 PRO B CA 1
ATOM 2823 C C . PRO B 1 72 ? 0.355 -25.156 -23.609 1 96.94 72 PRO B C 1
ATOM 2825 O O . PRO B 1 72 ? 0.863 -24.859 -24.688 1 96.94 72 PRO B O 1
ATOM 2828 N N . GLY B 1 73 ? 0.878 -26.031 -22.797 1 97.75 73 GLY B N 1
ATOM 2829 C CA . GLY B 1 73 ? 1.924 -26.984 -23.109 1 97.75 73 GLY B CA 1
ATOM 2830 C C . GLY B 1 73 ? 1.896 -28.219 -22.234 1 97.75 73 GLY B C 1
ATOM 2831 O O . GLY B 1 73 ? 0.885 -28.5 -21.578 1 97.75 73 GLY B O 1
ATOM 2832 N N . PRO B 1 74 ? 2.945 -29.031 -22.281 1 97.88 74 PRO B N 1
ATOM 2833 C CA . PRO B 1 74 ? 2.957 -30.312 -21.578 1 97.88 74 PRO B CA 1
ATOM 2834 C C . PRO B 1 74 ? 2.602 -30.188 -20.109 1 97.88 74 PRO B C 1
ATOM 2836 O O . PRO B 1 74 ? 1.797 -30.969 -19.594 1 97.88 74 PRO B O 1
ATOM 2839 N N . THR B 1 75 ? 3.174 -29.219 -19.391 1 98.44 75 THR B N 1
ATOM 2840 C CA . THR B 1 75 ? 2.912 -29.078 -17.969 1 98.44 75 THR B CA 1
ATOM 2841 C C . THR B 1 75 ? 1.456 -28.688 -17.719 1 98.44 75 THR B C 1
ATOM 2843 O O . THR B 1 75 ? 0.792 -29.25 -16.859 1 98.44 75 THR B O 1
ATOM 2846 N N . THR B 1 76 ? 0.907 -27.719 -18.516 1 98.5 76 THR B N 1
ATOM 2847 C CA . THR B 1 76 ? -0.476 -27.297 -18.312 1 98.5 76 THR B CA 1
ATOM 2848 C C . THR B 1 76 ? -1.438 -28.422 -18.688 1 98.5 76 THR B C 1
ATOM 2850 O O . THR B 1 76 ? -2.52 -28.547 -18.109 1 98.5 76 THR B O 1
ATOM 2853 N N . GLU B 1 77 ? -1.028 -29.25 -19.625 1 98.62 77 GLU B N 1
ATOM 2854 C CA . GLU B 1 77 ? -1.853 -30.406 -19.969 1 98.62 77 GLU B CA 1
ATOM 2855 C C . GLU B 1 77 ? -1.967 -31.375 -18.797 1 98.62 77 GLU B C 1
ATOM 2857 O O . GLU B 1 77 ? -3.043 -31.922 -18.531 1 98.62 77 GLU B O 1
ATOM 2862 N N . ARG B 1 78 ? -0.869 -31.578 -18.156 1 98.81 78 ARG B N 1
ATOM 2863 C CA . ARG B 1 78 ? -0.896 -32.438 -16.969 1 98.81 78 ARG B CA 1
ATOM 2864 C C . ARG B 1 78 ? -1.76 -31.812 -15.867 1 98.81 78 ARG B C 1
ATOM 2866 O O . ARG B 1 78 ? -2.523 -32.5 -15.203 1 98.81 78 ARG B O 1
ATOM 2873 N N . VAL B 1 79 ? -1.619 -30.516 -15.68 1 98.94 79 VAL B N 1
ATOM 2874 C CA . VAL B 1 79 ? -2.416 -29.812 -14.68 1 98.94 79 VAL B CA 1
ATOM 2875 C C . VAL B 1 79 ? -3.898 -29.906 -15.039 1 98.94 79 VAL B C 1
ATOM 2877 O O . VAL B 1 79 ? -4.738 -30.125 -14.164 1 98.94 79 VAL B O 1
ATOM 2880 N N . SER B 1 80 ? -4.211 -29.734 -16.328 1 98.88 80 SER B N 1
ATOM 2881 C CA . SER B 1 80 ? -5.582 -29.844 -16.797 1 98.88 80 SER B CA 1
ATOM 2882 C C . SER B 1 80 ? -6.164 -31.219 -16.5 1 98.88 80 SER B C 1
ATOM 2884 O O . SER B 1 80 ? -7.301 -31.328 -16.031 1 98.88 80 SER B O 1
ATOM 2886 N N . ALA B 1 81 ? -5.383 -32.25 -16.766 1 98.88 81 ALA B N 1
ATOM 2887 C CA . ALA B 1 81 ? -5.832 -33.594 -16.484 1 98.88 81 ALA B CA 1
ATOM 2888 C C . ALA B 1 81 ? -6.086 -33.781 -14.992 1 98.88 81 ALA B C 1
ATOM 2890 O O . ALA B 1 81 ? -7.078 -34.406 -14.602 1 98.88 81 ALA B O 1
ATOM 2891 N N . LEU B 1 82 ? -5.164 -33.281 -14.156 1 98.94 82 LEU B N 1
ATOM 2892 C CA . LEU B 1 82 ? -5.312 -33.375 -12.711 1 98.94 82 LEU B CA 1
ATOM 2893 C C . LEU B 1 82 ? -6.555 -32.625 -12.242 1 98.94 82 LEU B C 1
ATOM 2895 O O . LEU B 1 82 ? -7.254 -33.062 -11.336 1 98.94 82 LEU B O 1
ATOM 2899 N N . ALA B 1 83 ? -6.797 -31.453 -12.836 1 98.94 83 ALA B N 1
ATOM 2900 C CA . ALA B 1 83 ? -8 -30.688 -12.508 1 98.94 83 ALA B CA 1
ATOM 2901 C C . ALA B 1 83 ? -9.258 -31.5 -12.805 1 98.94 83 ALA B C 1
ATOM 2903 O O . ALA B 1 83 ? -10.172 -31.578 -11.977 1 98.94 83 ALA B O 1
ATOM 2904 N N . ARG B 1 84 ? -9.328 -32.125 -14 1 98.81 84 ARG B N 1
ATOM 2905 C CA . ARG B 1 84 ? -10.461 -32.969 -14.367 1 98.81 84 ARG B CA 1
ATOM 2906 C C . ARG B 1 84 ? -10.641 -34.125 -13.391 1 98.81 84 ARG B C 1
ATOM 2908 O O . ARG B 1 84 ? -11.758 -34.438 -12.984 1 98.81 84 ARG B O 1
ATOM 2915 N N . GLU B 1 85 ? -9.516 -34.719 -13.109 1 98.88 85 GLU B N 1
ATOM 2916 C CA . GLU B 1 85 ? -9.516 -35.844 -12.211 1 98.88 85 GLU B CA 1
ATOM 2917 C C . GLU B 1 85 ? -10.094 -35.5 -10.844 1 98.88 85 GLU B C 1
ATOM 2919 O O . GLU B 1 85 ? -10.875 -36.25 -10.266 1 98.88 85 GLU B O 1
ATOM 2924 N N . THR B 1 86 ? -9.727 -34.344 -10.266 1 98.81 86 THR B N 1
ATOM 2925 C CA . THR B 1 86 ? -10.023 -34 -8.875 1 98.81 86 THR B CA 1
ATOM 2926 C C . THR B 1 86 ? -11.258 -33.094 -8.797 1 98.81 86 THR B C 1
ATOM 2928 O O . THR B 1 86 ? -11.836 -32.906 -7.719 1 98.81 86 THR B O 1
ATOM 2931 N N . GLY B 1 87 ? -11.656 -32.5 -9.922 1 98.75 87 GLY B N 1
ATOM 2932 C CA . GLY B 1 87 ? -12.766 -31.562 -9.938 1 98.75 87 GLY B CA 1
ATOM 2933 C C . GLY B 1 87 ? -12.43 -30.234 -9.281 1 98.75 87 GLY B C 1
ATOM 2934 O O . GLY B 1 87 ? -13.32 -29.531 -8.805 1 98.75 87 GLY B O 1
ATOM 2935 N N . LEU B 1 88 ? -11.164 -29.906 -9.164 1 98.88 88 LEU B N 1
ATOM 2936 C CA . LEU B 1 88 ? -10.703 -28.703 -8.469 1 98.88 88 LEU B CA 1
ATOM 2937 C C . LEU B 1 88 ? -10.273 -27.641 -9.461 1 98.88 88 LEU B C 1
ATOM 2939 O O . LEU B 1 88 ? -9.766 -27.953 -10.539 1 98.88 88 LEU B O 1
ATOM 2943 N N . TRP B 1 89 ? -10.555 -26.328 -9.141 1 98.94 89 TRP B N 1
ATOM 2944 C CA . TRP B 1 89 ? -9.711 -25.281 -9.703 1 98.94 89 TRP B CA 1
ATOM 2945 C C . TRP B 1 89 ? -8.266 -25.438 -9.25 1 98.94 89 TRP B C 1
ATOM 2947 O O . TRP B 1 89 ? -8 -25.688 -8.07 1 98.94 89 TRP B O 1
ATOM 2957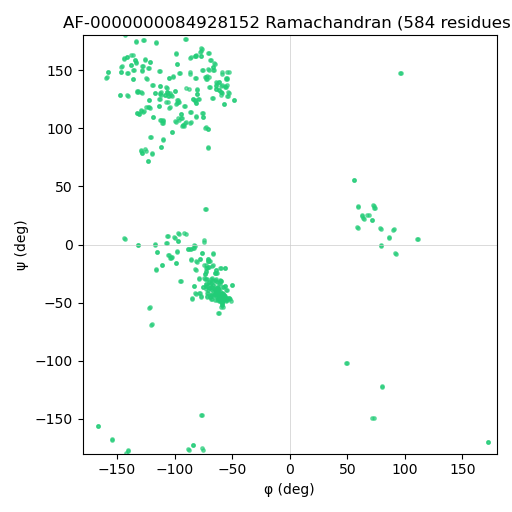 N N . LEU B 1 90 ? -7.363 -25.344 -10.172 1 98.94 90 LEU B N 1
ATOM 2958 C CA . LEU B 1 90 ? -5.949 -25.438 -9.828 1 98.94 90 LEU B CA 1
ATOM 2959 C C . LEU B 1 90 ? -5.195 -24.188 -10.281 1 98.94 90 LEU B C 1
ATOM 2961 O O . LEU B 1 90 ? -5.297 -23.797 -11.445 1 98.94 90 LEU B O 1
ATOM 2965 N N . ILE B 1 91 ? -4.52 -23.516 -9.391 1 98.94 91 ILE B N 1
ATOM 2966 C CA . ILE B 1 91 ? -3.482 -22.531 -9.672 1 98.94 91 ILE B CA 1
ATOM 2967 C C . ILE B 1 91 ? -2.119 -23.078 -9.258 1 98.94 91 ILE B C 1
ATOM 2969 O O . ILE B 1 91 ? -1.714 -22.938 -8.102 1 98.94 91 ILE B O 1
ATOM 2973 N N . PRO B 1 92 ? -1.458 -23.719 -10.117 1 98.81 92 PRO B N 1
ATOM 2974 C CA . PRO B 1 92 ? -0.211 -24.406 -9.797 1 98.81 92 PRO B CA 1
ATOM 2975 C C . PRO B 1 92 ? 0.962 -23.453 -9.578 1 98.81 92 PRO B C 1
ATOM 2977 O O . PRO B 1 92 ? 2.109 -23.812 -9.875 1 98.81 92 PRO B O 1
ATOM 2980 N N . GLY B 1 93 ? 0.684 -22.234 -9.078 1 98.06 93 GLY B N 1
ATOM 2981 C CA . GLY B 1 93 ? 1.691 -21.188 -8.977 1 98.06 93 GLY B CA 1
ATOM 2982 C C . GLY B 1 93 ? 1.929 -20.469 -10.289 1 98.06 93 GLY B C 1
ATOM 2983 O O . GLY B 1 93 ? 1.011 -19.859 -10.844 1 98.06 93 GLY B O 1
ATOM 2984 N N . SER B 1 94 ? 3.172 -20.5 -10.758 1 98.62 94 SER B N 1
ATOM 2985 C CA . SER B 1 94 ? 3.539 -19.984 -12.07 1 98.62 94 SER B CA 1
ATOM 2986 C C . SER B 1 94 ? 4.523 -20.906 -12.781 1 98.62 94 SER B C 1
ATOM 2988 O O . SER B 1 94 ? 4.996 -21.875 -12.188 1 98.62 94 SER B O 1
ATOM 2990 N N . LEU B 1 95 ? 4.629 -20.703 -14.047 1 98.62 95 LEU B N 1
ATOM 2991 C CA . LEU B 1 95 ? 5.473 -21.516 -14.922 1 98.62 95 LEU B CA 1
ATOM 2992 C C . LEU B 1 95 ? 6.398 -20.625 -15.75 1 98.62 95 LEU B C 1
ATOM 2994 O O . LEU B 1 95 ? 6.098 -19.453 -15.984 1 98.62 95 LEU B O 1
ATOM 2998 N N . PHE B 1 96 ? 7.539 -21.234 -16.141 1 98.62 96 PHE B N 1
ATOM 2999 C CA . PHE B 1 96 ? 8.305 -20.578 -17.203 1 98.62 96 PHE B CA 1
ATOM 3000 C C . PHE B 1 96 ? 7.648 -20.781 -18.562 1 98.62 96 PHE B C 1
ATOM 3002 O O . PHE B 1 96 ? 7.578 -21.906 -19.047 1 98.62 96 PHE B O 1
ATOM 3009 N N . GLU B 1 97 ? 7.172 -19.719 -19.125 1 98.81 97 GLU B N 1
ATOM 3010 C CA . GLU B 1 97 ? 6.496 -19.75 -20.422 1 98.81 97 GLU B CA 1
ATOM 3011 C C . GLU B 1 97 ? 7.441 -19.359 -21.547 1 98.81 97 GLU B C 1
ATOM 3013 O O . GLU B 1 97 ? 8.062 -18.281 -21.5 1 98.81 97 GLU B O 1
ATOM 3018 N N . ARG B 1 98 ? 7.543 -20.203 -22.469 1 98.38 98 ARG B N 1
ATOM 3019 C CA . ARG B 1 98 ? 8.188 -19.797 -23.719 1 98.38 98 ARG B CA 1
ATOM 3020 C C . ARG B 1 98 ? 7.215 -19.047 -24.609 1 98.38 98 ARG B C 1
ATOM 3022 O O . ARG B 1 98 ? 6.312 -19.641 -25.203 1 98.38 98 ARG B O 1
ATOM 3029 N N . GLY B 1 99 ? 7.473 -17.688 -24.75 1 97.25 99 GLY B N 1
ATOM 3030 C CA . GLY B 1 99 ? 6.605 -16.875 -25.594 1 97.25 99 GLY B CA 1
ATOM 3031 C C . GLY B 1 99 ? 6.867 -17.047 -27.078 1 97.25 99 GLY B C 1
ATOM 3032 O O . GLY B 1 99 ? 7.922 -17.547 -27.469 1 97.25 99 GLY B O 1
ATOM 3033 N N . GLU B 1 100 ? 5.898 -16.625 -27.828 1 96.25 100 GLU B N 1
ATOM 3034 C CA . GLU B 1 100 ? 6.047 -16.672 -29.266 1 96.25 100 GLU B CA 1
ATOM 3035 C C . GLU B 1 100 ? 7.191 -15.773 -29.75 1 96.25 100 GLU B C 1
ATOM 3037 O O . GLU B 1 100 ? 7.762 -16 -30.812 1 96.25 100 GLU B O 1
ATOM 3042 N N . ASP B 1 101 ? 7.512 -14.789 -28.969 1 96.12 101 ASP B N 1
ATOM 3043 C CA . ASP B 1 101 ? 8.57 -13.844 -29.312 1 96.12 101 ASP B CA 1
ATOM 3044 C C . ASP B 1 101 ? 9.945 -14.398 -28.938 1 96.12 101 ASP B C 1
ATOM 3046 O O . ASP B 1 101 ? 10.961 -13.719 -29.094 1 96.12 101 ASP B O 1
ATOM 3050 N N . GLY B 1 102 ? 10.008 -15.57 -28.375 1 95.31 102 GLY B N 1
ATOM 3051 C CA . GLY B 1 102 ? 11.266 -16.219 -28.031 1 95.31 102 GLY B CA 1
ATOM 3052 C C . GLY B 1 102 ? 11.719 -15.914 -26.625 1 95.31 102 GLY B C 1
ATOM 3053 O O . GLY B 1 102 ? 12.68 -16.531 -26.125 1 95.31 102 GLY B O 1
ATOM 3054 N N . ARG B 1 103 ? 11.086 -15.07 -25.984 1 96.88 103 ARG B N 1
ATOM 3055 C CA . ARG B 1 103 ? 11.438 -14.742 -24.609 1 96.88 103 ARG B CA 1
ATOM 3056 C C . ARG B 1 103 ? 10.766 -15.695 -23.625 1 96.88 103 ARG B C 1
ATOM 3058 O O . ARG B 1 103 ? 9.828 -16.406 -24 1 96.88 103 ARG B O 1
ATOM 3065 N N . VAL B 1 104 ? 11.305 -15.734 -22.422 1 98.75 104 VAL B N 1
ATOM 3066 C CA . VAL B 1 104 ? 10.719 -16.547 -21.359 1 98.75 104 VAL B CA 1
ATOM 3067 C C . VAL B 1 104 ? 10 -15.633 -20.359 1 98.75 104 VAL B C 1
ATOM 3069 O O . VAL B 1 104 ? 10.555 -14.625 -19.922 1 98.75 104 VAL B O 1
ATOM 3072 N N . TYR B 1 105 ? 8.789 -15.961 -20.047 1 98.81 105 TYR B N 1
ATOM 3073 C CA . TYR B 1 105 ? 7.969 -15.227 -19.094 1 98.81 105 TYR B CA 1
ATOM 3074 C C . TYR B 1 105 ? 7.703 -16.062 -17.844 1 98.81 105 TYR B C 1
ATOM 3076 O O . TYR B 1 105 ? 7.793 -17.297 -17.891 1 98.81 105 TYR B O 1
ATOM 3084 N N . ASN B 1 106 ? 7.551 -15.469 -16.688 1 98.88 106 ASN B N 1
ATOM 3085 C CA . ASN B 1 106 ? 6.961 -16.047 -15.492 1 98.88 106 ASN B CA 1
ATOM 3086 C C . ASN B 1 106 ? 5.441 -15.898 -15.492 1 98.88 106 ASN B C 1
ATOM 3088 O O . ASN B 1 106 ? 4.922 -14.805 -15.25 1 98.88 106 ASN B O 1
ATOM 3092 N N . THR B 1 107 ? 4.715 -16.984 -15.75 1 98.94 107 THR B N 1
ATOM 3093 C CA . THR B 1 107 ? 3.295 -16.891 -16.062 1 98.94 107 THR B CA 1
ATOM 3094 C C . THR B 1 107 ? 2.475 -17.766 -15.109 1 98.94 107 THR B C 1
ATOM 3096 O O . THR B 1 107 ? 2.699 -18.969 -15 1 98.94 107 THR B O 1
ATOM 3099 N N . ALA B 1 108 ? 1.6 -17.094 -14.352 1 98.88 108 ALA B N 1
ATOM 3100 C CA . ALA B 1 108 ? 0.618 -17.828 -13.562 1 98.88 108 ALA B CA 1
ATOM 3101 C C . ALA B 1 108 ? -0.576 -18.25 -14.414 1 98.88 108 ALA B C 1
ATOM 3103 O O . ALA B 1 108 ? -1.006 -17.5 -15.297 1 98.88 108 ALA B O 1
ATOM 3104 N N . VAL B 1 109 ? -1.125 -19.438 -14.164 1 98.75 109 VAL B N 1
ATOM 3105 C CA . VAL B 1 109 ? -2.316 -19.891 -14.867 1 98.75 109 VAL B CA 1
ATOM 3106 C C . VAL B 1 109 ? -3.369 -20.359 -13.859 1 98.75 109 VAL B C 1
ATOM 3108 O O . VAL B 1 109 ? -3.039 -20.75 -12.742 1 98.75 109 VAL B O 1
ATOM 3111 N N . ALA B 1 110 ? -4.59 -20.234 -14.195 1 98.94 110 ALA B N 1
ATOM 3112 C CA . ALA B 1 110 ? -5.719 -20.844 -13.508 1 98.94 110 ALA B CA 1
ATOM 3113 C C . ALA B 1 110 ? -6.391 -21.891 -14.383 1 98.94 110 ALA B C 1
ATOM 3115 O O . ALA B 1 110 ? -6.754 -21.625 -15.531 1 98.94 110 ALA B O 1
ATOM 3116 N N . VAL B 1 111 ? -6.504 -23.062 -13.867 1 98.94 111 VAL B N 1
ATOM 3117 C CA . VAL B 1 111 ? -7.105 -24.172 -14.617 1 98.94 111 VAL B CA 1
ATOM 3118 C C . VAL B 1 111 ? -8.43 -24.562 -13.961 1 98.94 111 VAL B C 1
ATOM 3120 O O . VAL B 1 111 ? -8.477 -24.828 -12.758 1 98.94 111 VAL B O 1
ATOM 3123 N N . SER B 1 112 ? -9.492 -24.641 -14.781 1 98.88 112 SER B N 1
ATOM 3124 C CA . SER B 1 112 ? -10.828 -24.938 -14.273 1 98.88 112 SER B CA 1
ATOM 3125 C C . SER B 1 112 ? -10.984 -26.422 -13.984 1 98.88 112 SER B C 1
ATOM 3127 O O . SER B 1 112 ? -10.172 -27.234 -14.422 1 98.88 112 SER B O 1
ATOM 3129 N N . PRO B 1 113 ? -12.055 -26.766 -13.242 1 98.75 113 PRO B N 1
ATOM 3130 C CA . PRO B 1 113 ? -12.328 -28.188 -12.977 1 98.75 113 PRO B CA 1
ATOM 3131 C C . PRO B 1 113 ? -12.539 -28.984 -14.258 1 98.75 113 PRO B C 1
ATOM 3133 O O . PRO B 1 113 ? -12.375 -30.219 -14.25 1 98.75 113 PRO B O 1
ATOM 3136 N N . GLU B 1 114 ? -12.867 -28.312 -15.367 1 98.62 114 GLU B N 1
ATOM 3137 C CA . GLU B 1 114 ? -13.055 -28.984 -16.656 1 98.62 114 GLU B CA 1
ATOM 3138 C C . GLU B 1 114 ? -11.727 -29.141 -17.391 1 98.62 114 GLU B C 1
ATOM 3140 O O . GLU B 1 114 ? -11.672 -29.75 -18.469 1 98.62 114 GLU B O 1
ATOM 3145 N N . GLY B 1 115 ? -10.656 -28.594 -16.812 1 98.69 115 GLY B N 1
ATOM 3146 C CA . GLY B 1 115 ? -9.336 -28.719 -17.406 1 98.69 115 GLY B CA 1
ATOM 3147 C C . GLY B 1 115 ? -9 -27.609 -18.375 1 98.69 115 GLY B C 1
ATOM 3148 O O . GLY B 1 115 ? -8.039 -27.703 -19.125 1 98.69 115 GLY B O 1
ATOM 3149 N N . GLU B 1 116 ? -9.781 -26.578 -18.375 1 98.38 116 GLU B N 1
ATOM 3150 C CA . GLU B 1 116 ? -9.523 -25.438 -19.234 1 98.38 116 GLU B CA 1
ATOM 3151 C C . GLU B 1 116 ? -8.594 -24.438 -18.562 1 98.38 116 GLU B C 1
ATOM 3153 O O . GLU B 1 116 ? -8.766 -24.109 -17.391 1 98.38 116 GLU B O 1
ATOM 3158 N N . VAL B 1 117 ? -7.59 -23.969 -19.312 1 98.5 117 VAL B N 1
ATOM 3159 C CA . VAL B 1 117 ? -6.82 -22.828 -18.828 1 98.5 117 VAL B CA 1
ATOM 3160 C C . VAL B 1 117 ? -7.672 -21.562 -18.891 1 98.5 117 VAL B C 1
ATOM 3162 O O . VAL B 1 117 ? -7.801 -20.938 -19.953 1 98.5 117 VAL B O 1
ATOM 3165 N N . ALA B 1 118 ? -8.211 -21.188 -17.812 1 98.44 118 ALA B N 1
ATOM 3166 C CA . ALA B 1 118 ? -9.203 -20.125 -17.734 1 98.44 118 ALA B CA 1
ATOM 3167 C C . ALA B 1 118 ? -8.539 -18.75 -17.719 1 98.44 118 ALA B C 1
ATOM 3169 O O . ALA B 1 118 ? -9.172 -17.734 -18.031 1 98.44 118 ALA B O 1
ATOM 3170 N N . ALA B 1 119 ? -7.277 -18.641 -17.344 1 98.75 119 ALA B N 1
ATOM 3171 C CA . ALA B 1 119 ? -6.551 -17.375 -17.281 1 98.75 119 ALA B CA 1
ATOM 3172 C C . ALA B 1 119 ? -5.043 -17.609 -17.344 1 98.75 119 ALA B C 1
ATOM 3174 O O . ALA B 1 119 ? -4.547 -18.656 -16.906 1 98.75 119 ALA B O 1
ATOM 3175 N N . ARG B 1 120 ? -4.414 -16.734 -17.875 1 98.56 120 ARG B N 1
ATOM 3176 C CA . ARG B 1 120 ? -2.961 -16.609 -17.938 1 98.56 120 ARG B CA 1
ATOM 3177 C C . ARG B 1 120 ? -2.52 -15.195 -17.578 1 98.56 120 ARG B C 1
ATOM 3179 O O . ARG B 1 120 ? -3.068 -14.219 -18.094 1 98.56 120 ARG B O 1
ATOM 3186 N N . TYR B 1 121 ? -1.572 -15.109 -16.703 1 98.88 121 TYR B N 1
ATOM 3187 C CA . TYR B 1 121 ? -1.031 -13.82 -16.281 1 98.88 121 TYR B CA 1
ATOM 3188 C C . TYR B 1 121 ? 0.493 -13.836 -16.297 1 98.88 121 TYR B C 1
ATOM 3190 O O . TYR B 1 121 ? 1.119 -14.594 -15.555 1 98.88 121 TYR B O 1
ATOM 3198 N N . ARG B 1 122 ? 1.086 -13.055 -17.188 1 98.88 122 ARG B N 1
ATOM 3199 C CA . ARG B 1 122 ? 2.531 -12.852 -17.188 1 98.88 122 ARG B CA 1
ATOM 3200 C C . ARG B 1 122 ? 2.936 -11.844 -16.109 1 98.88 122 ARG B C 1
ATOM 3202 O O . ARG B 1 122 ? 2.404 -10.727 -16.078 1 98.88 122 ARG B O 1
ATOM 3209 N N . LYS B 1 123 ? 3.84 -12.297 -15.273 1 98.81 123 LYS B N 1
ATOM 3210 C CA . LYS B 1 123 ? 4.336 -11.438 -14.195 1 98.81 123 LYS B CA 1
ATOM 3211 C C . LYS B 1 123 ? 4.73 -10.062 -14.734 1 98.81 123 LYS B C 1
ATOM 3213 O O . LYS B 1 123 ? 5.527 -9.961 -15.672 1 98.81 123 LYS B O 1
ATOM 3218 N N . VAL B 1 124 ? 4.148 -9.047 -14.164 1 98.69 124 VAL B N 1
ATOM 3219 C CA . VAL B 1 124 ? 4.371 -7.691 -14.648 1 98.69 124 VAL B CA 1
ATOM 3220 C C . VAL B 1 124 ? 5.664 -7.137 -14.047 1 98.69 124 VAL B C 1
ATOM 3222 O O . VAL B 1 124 ? 6.391 -6.395 -14.711 1 98.69 124 VAL B O 1
ATOM 3225 N N . PHE B 1 125 ? 5.938 -7.512 -12.789 1 98.38 125 PHE B N 1
ATOM 3226 C CA . PHE B 1 125 ? 7.105 -6.973 -12.102 1 98.38 125 PHE B CA 1
ATOM 3227 C C . PHE B 1 125 ? 8.062 -8.086 -11.711 1 98.38 125 PHE B C 1
ATOM 3229 O O . PHE B 1 125 ? 8.141 -8.469 -10.539 1 98.38 125 PHE B O 1
ATOM 3236 N N . PRO B 1 126 ? 8.852 -8.578 -12.656 1 97.81 126 PRO B N 1
ATOM 3237 C CA . PRO B 1 126 ? 9.891 -9.531 -12.273 1 97.81 126 PRO B CA 1
ATOM 3238 C C . PRO B 1 126 ? 10.82 -8.992 -11.188 1 97.81 126 PRO B C 1
ATOM 3240 O O . PRO B 1 126 ? 11.141 -7.801 -11.188 1 97.81 126 PRO B O 1
ATOM 3243 N N . TRP B 1 127 ? 11.266 -9.805 -10.273 1 96.12 127 TRP B N 1
ATOM 3244 C CA . TRP B 1 127 ? 12.164 -9.422 -9.195 1 96.12 127 TRP B CA 1
ATOM 3245 C C . TRP B 1 127 ? 13.562 -9.141 -9.727 1 96.12 127 TRP B C 1
ATOM 3247 O O . TRP B 1 127 ? 14.453 -9.984 -9.617 1 96.12 127 TRP B O 1
ATOM 3257 N N . GLN B 1 128 ? 13.766 -7.961 -10.211 1 92 128 GLN B N 1
ATOM 3258 C CA . GLN B 1 128 ? 15.016 -7.578 -10.859 1 92 128 GLN B CA 1
ATOM 3259 C C . GLN B 1 128 ? 16.047 -7.086 -9.836 1 92 128 GLN B C 1
ATOM 3261 O O . GLN B 1 128 ? 15.68 -6.422 -8.859 1 92 128 GLN B O 1
ATOM 3266 N N . PRO B 1 129 ? 17.297 -7.332 -10.094 1 90.12 129 PRO B N 1
ATOM 3267 C CA . PRO B 1 129 ? 17.891 -7.91 -11.297 1 90.12 129 PRO B CA 1
ATOM 3268 C C . PRO B 1 129 ? 18.031 -9.43 -11.219 1 90.12 129 PRO B C 1
ATOM 3270 O O . PRO B 1 129 ? 18.656 -10.039 -12.086 1 90.12 129 PRO B O 1
ATOM 3273 N N . TYR B 1 130 ? 17.469 -10.07 -10.258 1 90.88 130 TYR B N 1
ATOM 3274 C CA . TYR B 1 130 ? 17.734 -11.477 -9.984 1 90.88 130 TYR B CA 1
ATOM 3275 C C . TYR B 1 130 ? 16.922 -12.375 -10.898 1 90.88 130 TYR B C 1
ATOM 3277 O O . TYR B 1 130 ? 17.422 -13.375 -11.422 1 90.88 130 TYR B O 1
ATOM 3285 N N . GLU B 1 131 ? 15.641 -12.008 -11.078 1 93.81 131 GLU B N 1
ATOM 3286 C CA . GLU B 1 131 ? 14.766 -12.719 -12.008 1 93.81 131 GLU B CA 1
ATOM 3287 C C . GLU B 1 131 ? 15.008 -12.266 -13.445 1 93.81 131 GLU B C 1
ATOM 3289 O O . GLU B 1 131 ? 15.047 -11.062 -13.727 1 93.81 131 GLU B O 1
ATOM 3294 N N . LYS B 1 132 ? 15.117 -13.242 -14.359 1 94.06 132 LYS B N 1
ATOM 3295 C CA . LYS B 1 132 ? 15.547 -12.93 -15.719 1 94.06 132 LYS B CA 1
ATOM 3296 C C . LYS B 1 132 ? 14.383 -13.023 -16.703 1 94.06 132 LYS B C 1
ATOM 3298 O O . LYS B 1 132 ? 14.547 -12.758 -17.891 1 94.06 132 LYS B O 1
ATOM 3303 N N . THR B 1 133 ? 13.227 -13.312 -16.266 1 98 133 THR B N 1
ATOM 3304 C CA . THR B 1 133 ? 12.062 -13.422 -17.141 1 98 133 THR B CA 1
ATOM 3305 C C . THR B 1 133 ? 11.648 -12.047 -17.656 1 98 133 THR B C 1
ATOM 3307 O O . THR B 1 133 ? 11.922 -11.023 -17.016 1 98 133 THR B O 1
ATOM 3310 N N . ALA B 1 134 ? 11.07 -12.039 -18.859 1 97.69 134 ALA B N 1
ATOM 3311 C CA . ALA B 1 134 ? 10.523 -10.805 -19.422 1 97.69 134 ALA B CA 1
ATOM 3312 C C . ALA B 1 134 ? 9.266 -10.367 -18.672 1 97.69 134 ALA B C 1
ATOM 3314 O O . ALA B 1 134 ? 8.484 -11.211 -18.219 1 97.69 134 ALA B O 1
ATOM 3315 N N . PRO B 1 135 ? 9.117 -9.07 -18.547 1 98.06 135 PRO B N 1
ATOM 3316 C CA . PRO B 1 135 ? 7.914 -8.586 -17.891 1 98.06 135 PRO B CA 1
ATOM 3317 C C . PRO B 1 135 ? 6.664 -8.727 -18.75 1 98.06 135 PRO B C 1
ATOM 3319 O O . PRO B 1 135 ? 6.742 -8.609 -19.984 1 98.06 135 PRO B O 1
ATOM 3322 N N . GLY B 1 136 ? 5.543 -9.031 -18.078 1 98.06 136 GLY B N 1
ATOM 3323 C CA . GLY B 1 136 ? 4.258 -8.789 -18.719 1 98.06 136 GLY B CA 1
ATOM 3324 C C . GLY B 1 136 ? 3.867 -7.324 -18.734 1 98.06 136 GLY B C 1
ATOM 3325 O O . GLY B 1 136 ? 4.645 -6.461 -18.312 1 98.06 136 GLY B O 1
ATOM 3326 N N . GLY B 1 137 ? 2.625 -7.039 -19.234 1 97.75 137 GLY B N 1
ATOM 3327 C CA . GLY B 1 137 ? 2.227 -5.645 -19.328 1 97.75 137 GLY B CA 1
ATOM 3328 C C . GLY B 1 137 ? 0.755 -5.426 -19.031 1 97.75 137 GLY B C 1
ATOM 3329 O O . GLY B 1 137 ? 0.255 -4.305 -19.125 1 97.75 137 GLY B O 1
ATOM 3330 N N . GLU B 1 138 ? 0.139 -6.504 -18.641 1 98 138 GLU B N 1
ATOM 3331 C CA . GLU B 1 138 ? -1.299 -6.422 -18.406 1 98 138 GLU B CA 1
ATOM 3332 C C . GLU B 1 138 ? -1.696 -7.184 -17.141 1 98 138 GLU B C 1
ATOM 3334 O O . GLU B 1 138 ? -0.997 -8.109 -16.734 1 98 138 GLU B O 1
ATOM 3339 N N . PHE B 1 139 ? -2.789 -6.762 -16.578 1 98.69 139 PHE B N 1
ATOM 3340 C CA . PHE B 1 139 ? -3.33 -7.402 -15.383 1 98.69 139 PHE B CA 1
ATOM 3341 C C . PHE B 1 139 ? -4.488 -8.328 -15.742 1 98.69 139 PHE B C 1
ATOM 3343 O O . PHE B 1 139 ? -5.266 -8.031 -16.656 1 98.69 139 PHE B O 1
ATOM 3350 N N . THR B 1 140 ? -4.645 -9.438 -15.062 1 98.81 140 THR B N 1
ATOM 3351 C CA . THR B 1 140 ? -5.566 -10.477 -15.492 1 98.81 140 THR B CA 1
ATOM 3352 C C . THR B 1 140 ? -6.496 -10.883 -14.352 1 98.81 140 THR B C 1
ATOM 3354 O O . THR B 1 140 ? -6.047 -11.102 -13.227 1 98.81 140 THR B O 1
ATOM 3357 N N . VAL B 1 141 ? -7.805 -10.93 -14.633 1 98.81 141 VAL B N 1
ATOM 3358 C CA . VAL B 1 141 ? -8.812 -11.492 -13.742 1 98.81 141 VAL B CA 1
ATOM 3359 C C . VAL B 1 141 ? -9.555 -12.625 -14.453 1 98.81 141 VAL B C 1
ATOM 3361 O O . VAL B 1 141 ? -9.492 -12.742 -15.68 1 98.81 141 VAL B O 1
ATOM 3364 N N . PHE B 1 142 ? -10.141 -13.531 -13.719 1 98.81 142 PHE B N 1
ATOM 3365 C CA . PHE B 1 142 ? -11 -14.57 -14.273 1 98.81 142 PHE B CA 1
ATOM 3366 C C . PHE B 1 142 ? -12.156 -14.883 -13.336 1 98.81 142 PHE B C 1
ATOM 3368 O O . PHE B 1 142 ? -12.078 -14.609 -12.133 1 98.81 142 PHE B O 1
ATOM 3375 N N . ASP B 1 143 ? -13.211 -15.492 -13.891 1 98.5 143 ASP B N 1
ATOM 3376 C CA . ASP B 1 143 ? -14.422 -15.758 -13.125 1 98.5 143 ASP B CA 1
ATOM 3377 C C . ASP B 1 143 ? -14.461 -17.203 -12.641 1 98.5 143 ASP B C 1
ATOM 3379 O O . ASP B 1 143 ? -14.094 -18.125 -13.375 1 98.5 143 ASP B O 1
ATOM 3383 N N . VAL B 1 144 ? -14.742 -17.359 -11.438 1 98.38 144 VAL B N 1
ATOM 3384 C CA . VAL B 1 144 ? -15.227 -18.641 -10.922 1 98.38 144 VAL B CA 1
ATOM 3385 C C . VAL B 1 144 ? -16.75 -18.656 -10.914 1 98.38 144 VAL B C 1
ATOM 3387 O O . VAL B 1 144 ? -17.375 -17.953 -10.109 1 98.38 144 VAL B O 1
ATOM 3390 N N . PRO B 1 145 ? -17.297 -19.438 -11.812 1 96.81 145 PRO B N 1
ATOM 3391 C CA . PRO B 1 145 ? -18.75 -19.375 -11.992 1 96.81 145 PRO B CA 1
ATOM 3392 C C . PRO B 1 145 ? -19.516 -19.578 -10.68 1 96.81 145 PRO B C 1
ATOM 3394 O O . PRO B 1 145 ? -19.203 -20.484 -9.906 1 96.81 145 PRO B O 1
ATOM 3397 N N . GLY B 1 146 ? -20.422 -18.672 -10.492 1 95.75 146 GLY B N 1
ATOM 3398 C CA . GLY B 1 146 ? -21.312 -18.75 -9.344 1 95.75 146 GLY B CA 1
ATOM 3399 C C . GLY B 1 146 ? -20.656 -18.266 -8.055 1 95.75 146 GLY B C 1
ATOM 3400 O O . GLY B 1 146 ? -21.281 -18.266 -6.996 1 95.75 146 GLY B O 1
ATOM 3401 N N . VAL B 1 147 ? -19.438 -17.875 -8.109 1 96.62 147 VAL B N 1
ATOM 3402 C CA . VAL B 1 147 ? -18.719 -17.484 -6.898 1 96.62 147 VAL B CA 1
ATOM 3403 C C . VAL B 1 147 ? -18.266 -16.031 -7 1 96.62 147 VAL B C 1
ATOM 3405 O O . VAL B 1 147 ? -18.828 -15.156 -6.344 1 96.62 147 VAL B O 1
ATOM 3408 N N . GLY B 1 148 ? -17.375 -15.766 -7.844 1 97.19 148 GLY B N 1
ATOM 3409 C CA . GLY B 1 148 ? -16.859 -14.414 -7.98 1 97.19 148 GLY B CA 1
ATOM 3410 C C . GLY B 1 148 ? -15.656 -14.328 -8.906 1 97.19 148 GLY B C 1
ATOM 3411 O O . GLY B 1 148 ? -15.461 -15.195 -9.758 1 97.19 148 GLY B O 1
ATOM 3412 N N . ARG B 1 149 ? -15.016 -13.258 -8.945 1 98.44 149 ARG B N 1
ATOM 3413 C CA . ARG B 1 149 ? -13.906 -12.969 -9.852 1 98.44 149 ARG B CA 1
ATOM 3414 C C . ARG B 1 149 ? -12.578 -12.969 -9.094 1 98.44 149 ARG B C 1
ATOM 3416 O O . ARG B 1 149 ? -12.477 -12.398 -8.008 1 98.44 149 ARG B O 1
ATOM 3423 N N . ILE B 1 150 ? -11.523 -13.578 -9.602 1 98.94 150 ILE B N 1
ATOM 3424 C CA . ILE B 1 150 ? -10.203 -13.727 -9 1 98.94 150 ILE B CA 1
ATOM 3425 C C . ILE B 1 150 ? -9.164 -13.016 -9.859 1 98.94 150 ILE B C 1
ATOM 3427 O O . ILE B 1 150 ? -9.203 -13.109 -11.094 1 98.94 150 ILE B O 1
ATOM 3431 N N . GLY B 1 151 ? -8.344 -12.188 -9.234 1 98.94 151 GLY B N 1
ATOM 3432 C CA . GLY B 1 151 ? -7.168 -11.641 -9.898 1 98.94 151 GLY B CA 1
ATOM 3433 C C . GLY B 1 151 ? -5.906 -12.438 -9.609 1 98.94 151 GLY B C 1
ATOM 3434 O O . GLY B 1 151 ? -5.746 -12.992 -8.523 1 98.94 151 GLY B O 1
ATOM 3435 N N . LEU B 1 152 ? -5.004 -12.469 -10.609 1 98.94 152 LEU B N 1
ATOM 3436 C CA . LEU B 1 152 ? -3.723 -13.148 -10.445 1 98.94 152 LEU B CA 1
ATOM 3437 C C . LEU B 1 152 ? -2.586 -12.141 -10.297 1 98.94 152 LEU B C 1
ATOM 3439 O O . LEU B 1 152 ? -2.52 -11.156 -11.031 1 98.94 152 LEU B O 1
ATOM 3443 N N . ALA B 1 153 ? -1.76 -12.305 -9.344 1 98.94 153 ALA B N 1
ATOM 3444 C CA . ALA B 1 153 ? -0.477 -11.633 -9.133 1 98.94 153 ALA B CA 1
ATOM 3445 C C . ALA B 1 153 ? 0.612 -12.641 -8.773 1 98.94 153 ALA B C 1
ATOM 3447 O O . ALA B 1 153 ? 0.316 -13.758 -8.352 1 98.94 153 ALA B O 1
ATOM 3448 N N . ILE B 1 154 ? 1.868 -12.305 -9.016 1 98.94 154 ILE B N 1
ATOM 3449 C CA . ILE B 1 154 ? 2.955 -13.219 -8.688 1 98.94 154 ILE B CA 1
ATOM 3450 C C . ILE B 1 154 ? 3.984 -12.5 -7.816 1 98.94 154 ILE B C 1
ATOM 3452 O O . ILE B 1 154 ? 4.637 -11.555 -8.266 1 98.94 154 ILE B O 1
ATOM 3456 N N . CYS B 1 155 ? 4.137 -12.93 -6.598 1 98.56 155 CYS B N 1
ATOM 3457 C CA . CYS B 1 155 ? 5.238 -12.602 -5.699 1 98.56 155 CYS B CA 1
ATOM 3458 C C . CYS B 1 155 ? 5.484 -11.094 -5.66 1 98.56 155 CYS B C 1
ATOM 3460 O O . CYS B 1 155 ? 4.672 -10.344 -5.121 1 98.56 155 CYS B O 1
ATOM 3462 N N . TYR B 1 156 ? 6.477 -10.57 -6.32 1 98.31 156 TYR B N 1
ATOM 3463 C CA . TYR B 1 156 ? 6.953 -9.188 -6.277 1 98.31 156 TYR B CA 1
ATOM 3464 C C . TYR B 1 156 ? 5.891 -8.227 -6.801 1 98.31 156 TYR B C 1
ATOM 3466 O O . TYR B 1 156 ? 5.906 -7.039 -6.477 1 98.31 156 TYR B O 1
ATOM 3474 N N . ASP B 1 157 ? 4.945 -8.695 -7.602 1 98.75 157 ASP B N 1
ATOM 3475 C CA . ASP B 1 157 ? 3.82 -7.875 -8.039 1 98.75 157 ASP B CA 1
ATOM 3476 C C . ASP B 1 157 ? 3.145 -7.188 -6.855 1 98.75 157 ASP B C 1
ATOM 3478 O O . ASP B 1 157 ? 2.689 -6.051 -6.965 1 98.75 157 ASP B O 1
ATOM 3482 N N . GLY B 1 158 ? 3.113 -7.875 -5.734 1 98.44 158 GLY B N 1
ATOM 3483 C CA . GLY B 1 158 ? 2.406 -7.379 -4.562 1 98.44 158 GLY B CA 1
ATOM 3484 C C . GLY B 1 158 ? 3.088 -6.191 -3.91 1 98.44 158 GLY B C 1
ATOM 3485 O O . GLY B 1 158 ? 2.504 -5.527 -3.051 1 98.44 158 GLY B O 1
ATOM 3486 N N . SER B 1 159 ? 4.293 -5.938 -4.305 1 97.94 159 SER B N 1
ATOM 3487 C CA . SER B 1 159 ? 5.059 -4.824 -3.746 1 97.94 159 SER B CA 1
ATOM 3488 C C . SER B 1 159 ? 4.812 -3.541 -4.527 1 97.94 159 SER B C 1
ATOM 3490 O O . SER B 1 159 ? 5.375 -2.492 -4.203 1 97.94 159 SER B O 1
ATOM 3492 N N . PHE B 1 160 ? 4.078 -3.576 -5.57 1 98.44 160 PHE B N 1
ATOM 3493 C CA . PHE B 1 160 ? 3.619 -2.439 -6.363 1 98.44 160 PHE B CA 1
ATOM 3494 C C . PHE B 1 160 ? 2.121 -2.225 -6.184 1 98.44 160 PHE B C 1
ATOM 3496 O O . PHE B 1 160 ? 1.312 -2.986 -6.715 1 98.44 160 PHE B O 1
ATOM 3503 N N . PRO B 1 161 ? 1.775 -1.167 -5.441 1 98.19 161 PRO B N 1
ATOM 3504 C CA . PRO B 1 161 ? 0.363 -0.996 -5.094 1 98.19 161 PRO B CA 1
ATOM 3505 C C . PRO B 1 161 ? -0.546 -0.953 -6.32 1 98.19 161 PRO B C 1
ATOM 3507 O O . PRO B 1 161 ? -1.739 -1.251 -6.219 1 98.19 161 PRO B O 1
ATOM 3510 N N . GLU B 1 162 ? -0.02 -0.668 -7.52 1 98.5 162 GLU B N 1
ATOM 3511 C CA . GLU B 1 162 ? -0.802 -0.602 -8.75 1 98.5 162 GLU B CA 1
ATOM 3512 C C . GLU B 1 162 ? -1.393 -1.964 -9.102 1 98.5 162 GLU B C 1
ATOM 3514 O O . GLU B 1 162 ? -2.48 -2.045 -9.68 1 98.5 162 GLU B O 1
ATOM 3519 N N . THR B 1 163 ? -0.69 -3.037 -8.711 1 98.75 163 THR B N 1
ATOM 3520 C CA . THR B 1 163 ? -1.106 -4.371 -9.133 1 98.75 163 THR B CA 1
ATOM 3521 C C . THR B 1 163 ? -2.496 -4.699 -8.594 1 98.75 163 THR B C 1
ATOM 3523 O O . THR B 1 163 ? -3.438 -4.891 -9.359 1 98.75 163 THR B O 1
ATOM 3526 N N . VAL B 1 164 ? -2.627 -4.668 -7.27 1 98.81 164 VAL B N 1
ATOM 3527 C CA . VAL B 1 164 ? -3.898 -5.062 -6.672 1 98.81 164 VAL B CA 1
ATOM 3528 C C . VAL B 1 164 ? -4.961 -4.008 -6.973 1 98.81 164 VAL B C 1
ATOM 3530 O O . VAL B 1 164 ? -6.133 -4.332 -7.168 1 98.81 164 VAL B O 1
ATOM 3533 N N . ARG B 1 165 ? -4.555 -2.756 -7.07 1 98.69 165 ARG B N 1
ATOM 3534 C CA . ARG B 1 165 ? -5.469 -1.672 -7.418 1 98.69 165 ARG B CA 1
ATOM 3535 C C . ARG B 1 165 ? -6.113 -1.916 -8.781 1 98.69 165 ARG B C 1
ATOM 3537 O O . ARG B 1 165 ? -7.336 -1.841 -8.914 1 98.69 165 ARG B O 1
ATOM 3544 N N . GLN B 1 166 ? -5.297 -2.254 -9.836 1 98.69 166 GLN B N 1
ATOM 3545 C CA . GLN B 1 166 ? -5.824 -2.545 -11.164 1 98.69 166 GLN B CA 1
ATOM 3546 C C . GLN B 1 166 ? -6.715 -3.785 -11.148 1 98.69 166 GLN B C 1
ATOM 3548 O O . GLN B 1 166 ? -7.758 -3.818 -11.797 1 98.69 166 GLN B O 1
ATOM 3553 N N . LEU B 1 167 ? -6.293 -4.805 -10.422 1 98.88 167 LEU B N 1
ATOM 3554 C CA . LEU B 1 167 ? -7.062 -6.043 -10.367 1 98.88 167 LEU B CA 1
ATOM 3555 C C . LEU B 1 167 ? -8.422 -5.809 -9.719 1 98.88 167 LEU B C 1
ATOM 3557 O O . LEU B 1 167 ? -9.438 -6.309 -10.211 1 98.88 167 LEU B O 1
ATOM 3561 N N . ALA B 1 168 ? -8.43 -5.051 -8.609 1 98.69 168 ALA B N 1
ATOM 3562 C CA . ALA B 1 168 ? -9.695 -4.715 -7.961 1 98.69 168 ALA B CA 1
ATOM 3563 C C . ALA B 1 168 ? -10.57 -3.871 -8.883 1 98.69 168 ALA B C 1
ATOM 3565 O O . ALA B 1 168 ? -11.789 -4.047 -8.922 1 98.69 168 ALA B O 1
ATOM 3566 N N . TRP B 1 169 ? -9.961 -2.934 -9.578 1 98.25 169 TRP B N 1
ATOM 3567 C CA . TRP B 1 169 ? -10.68 -2.117 -10.555 1 98.25 169 TRP B CA 1
ATOM 3568 C C . TRP B 1 169 ? -11.328 -2.99 -11.617 1 98.25 169 TRP B C 1
ATOM 3570 O O . TRP B 1 169 ? -12.469 -2.74 -12.023 1 98.25 169 TRP B O 1
ATOM 3580 N N . LEU B 1 170 ? -10.648 -4.07 -11.992 1 98.38 170 LEU B N 1
ATOM 3581 C CA . LEU B 1 170 ? -11.148 -5.016 -12.984 1 98.38 170 LEU B CA 1
ATOM 3582 C C . LEU B 1 170 ? -12.234 -5.91 -12.383 1 98.38 170 LEU B C 1
ATOM 3584 O O . LEU B 1 170 ? -12.797 -6.758 -13.078 1 98.38 170 LEU B O 1
ATOM 3588 N N . GLY B 1 171 ? -12.461 -5.828 -11.117 1 98.06 171 GLY B N 1
ATOM 3589 C CA . GLY B 1 171 ? -13.586 -6.5 -10.5 1 98.06 171 GLY B CA 1
ATOM 3590 C C . GLY B 1 171 ? -13.18 -7.652 -9.602 1 98.06 171 GLY B C 1
ATOM 3591 O O . GLY B 1 171 ? -14.039 -8.352 -9.047 1 98.06 171 GLY B O 1
ATOM 3592 N N . ALA B 1 172 ? -11.891 -7.887 -9.383 1 98.81 172 ALA B N 1
ATOM 3593 C CA . ALA B 1 172 ? -11.445 -8.992 -8.539 1 98.81 172 ALA B CA 1
ATOM 3594 C C . ALA B 1 172 ? -11.953 -8.828 -7.113 1 98.81 172 ALA B C 1
ATOM 3596 O O . ALA B 1 172 ? -11.977 -7.719 -6.574 1 98.81 172 ALA B O 1
ATOM 3597 N N . GLU B 1 173 ? -12.359 -9.906 -6.523 1 98.81 173 GLU B N 1
ATOM 3598 C CA . GLU B 1 173 ? -12.758 -9.969 -5.121 1 98.81 173 GLU B CA 1
ATOM 3599 C C . GLU B 1 173 ? -11.758 -10.773 -4.293 1 98.81 173 GLU B C 1
ATOM 3601 O O . GLU B 1 173 ? -11.758 -10.695 -3.064 1 98.81 173 GLU B O 1
ATOM 3606 N N . ILE B 1 174 ? -10.945 -11.555 -4.957 1 98.94 174 ILE B N 1
ATOM 3607 C CA . ILE B 1 174 ? -9.836 -12.32 -4.402 1 98.94 174 ILE B CA 1
ATOM 3608 C C . ILE B 1 174 ? -8.586 -12.109 -5.258 1 98.94 174 ILE B C 1
ATOM 3610 O O . ILE B 1 174 ? -8.664 -12.133 -6.488 1 98.94 174 ILE B O 1
ATOM 3614 N N . ILE B 1 175 ? -7.496 -11.82 -4.641 1 98.94 175 ILE B N 1
ATOM 3615 C CA . ILE B 1 175 ? -6.203 -11.844 -5.312 1 98.94 175 ILE B CA 1
ATOM 3616 C C . ILE B 1 175 ? -5.426 -13.094 -4.895 1 98.94 175 ILE B C 1
ATOM 3618 O O . ILE B 1 175 ? -5.203 -13.32 -3.705 1 98.94 175 ILE B O 1
ATOM 3622 N N . VAL B 1 176 ? -5.113 -13.938 -5.812 1 98.94 176 VAL B N 1
ATOM 3623 C CA . VAL B 1 176 ? -4.227 -15.07 -5.566 1 98.94 176 VAL B CA 1
ATOM 3624 C C . VAL B 1 176 ? -2.805 -14.719 -6 1 98.94 176 VAL B C 1
ATOM 3626 O O . VAL B 1 176 ? -2.574 -14.352 -7.152 1 98.94 176 VAL B O 1
ATOM 3629 N N . GLN B 1 177 ? -1.882 -14.812 -5.074 1 98.94 177 GLN B N 1
ATOM 3630 C CA . GLN B 1 177 ? -0.518 -14.336 -5.273 1 98.94 177 GLN B CA 1
ATOM 3631 C C . GLN B 1 177 ? 0.5 -15.414 -4.918 1 98.94 177 GLN B C 1
ATOM 3633 O O . GLN B 1 177 ? 1.109 -15.375 -3.848 1 98.94 177 GLN B O 1
ATOM 3638 N N . PRO B 1 178 ? 0.699 -16.406 -5.875 1 98.94 178 PRO B N 1
ATOM 3639 C CA . PRO B 1 178 ? 1.813 -17.328 -5.66 1 98.94 178 PRO B CA 1
ATOM 3640 C C . PRO B 1 178 ? 3.15 -16.609 -5.488 1 98.94 178 PRO B C 1
ATOM 3642 O O . PRO B 1 178 ? 3.434 -15.648 -6.203 1 98.94 178 PRO B O 1
ATOM 3645 N N . THR B 1 179 ? 3.912 -17.031 -4.539 1 98.81 179 THR B N 1
ATOM 3646 C CA . THR B 1 179 ? 5.117 -16.312 -4.133 1 98.81 179 THR B CA 1
ATOM 3647 C C . THR B 1 179 ? 6.277 -17.281 -3.92 1 98.81 179 THR B C 1
ATOM 3649 O O . THR B 1 179 ? 6.07 -18.422 -3.486 1 98.81 179 THR B O 1
ATOM 3652 N N . LEU B 1 180 ? 7.473 -16.906 -4.277 1 98.25 180 LEU B N 1
ATOM 3653 C CA . LEU B 1 180 ? 8.734 -17.578 -3.971 1 98.25 180 LEU B CA 1
ATOM 3654 C C . LEU B 1 180 ? 9.742 -16.609 -3.383 1 98.25 180 LEU B C 1
ATOM 3656 O O . LEU B 1 180 ? 10.578 -16.062 -4.105 1 98.25 180 LEU B O 1
ATOM 3660 N N . THR B 1 181 ? 9.633 -16.328 -2.148 1 97.75 181 THR B N 1
ATOM 3661 C CA . THR B 1 181 ? 10.523 -15.422 -1.429 1 97.75 181 THR B CA 1
ATOM 3662 C C . THR B 1 181 ? 11.438 -16.188 -0.482 1 97.75 181 THR B C 1
ATOM 3664 O O . THR B 1 181 ? 10.961 -16.984 0.339 1 97.75 181 THR B O 1
ATOM 3667 N N . THR B 1 182 ? 12.672 -15.938 -0.581 1 95.25 182 THR B N 1
ATOM 3668 C CA . THR B 1 182 ? 13.664 -16.609 0.251 1 95.25 182 THR B CA 1
ATOM 3669 C C . THR B 1 182 ? 14.383 -15.602 1.144 1 95.25 182 THR B C 1
ATOM 3671 O O . THR B 1 182 ? 15.289 -15.969 1.896 1 95.25 182 THR B O 1
ATOM 3674 N N . THR B 1 183 ? 14.047 -14.32 1.062 1 94.62 183 THR B N 1
ATOM 3675 C CA . THR B 1 183 ? 14.828 -13.25 1.667 1 94.62 183 THR B CA 1
ATOM 3676 C C . THR B 1 183 ? 14.023 -12.539 2.746 1 94.62 183 THR B C 1
ATOM 3678 O O . THR B 1 183 ? 12.844 -12.828 2.947 1 94.62 183 THR B O 1
ATOM 3681 N N . ARG B 1 184 ? 14.75 -11.617 3.422 1 90.25 184 ARG B N 1
ATOM 3682 C CA . ARG B 1 184 ? 14.242 -10.961 4.625 1 90.25 184 ARG B CA 1
ATOM 3683 C C . ARG B 1 184 ? 13.102 -10.008 4.289 1 90.25 184 ARG B C 1
ATOM 3685 O O . ARG B 1 184 ? 12.352 -9.594 5.172 1 90.25 184 ARG B O 1
ATOM 3692 N N . ASP B 1 185 ? 12.906 -9.68 3.08 1 93.88 185 ASP B N 1
ATOM 3693 C CA . ASP B 1 185 ? 11.867 -8.727 2.699 1 93.88 185 ASP B CA 1
ATOM 3694 C C . ASP B 1 185 ? 10.484 -9.359 2.791 1 93.88 185 ASP B C 1
ATOM 3696 O O . ASP B 1 185 ? 9.469 -8.68 2.59 1 93.88 185 ASP B O 1
ATOM 3700 N N . ARG B 1 186 ? 10.453 -10.648 3.252 1 97.5 186 ARG B N 1
ATOM 3701 C CA . ARG B 1 186 ? 9.195 -11.344 3.48 1 97.5 186 ARG B CA 1
ATOM 3702 C C . ARG B 1 186 ? 8.305 -10.57 4.449 1 97.5 186 ARG B C 1
ATOM 3704 O O . ARG B 1 186 ? 7.09 -10.492 4.266 1 97.5 186 ARG B O 1
ATOM 3711 N N . GLU B 1 187 ? 8.875 -9.953 5.395 1 96.94 187 GLU B N 1
ATOM 3712 C CA . GLU B 1 187 ? 8.125 -9.172 6.371 1 96.94 187 GLU B CA 1
ATOM 3713 C C . GLU B 1 187 ? 7.324 -8.062 5.695 1 96.94 187 GLU B C 1
ATOM 3715 O O . GLU B 1 187 ? 6.121 -7.926 5.926 1 96.94 187 GLU B O 1
ATOM 3720 N N . MET B 1 188 ? 7.973 -7.305 4.867 1 98.12 188 MET B N 1
ATOM 3721 C CA . MET B 1 188 ? 7.301 -6.172 4.227 1 98.12 188 MET B CA 1
ATOM 3722 C C . MET B 1 188 ? 6.336 -6.652 3.15 1 98.12 188 MET B C 1
ATOM 3724 O O . MET B 1 188 ? 5.328 -5.996 2.879 1 98.12 188 MET B O 1
ATOM 3728 N N . GLU B 1 189 ? 6.59 -7.824 2.582 1 98.19 189 GLU B N 1
ATOM 3729 C CA . GLU B 1 189 ? 5.617 -8.414 1.666 1 98.19 189 GLU B CA 1
ATOM 3730 C C . GLU B 1 189 ? 4.285 -8.664 2.365 1 98.19 189 GLU B C 1
ATOM 3732 O O . GLU B 1 189 ? 3.221 -8.469 1.778 1 98.19 189 GLU B O 1
ATOM 3737 N N . LEU B 1 190 ? 4.422 -9.109 3.57 1 98.69 190 LEU B N 1
ATOM 3738 C CA . LEU B 1 190 ? 3.209 -9.383 4.336 1 98.69 190 LEU B CA 1
ATOM 3739 C C . LEU B 1 190 ? 2.52 -8.086 4.75 1 98.69 190 LEU B C 1
ATOM 3741 O O . LEU B 1 190 ? 1.289 -8.016 4.77 1 98.69 190 LEU B O 1
ATOM 3745 N N . VAL B 1 191 ? 3.281 -7.051 5.066 1 98.81 191 VAL B N 1
ATOM 3746 C CA . VAL B 1 191 ? 2.721 -5.727 5.316 1 98.81 191 VAL B CA 1
ATOM 3747 C C . VAL B 1 191 ? 1.97 -5.242 4.078 1 98.81 191 VAL B C 1
ATOM 3749 O O . VAL B 1 191 ? 0.837 -4.762 4.18 1 98.81 191 VAL B O 1
ATOM 3752 N N . CYS B 1 192 ? 2.564 -5.422 2.928 1 98.88 192 CYS B N 1
ATOM 3753 C CA . CYS B 1 192 ? 1.938 -5.004 1.678 1 98.88 192 CYS B CA 1
ATOM 3754 C C . CYS B 1 192 ? 0.677 -5.816 1.404 1 98.88 192 CYS B C 1
ATOM 3756 O O . CYS B 1 192 ? -0.303 -5.289 0.876 1 98.88 192 CYS B O 1
ATOM 3758 N N . ALA B 1 193 ? 0.711 -7.125 1.733 1 98.88 193 ALA B N 1
ATOM 3759 C CA . ALA B 1 193 ? -0.479 -7.949 1.527 1 98.88 193 ALA B CA 1
ATOM 3760 C C . ALA B 1 193 ? -1.67 -7.395 2.305 1 98.88 193 ALA B C 1
ATOM 3762 O O . ALA B 1 193 ? -2.781 -7.316 1.777 1 98.88 193 ALA B O 1
ATOM 3763 N N . ARG B 1 194 ? -1.44 -6.98 3.523 1 98.88 194 ARG B N 1
ATOM 3764 C CA . ARG B 1 194 ? -2.5 -6.406 4.348 1 98.88 194 ARG B CA 1
ATOM 3765 C C . ARG B 1 194 ? -2.955 -5.059 3.791 1 98.88 194 ARG B C 1
ATOM 3767 O O . ARG B 1 194 ? -4.156 -4.797 3.693 1 98.88 194 ARG B O 1
ATOM 3774 N N . ALA B 1 195 ? -2.004 -4.227 3.469 1 98.88 195 ALA B N 1
ATOM 3775 C CA . ALA B 1 195 ? -2.334 -2.914 2.92 1 98.88 195 ALA B CA 1
ATOM 3776 C C . ALA B 1 195 ? -3.131 -3.043 1.626 1 98.88 195 ALA B C 1
ATOM 3778 O O . ALA B 1 195 ? -4.125 -2.342 1.429 1 98.88 195 ALA B O 1
ATOM 3779 N N . ASN B 1 196 ? -2.645 -3.957 0.757 1 98.94 196 ASN B N 1
ATOM 3780 C CA . ASN B 1 196 ? -3.332 -4.191 -0.509 1 98.94 196 ASN B CA 1
ATOM 3781 C C . ASN B 1 196 ? -4.758 -4.684 -0.289 1 98.94 196 ASN B C 1
ATOM 3783 O O . ASN B 1 196 ? -5.688 -4.234 -0.965 1 98.94 196 ASN B O 1
ATOM 3787 N N . ALA B 1 197 ? -4.883 -5.586 0.63 1 98.88 197 ALA B N 1
ATOM 3788 C CA . ALA B 1 197 ? -6.219 -6.102 0.929 1 98.88 197 ALA B CA 1
ATOM 3789 C C . ALA B 1 197 ? -7.145 -4.984 1.399 1 98.88 197 ALA B C 1
ATOM 3791 O O . ALA B 1 197 ? -8.25 -4.828 0.876 1 98.88 197 ALA B O 1
ATOM 3792 N N . TRP B 1 198 ? -6.738 -4.191 2.285 1 98.69 198 TRP B N 1
ATOM 3793 C CA . TRP B 1 198 ? -7.555 -3.182 2.951 1 98.69 198 TRP B CA 1
ATOM 3794 C C . TRP B 1 198 ? -7.879 -2.031 2.004 1 98.69 198 TRP B C 1
ATOM 3796 O O . TRP B 1 198 ? -9.031 -1.617 1.893 1 98.69 198 TRP B O 1
ATOM 3806 N N . THR B 1 199 ? -6.879 -1.543 1.25 1 98.38 199 THR B N 1
ATOM 3807 C CA . THR B 1 199 ? -7.074 -0.365 0.412 1 98.38 199 THR B CA 1
ATOM 3808 C C . THR B 1 199 ? -7.953 -0.696 -0.791 1 98.38 199 THR B C 1
ATOM 3810 O O . THR B 1 199 ? -8.516 0.202 -1.423 1 98.38 199 THR B O 1
ATOM 3813 N N . ASN B 1 200 ? -8.031 -1.984 -1.092 1 98.62 200 ASN B N 1
ATOM 3814 C CA . ASN B 1 200 ? -8.789 -2.387 -2.273 1 98.62 200 ASN B CA 1
ATOM 3815 C C . ASN B 1 200 ? -10.008 -3.221 -1.901 1 98.62 200 ASN B C 1
ATOM 3817 O O . ASN B 1 200 ? -10.797 -3.598 -2.77 1 98.62 200 ASN B O 1
ATOM 3821 N N . GLN B 1 201 ? -10.117 -3.555 -0.627 1 98.38 201 GLN B N 1
ATOM 3822 C CA . GLN B 1 201 ? -11.242 -4.305 -0.078 1 98.38 201 GLN B CA 1
ATOM 3823 C C . GLN B 1 201 ? -11.43 -5.629 -0.811 1 98.38 201 GLN B C 1
ATOM 3825 O O . GLN B 1 201 ? -12.531 -5.938 -1.269 1 98.38 201 GLN B O 1
ATOM 3830 N N . VAL B 1 202 ? -10.352 -6.418 -0.83 1 98.88 202 VAL B N 1
ATOM 3831 C CA . VAL B 1 202 ? -10.312 -7.738 -1.446 1 98.88 202 VAL B CA 1
ATOM 3832 C C . VAL B 1 202 ? -9.625 -8.727 -0.51 1 98.88 202 VAL B C 1
ATOM 3834 O O . VAL B 1 202 ? -8.875 -8.328 0.383 1 98.88 202 VAL B O 1
ATOM 3837 N N . TYR B 1 203 ? -9.875 -10.047 -0.706 1 98.94 203 TYR B N 1
ATOM 3838 C CA . TYR B 1 203 ? -9.031 -11.07 -0.102 1 98.94 203 TYR B CA 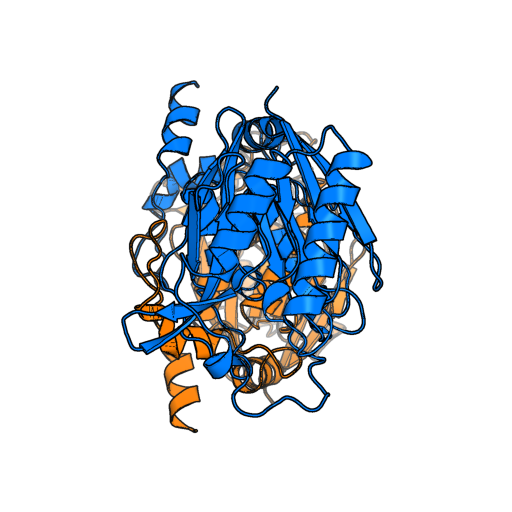1
ATOM 3839 C C . TYR B 1 203 ? -7.68 -11.141 -0.8 1 98.94 203 TYR B C 1
ATOM 3841 O O . TYR B 1 203 ? -7.594 -10.992 -2.021 1 98.94 203 TYR B O 1
ATOM 3849 N N . VAL B 1 204 ? -6.652 -11.367 -0.057 1 98.94 204 VAL B N 1
ATOM 3850 C CA . VAL B 1 204 ? -5.34 -11.664 -0.621 1 98.94 204 VAL B CA 1
ATOM 3851 C C . VAL B 1 204 ? -4.852 -13.016 -0.111 1 98.94 204 VAL B C 1
ATOM 3853 O O . VAL B 1 204 ? -4.758 -13.234 1.099 1 98.94 204 VAL B O 1
ATOM 3856 N N . VAL B 1 205 ? -4.652 -13.953 -1.015 1 98.94 205 VAL B N 1
ATOM 3857 C CA . VAL B 1 205 ? -4.055 -15.25 -0.728 1 98.94 205 VAL B CA 1
ATOM 3858 C C . VAL B 1 205 ? -2.6 -15.266 -1.19 1 98.94 205 VAL B C 1
ATOM 3860 O O . VAL B 1 205 ? -2.32 -15.438 -2.379 1 98.94 205 VAL B O 1
ATOM 3863 N N . ASN B 1 206 ? -1.718 -15.023 -0.269 1 98.94 206 ASN B N 1
ATOM 3864 C CA . ASN B 1 206 ? -0.281 -14.977 -0.52 1 98.94 206 ASN B CA 1
ATOM 3865 C C . ASN B 1 206 ? 0.397 -16.281 -0.113 1 98.94 206 ASN B C 1
ATOM 3867 O O . ASN B 1 206 ? 0.587 -16.547 1.076 1 98.94 206 ASN B O 1
ATOM 3871 N N . VAL B 1 207 ? 0.809 -17.141 -1.076 1 98.88 207 VAL B N 1
ATOM 3872 C CA . VAL B 1 207 ? 1.313 -18.484 -0.811 1 98.88 207 VAL B CA 1
ATOM 3873 C C . VAL B 1 207 ? 2.795 -18.562 -1.17 1 98.88 207 VAL B C 1
ATOM 3875 O O . VAL B 1 207 ? 3.152 -18.609 -2.35 1 98.88 207 VAL B O 1
ATOM 3878 N N . ASN B 1 208 ? 3.631 -18.609 -0.18 1 98.81 208 ASN B N 1
ATOM 3879 C CA . ASN B 1 208 ? 5.074 -18.688 -0.366 1 98.81 208 ASN B CA 1
ATOM 3880 C C . ASN B 1 208 ? 5.578 -20.125 -0.249 1 98.81 208 ASN B C 1
ATOM 3882 O O . ASN B 1 208 ? 4.918 -20.969 0.361 1 98.81 208 ASN B O 1
ATOM 3886 N N . ALA B 1 209 ? 6.707 -20.391 -0.87 1 98.56 209 ALA B N 1
ATOM 3887 C CA . ALA B 1 209 ? 7.32 -21.719 -0.736 1 98.56 209 ALA B CA 1
ATOM 3888 C C . ALA B 1 209 ? 7.793 -21.953 0.694 1 98.56 209 ALA B C 1
ATOM 3890 O O . ALA B 1 209 ? 8.156 -21.016 1.402 1 98.56 209 ALA B O 1
ATOM 3891 N N . SER B 1 210 ? 7.828 -23.203 1.065 1 98.06 210 SER B N 1
ATOM 3892 C CA . SER B 1 210 ? 8.305 -23.578 2.391 1 98.06 210 SER B CA 1
ATOM 3893 C C . SER B 1 210 ? 9.828 -23.656 2.43 1 98.06 210 SER B C 1
ATOM 3895 O O . SER B 1 210 ? 10.484 -23.688 1.384 1 98.06 210 SER B O 1
ATOM 3897 N N . ASP B 1 211 ? 10.336 -23.625 3.555 1 95.12 211 ASP B N 1
ATOM 3898 C CA . ASP B 1 211 ? 11.75 -23.938 3.754 1 95.12 211 ASP B CA 1
ATOM 3899 C C . ASP B 1 211 ? 12.102 -25.297 3.18 1 95.12 211 ASP B C 1
ATOM 3901 O O . ASP B 1 211 ? 11.359 -26.266 3.363 1 95.12 211 ASP B O 1
ATOM 3905 N N . PRO B 1 212 ? 13.195 -25.391 2.521 1 94.19 212 PRO B N 1
ATOM 3906 C CA . PRO B 1 212 ? 14.258 -24.391 2.316 1 94.19 212 PRO B CA 1
ATOM 3907 C C . PRO B 1 212 ? 14.117 -23.656 0.991 1 94.19 212 PRO B C 1
ATOM 3909 O O . PRO B 1 212 ? 14.945 -22.797 0.671 1 94.19 212 PRO B O 1
ATOM 3912 N N . ALA B 1 213 ? 13.094 -23.906 0.218 1 95.25 213 ALA B N 1
ATOM 3913 C CA . ALA B 1 213 ? 12.938 -23.25 -1.078 1 95.25 213 ALA B CA 1
ATOM 3914 C C . ALA B 1 213 ? 12.539 -21.797 -0.906 1 95.25 213 ALA B C 1
ATOM 3916 O O . ALA B 1 213 ? 12.906 -20.938 -1.721 1 95.25 213 ALA B O 1
ATOM 3917 N N . GLY B 1 214 ? 11.805 -21.5 0.059 1 96.81 214 GLY B N 1
ATOM 3918 C CA . GLY B 1 214 ? 11.398 -20.172 0.508 1 96.81 214 GLY B CA 1
ATOM 3919 C C . GLY B 1 214 ? 11.375 -20.047 2.02 1 96.81 214 GLY B C 1
ATOM 3920 O O . GLY B 1 214 ? 11.641 -21 2.738 1 96.81 214 GLY B O 1
ATOM 3921 N N . VAL B 1 215 ? 10.961 -18.891 2.553 1 97.69 215 VAL B N 1
ATOM 3922 C CA . VAL B 1 215 ? 11.023 -18.672 3.994 1 97.69 215 VAL B CA 1
ATOM 3923 C C . VAL B 1 215 ? 9.648 -18.891 4.613 1 97.69 215 VAL B C 1
ATOM 3925 O O . VAL B 1 215 ? 9.445 -18.641 5.801 1 97.69 215 VAL B O 1
ATOM 3928 N N . GLY B 1 216 ? 8.664 -19.359 3.859 1 98.44 216 GLY B N 1
ATOM 3929 C CA . GLY B 1 216 ? 7.324 -19.625 4.355 1 98.44 216 GLY B CA 1
ATOM 3930 C C . GLY B 1 216 ? 6.535 -18.375 4.668 1 98.44 216 GLY B C 1
ATOM 3931 O O . GLY B 1 216 ? 6.539 -17.422 3.883 1 98.44 216 GLY B O 1
ATOM 3932 N N . ALA B 1 217 ? 5.641 -18.484 5.664 1 98.75 217 ALA B N 1
ATOM 3933 C CA . ALA B 1 217 ? 4.805 -17.391 6.16 1 98.75 217 ALA B CA 1
ATOM 3934 C C . ALA B 1 217 ? 3.695 -17.062 5.168 1 98.75 217 ALA B C 1
ATOM 3936 O O . ALA B 1 217 ? 3.328 -15.891 5.008 1 98.75 217 ALA B O 1
ATOM 3937 N N . SER B 1 218 ? 3.195 -18.094 4.453 1 98.88 218 SER B N 1
ATOM 3938 C CA . SER B 1 218 ? 2.008 -17.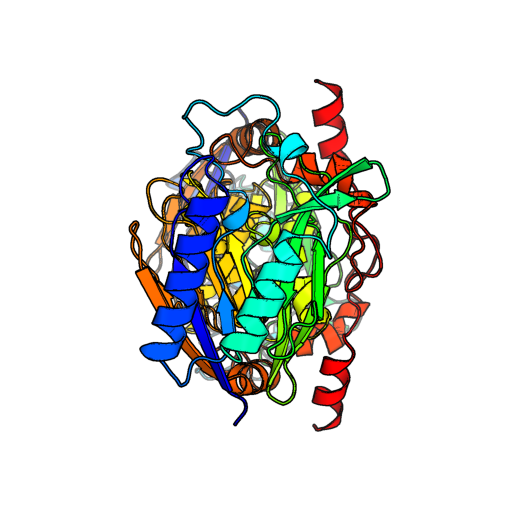891 3.633 1 98.88 218 SER B CA 1
ATOM 3939 C C . SER B 1 218 ? 0.868 -17.281 4.453 1 98.88 218 SER B C 1
ATOM 3941 O O . SER B 1 218 ? 0.77 -17.531 5.656 1 98.88 218 SER B O 1
ATOM 3943 N N . ALA B 1 219 ? 0.046 -16.484 3.803 1 98.88 219 ALA B N 1
ATOM 3944 C CA . ALA B 1 219 ? -0.999 -15.812 4.574 1 98.88 219 ALA B CA 1
ATOM 3945 C C . ALA B 1 219 ? -2.264 -15.633 3.74 1 98.88 219 ALA B C 1
ATOM 3947 O O . ALA B 1 219 ? -2.197 -15.539 2.512 1 98.88 219 ALA B O 1
ATOM 3948 N N . ILE B 1 220 ? -3.393 -15.656 4.371 1 98.94 220 ILE B N 1
ATOM 3949 C CA . ILE B 1 220 ? -4.688 -15.242 3.844 1 98.94 220 ILE B CA 1
ATOM 3950 C C . ILE B 1 220 ? -5.18 -14.008 4.594 1 98.94 220 ILE B C 1
ATOM 3952 O O . ILE B 1 220 ? -5.289 -14.023 5.824 1 98.94 220 ILE B O 1
ATOM 3956 N N . VAL B 1 221 ? -5.371 -12.93 3.896 1 98.94 221 VAL B N 1
ATOM 3957 C CA . VAL B 1 221 ? -5.785 -11.648 4.457 1 98.94 221 VAL B CA 1
ATOM 3958 C C . VAL B 1 221 ? -7.191 -11.297 3.973 1 98.94 221 VAL B C 1
ATOM 3960 O O . VAL B 1 221 ? -7.508 -11.477 2.795 1 98.94 221 VAL B O 1
ATOM 3963 N N . ASP B 1 222 ? -8.031 -10.828 4.832 1 98.81 222 ASP B N 1
ATOM 3964 C CA . ASP B 1 222 ? -9.406 -10.531 4.43 1 98.81 222 ASP B CA 1
ATOM 3965 C C . ASP B 1 222 ? -9.531 -9.086 3.949 1 98.81 222 ASP B C 1
ATOM 3967 O O . ASP B 1 222 ? -8.555 -8.336 3.947 1 98.81 222 ASP B O 1
ATOM 3971 N N . PRO B 1 223 ? -10.75 -8.672 3.469 1 98.75 223 PRO B N 1
ATOM 3972 C CA . PRO B 1 223 ? -10.922 -7.371 2.82 1 98.75 223 PRO B CA 1
ATOM 3973 C C . PRO B 1 223 ? -10.727 -6.203 3.787 1 98.75 223 PRO B C 1
ATOM 3975 O O . PRO B 1 223 ? -10.672 -5.047 3.359 1 98.75 223 PRO B O 1
ATOM 3978 N N . GLU B 1 224 ? -10.586 -6.438 5.047 1 98.31 224 GLU B N 1
ATOM 3979 C CA . GLU B 1 224 ? -10.375 -5.383 6.031 1 98.31 224 GLU B CA 1
ATOM 3980 C C . GLU B 1 224 ? -8.93 -5.375 6.531 1 98.31 224 GLU B C 1
ATOM 3982 O O . GLU B 1 224 ? -8.602 -4.676 7.488 1 98.31 224 GLU B O 1
ATOM 3987 N N . GLY B 1 225 ? -8.102 -6.207 5.883 1 98.44 225 GLY B N 1
ATOM 3988 C CA . GLY B 1 225 ? -6.684 -6.23 6.199 1 98.44 225 GLY B CA 1
ATOM 3989 C C . GLY B 1 225 ? -6.348 -7.152 7.355 1 98.44 225 GLY B C 1
ATOM 3990 O O . GLY B 1 225 ? -5.203 -7.184 7.82 1 98.44 225 GLY B O 1
ATOM 3991 N N . ILE B 1 226 ? -7.293 -7.895 7.855 1 98.12 226 ILE B N 1
ATOM 3992 C CA . ILE B 1 226 ? -7.094 -8.82 8.969 1 98.12 226 ILE B CA 1
ATOM 3993 C C . ILE B 1 226 ? -6.469 -10.117 8.453 1 98.12 226 ILE B C 1
ATOM 3995 O O . ILE B 1 226 ? -6.961 -10.711 7.492 1 98.12 226 ILE B O 1
ATOM 3999 N N . VAL B 1 227 ? -5.383 -10.547 9.094 1 98.75 227 VAL B N 1
ATOM 4000 C CA . VAL B 1 227 ? -4.766 -11.82 8.75 1 98.75 227 VAL B CA 1
ATOM 4001 C C . VAL B 1 227 ? -5.605 -12.969 9.312 1 98.75 227 VAL B C 1
ATOM 4003 O O . VAL B 1 227 ? -5.648 -13.18 10.523 1 98.75 227 VAL B O 1
ATOM 4006 N N . ARG B 1 228 ? -6.219 -13.664 8.438 1 98.62 228 ARG B N 1
ATOM 4007 C CA . ARG B 1 228 ? -7.055 -14.781 8.867 1 98.62 228 ARG B CA 1
ATOM 4008 C C . ARG B 1 228 ? -6.207 -15.992 9.25 1 98.62 228 ARG B C 1
ATOM 4010 O O . ARG B 1 228 ? -6.52 -16.688 10.211 1 98.62 228 ARG B O 1
ATOM 4017 N N . GLN B 1 229 ? -5.227 -16.25 8.375 1 98.44 229 GLN B N 1
ATOM 4018 C CA . GLN B 1 229 ? -4.289 -17.359 8.594 1 98.44 229 GLN B CA 1
ATOM 4019 C C . GLN B 1 229 ? -2.873 -16.953 8.18 1 98.44 229 GLN B C 1
ATOM 4021 O O . GLN B 1 229 ? -2.689 -16.219 7.207 1 98.44 229 GLN B O 1
ATOM 4026 N N . GLN B 1 230 ? -1.935 -17.484 8.852 1 98.56 230 GLN B N 1
ATOM 4027 C CA . GLN B 1 230 ? -0.531 -17.344 8.484 1 98.56 230 GLN B CA 1
ATOM 4028 C C . GLN B 1 230 ? 0.267 -18.578 8.859 1 98.56 230 GLN B C 1
ATOM 4030 O O . GLN B 1 230 ? 0.2 -19.047 10.008 1 98.56 230 GLN B O 1
ATOM 4035 N N . ALA B 1 231 ? 0.976 -19.078 7.938 1 98.69 231 ALA B N 1
ATOM 4036 C CA . ALA B 1 231 ? 1.782 -20.281 8.148 1 98.69 231 ALA B CA 1
ATOM 4037 C C . ALA B 1 231 ? 3.109 -19.938 8.82 1 98.69 231 ALA B C 1
ATOM 4039 O O . ALA B 1 231 ? 3.492 -18.766 8.891 1 98.69 231 ALA B O 1
ATOM 4040 N N . GLY B 1 232 ? 3.764 -20.984 9.406 1 98.25 232 GLY B N 1
ATOM 4041 C CA . GLY B 1 232 ? 5.156 -20.875 9.812 1 98.25 232 GLY B CA 1
ATOM 4042 C C . GLY B 1 232 ? 6.129 -20.969 8.656 1 98.25 232 GLY B C 1
ATOM 4043 O O . GLY B 1 232 ? 5.828 -20.516 7.551 1 98.25 232 GLY B O 1
ATOM 4044 N N . THR B 1 233 ? 7.281 -21.531 8.852 1 97.94 233 THR B N 1
ATOM 4045 C CA . THR B 1 233 ? 8.328 -21.562 7.832 1 97.94 233 THR B CA 1
ATOM 4046 C C . THR B 1 233 ? 8.273 -22.875 7.043 1 97.94 233 THR B C 1
ATOM 4048 O O . THR B 1 233 ? 8.672 -22.906 5.879 1 97.94 233 THR B O 1
ATOM 4051 N N . GLY B 1 234 ? 7.859 -23.938 7.66 1 97.94 234 GLY B N 1
ATOM 4052 C CA . GLY B 1 234 ? 7.879 -25.25 7.039 1 97.94 234 GLY B CA 1
ATOM 4053 C C . GLY B 1 234 ? 6.664 -25.516 6.168 1 97.94 234 GLY B C 1
ATOM 4054 O O . GLY B 1 234 ? 5.891 -24.609 5.879 1 97.94 234 GLY B O 1
ATOM 4055 N N . GLU B 1 235 ? 6.492 -26.75 5.668 1 98.38 235 GLU B N 1
ATOM 4056 C CA . GLU B 1 235 ? 5.328 -27.125 4.871 1 98.38 235 GLU B CA 1
ATOM 4057 C C . GLU B 1 235 ? 4.043 -27.031 5.688 1 98.38 235 GLU B C 1
ATOM 4059 O O . GLU B 1 235 ? 4.02 -27.391 6.863 1 98.38 235 GLU B O 1
ATOM 4064 N N . GLU B 1 236 ? 3.092 -26.469 5.156 1 98.44 236 GLU B N 1
ATOM 4065 C CA . GLU B 1 236 ? 1.818 -26.234 5.828 1 98.44 236 GLU B CA 1
ATOM 4066 C C . GLU B 1 236 ? 0.694 -26.016 4.82 1 98.44 236 GLU B C 1
ATOM 4068 O O . GLU B 1 236 ? 0.93 -25.5 3.721 1 98.44 236 GLU B O 1
ATOM 4073 N N . ILE B 1 237 ? -0.465 -26.484 5.141 1 98.62 237 ILE B N 1
ATOM 4074 C CA . ILE B 1 237 ? -1.643 -26.234 4.316 1 98.62 237 ILE B CA 1
ATOM 4075 C C . ILE B 1 237 ? -2.551 -25.234 5.02 1 98.62 237 ILE B C 1
ATOM 4077 O O . ILE B 1 237 ? -2.889 -25.391 6.195 1 98.62 237 ILE B O 1
ATOM 4081 N N . LEU B 1 238 ? -2.871 -24.109 4.395 1 98.81 238 LEU B N 1
ATOM 4082 C CA . LEU B 1 238 ? -3.871 -23.172 4.879 1 98.81 238 LEU B CA 1
ATOM 4083 C C . LEU B 1 238 ? -5.215 -23.406 4.199 1 98.81 238 LEU B C 1
ATOM 4085 O O . LEU B 1 238 ? -5.367 -23.141 3.004 1 98.81 238 LEU B O 1
ATOM 4089 N N . VAL B 1 239 ? -6.164 -23.922 4.918 1 98.81 239 VAL B N 1
ATOM 4090 C CA . VAL B 1 239 ? -7.516 -24.125 4.414 1 98.81 239 VAL B CA 1
ATOM 4091 C C . VAL B 1 239 ? -8.445 -23.047 4.961 1 98.81 239 VAL B C 1
ATOM 4093 O O . VAL B 1 239 ? -8.453 -22.781 6.168 1 98.81 239 VAL B O 1
ATOM 4096 N N . ASP B 1 240 ? -9.172 -22.391 4.082 1 98.62 240 ASP B N 1
ATOM 4097 C CA . ASP B 1 240 ? -10.078 -21.328 4.5 1 98.62 240 ASP B CA 1
ATOM 4098 C C . ASP B 1 240 ? -11.328 -21.281 3.619 1 98.62 240 ASP B C 1
ATOM 4100 O O . ASP B 1 240 ? -11.32 -21.797 2.502 1 98.62 240 ASP B O 1
ATOM 4104 N N . VAL B 1 241 ? -12.398 -20.812 4.137 1 98.81 241 VAL B N 1
ATOM 4105 C CA . VAL B 1 241 ? -13.625 -20.562 3.383 1 98.81 241 VAL B CA 1
ATOM 4106 C C . VAL B 1 241 ? -13.859 -19.062 3.262 1 98.81 241 VAL B C 1
ATOM 4108 O O . VAL B 1 241 ? -14.25 -18.406 4.23 1 98.81 241 VAL B O 1
ATOM 4111 N N . LEU B 1 242 ? -13.594 -18.531 2.098 1 98.69 242 LEU B N 1
ATOM 4112 C CA . LEU B 1 242 ? -13.703 -17.094 1.854 1 98.69 242 LEU B CA 1
ATOM 4113 C C . LEU B 1 242 ? -15.141 -16.703 1.551 1 98.69 242 LEU B C 1
ATOM 4115 O O . LEU B 1 242 ? -15.766 -17.266 0.651 1 98.69 242 LEU B O 1
ATOM 4119 N N . ASP B 1 243 ? -15.68 -15.766 2.318 1 98.56 243 ASP B N 1
ATOM 4120 C CA . ASP B 1 243 ? -17.031 -15.242 2.125 1 98.56 243 ASP B CA 1
ATOM 4121 C C . ASP B 1 243 ? -17.016 -13.992 1.257 1 98.56 243 ASP B C 1
ATOM 4123 O O . ASP B 1 243 ? -16.75 -12.891 1.749 1 98.56 243 ASP B O 1
ATOM 4127 N N . LEU B 1 244 ? -17.375 -14.172 -0.005 1 98.25 244 LEU B N 1
ATOM 4128 C CA . LEU B 1 244 ? -17.25 -13.062 -0.945 1 98.25 244 LEU B CA 1
ATOM 4129 C C . LEU B 1 244 ? -18.312 -12.008 -0.684 1 98.25 244 LEU B C 1
ATOM 4131 O O . LEU B 1 244 ? -18.203 -10.875 -1.17 1 98.25 244 LEU B O 1
ATOM 4135 N N . ASP B 1 245 ? -19.328 -12.328 0.006 1 97.75 245 ASP B N 1
ATOM 4136 C CA . ASP B 1 245 ? -20.281 -11.312 0.422 1 97.75 245 ASP B CA 1
ATOM 4137 C C . ASP B 1 245 ? -19.656 -10.312 1.387 1 97.75 245 ASP B C 1
ATOM 4139 O O . ASP B 1 245 ? -20.156 -9.195 1.553 1 97.75 245 ASP B O 1
ATOM 4143 N N . THR B 1 246 ? -18.641 -10.766 2.049 1 97.69 246 THR B N 1
ATOM 4144 C CA . THR B 1 246 ? -17.875 -9.828 2.861 1 97.69 246 THR B CA 1
ATOM 4145 C C . THR B 1 246 ? -17.312 -8.695 2.002 1 97.69 246 THR B C 1
ATOM 4147 O O . THR B 1 246 ? -17.328 -7.535 2.412 1 97.69 246 THR B O 1
ATOM 4150 N N . VAL B 1 247 ? -16.812 -9.016 0.807 1 98.12 247 VAL B N 1
ATOM 4151 C CA . VAL B 1 247 ? -16.297 -7.996 -0.107 1 98.12 247 VAL B CA 1
ATOM 4152 C C . VAL B 1 247 ? -17.422 -7.027 -0.478 1 98.12 247 VAL B C 1
ATOM 4154 O O . VAL B 1 247 ? -17.234 -5.809 -0.428 1 98.12 247 VAL B O 1
ATOM 4157 N N . THR B 1 248 ? -18.547 -7.609 -0.85 1 96.38 248 THR B N 1
ATOM 4158 C CA . THR B 1 248 ? -19.703 -6.789 -1.188 1 96.38 248 THR B CA 1
ATOM 4159 C C . THR B 1 248 ? -20.062 -5.848 -0.039 1 96.38 248 THR B C 1
ATOM 4161 O O . THR B 1 248 ? -20.25 -4.648 -0.248 1 96.38 248 THR B O 1
ATOM 4164 N N . ARG B 1 249 ? -20.141 -6.395 1.144 1 96.5 249 ARG B N 1
ATOM 4165 C CA . ARG B 1 249 ? -20.5 -5.625 2.328 1 96.5 249 ARG B CA 1
ATOM 4166 C C . ARG B 1 249 ? -19.5 -4.516 2.602 1 96.5 249 ARG B C 1
ATOM 4168 O O . ARG B 1 249 ? -19.875 -3.371 2.855 1 96.5 249 ARG B O 1
ATOM 4175 N N . VAL B 1 250 ? -18.219 -4.863 2.547 1 97.12 250 VAL B N 1
ATOM 4176 C CA . VAL B 1 250 ? -17.172 -3.91 2.877 1 97.12 250 VAL B CA 1
ATOM 4177 C C . VAL B 1 250 ? -17.125 -2.801 1.83 1 97.12 250 VAL B C 1
ATOM 4179 O O . VAL B 1 250 ? -16.891 -1.636 2.16 1 97.12 250 VAL B O 1
ATOM 4182 N N . ARG B 1 251 ? -17.312 -3.117 0.559 1 95.94 251 ARG B N 1
ATOM 4183 C CA . ARG B 1 251 ? -17.344 -2.104 -0.491 1 95.94 251 ARG B CA 1
ATOM 4184 C C . ARG B 1 251 ? -18.547 -1.188 -0.349 1 95.94 251 ARG B C 1
ATOM 4186 O O . ARG B 1 251 ? -18.484 -0.001 -0.673 1 95.94 251 ARG B O 1
ATOM 4193 N N . GLU B 1 252 ? -19.641 -1.702 0.17 1 94 252 GLU B N 1
ATOM 4194 C CA . GLU B 1 252 ? -20.875 -0.936 0.319 1 94 252 GLU B CA 1
ATOM 4195 C C . GLU B 1 252 ? -20.859 -0.126 1.612 1 94 252 GLU B C 1
ATOM 4197 O O . GLU B 1 252 ? -21.234 1.046 1.619 1 94 252 GLU B O 1
ATOM 4202 N N . GLN B 1 253 ? -20.453 -0.838 2.715 1 94.81 253 GLN B N 1
ATOM 4203 C CA . GLN B 1 253 ? -20.641 -0.241 4.031 1 94.81 253 GLN B CA 1
ATOM 4204 C C . GLN B 1 253 ? -19.328 0.307 4.578 1 94.81 253 GLN B C 1
ATOM 4206 O O . GLN B 1 253 ? -19.312 1.025 5.582 1 94.81 253 GLN B O 1
ATOM 4211 N N . GLY B 1 254 ? -18.25 -0.019 3.918 1 94.94 254 GLY B N 1
ATOM 4212 C CA . GLY B 1 254 ? -16.938 0.467 4.34 1 94.94 254 GLY B CA 1
ATOM 4213 C C . GLY B 1 254 ? -16.188 -0.521 5.211 1 94.94 254 GLY B C 1
ATOM 4214 O O . GLY B 1 254 ? -16.797 -1.255 5.992 1 94.94 254 GLY B O 1
ATOM 4215 N N . SER B 1 255 ? -14.836 -0.53 5.098 1 95.31 255 SER B N 1
ATOM 4216 C CA . SER B 1 255 ? -14.008 -1.272 6.043 1 95.31 255 SER B CA 1
ATOM 4217 C C . SER B 1 255 ? -14.219 -0.771 7.469 1 95.31 255 SER B C 1
ATOM 4219 O O . SER B 1 255 ? -14.172 0.436 7.719 1 95.31 255 SER B O 1
ATOM 4221 N N . ALA B 1 256 ? -14.445 -1.698 8.375 1 91.88 256 ALA B N 1
ATOM 4222 C CA . ALA B 1 256 ? -14.812 -1.401 9.758 1 91.88 256 ALA B CA 1
ATOM 4223 C C . ALA B 1 256 ? -16.094 -0.588 9.828 1 91.88 256 ALA B C 1
ATOM 4225 O O . ALA B 1 256 ? -16.391 0.047 10.844 1 91.88 256 ALA B O 1
ATOM 4226 N N . GLY B 1 257 ? -16.797 -0.537 8.734 1 94 257 GLY B N 1
ATOM 4227 C CA . GLY B 1 257 ? -18.016 0.256 8.656 1 94 257 GLY B CA 1
ATOM 4228 C C . GLY B 1 257 ? -17.75 1.736 8.453 1 94 257 GLY B C 1
ATOM 4229 O O . GLY B 1 257 ? -18.641 2.562 8.656 1 94 257 GLY B O 1
ATOM 4230 N N . LEU B 1 258 ? -16.516 2.047 8.102 1 93.88 258 LEU B N 1
ATOM 4231 C CA . LEU B 1 258 ? -16.109 3.445 8.094 1 93.88 258 LEU B CA 1
ATOM 4232 C C . LEU B 1 258 ? -15.641 3.871 6.707 1 93.88 258 LEU B C 1
ATOM 4234 O O . LEU B 1 258 ? -16.141 4.852 6.152 1 93.88 258 LEU B O 1
ATOM 4238 N N . ASN B 1 259 ? -14.703 3.16 6.109 1 94 259 ASN B N 1
ATOM 4239 C CA . ASN B 1 259 ? -13.945 3.627 4.953 1 94 259 ASN B CA 1
ATOM 4240 C C . ASN B 1 259 ? -14.508 3.066 3.65 1 94 259 ASN B C 1
ATOM 4242 O O . ASN B 1 259 ? -14.516 1.853 3.443 1 94 259 ASN B O 1
ATOM 4246 N N . ARG B 1 260 ? -14.898 3.93 2.77 1 94.06 260 ARG B N 1
ATOM 4247 C CA . ARG B 1 260 ? -15.477 3.555 1.484 1 94.06 260 ARG B CA 1
ATOM 4248 C C . ARG B 1 260 ? -14.68 4.152 0.329 1 94.06 260 ARG B C 1
ATOM 4250 O O . ARG B 1 260 ? -15.18 5.016 -0.395 1 94.06 260 ARG B O 1
ATOM 4257 N N . PRO B 1 261 ? -13.469 3.594 0.125 1 95.75 261 PRO B N 1
ATOM 4258 C CA . PRO B 1 261 ? -12.562 4.219 -0.845 1 95.75 261 PRO B CA 1
ATOM 4259 C C . PRO B 1 261 ? -13.125 4.211 -2.264 1 95.75 261 PRO B C 1
ATOM 4261 O O . PRO B 1 261 ? -12.992 5.199 -2.99 1 95.75 261 PRO B O 1
ATOM 4264 N N . TRP B 1 262 ? -13.82 3.158 -2.674 1 96.19 262 TRP B N 1
ATOM 4265 C CA . TRP B 1 262 ? -14.312 3.062 -4.043 1 96.19 262 TRP B CA 1
ATOM 4266 C C . TRP B 1 262 ? -15.43 4.07 -4.293 1 96.19 262 TRP B C 1
ATOM 4268 O O . TRP B 1 262 ? -15.539 4.629 -5.387 1 96.19 262 TRP B O 1
ATOM 4278 N N . ALA B 1 263 ? -16.281 4.262 -3.268 1 93.88 263 ALA B N 1
ATOM 4279 C CA . ALA B 1 263 ? -17.328 5.266 -3.393 1 93.88 263 ALA B CA 1
ATOM 4280 C C . ALA B 1 263 ? -16.734 6.66 -3.574 1 93.88 263 ALA B C 1
ATOM 4282 O O . ALA B 1 263 ? -17.234 7.453 -4.379 1 93.88 263 ALA B O 1
ATOM 4283 N N . GLN B 1 264 ? -15.719 6.918 -2.855 1 93.81 264 GLN B N 1
ATOM 4284 C CA . GLN B 1 264 ? -15.07 8.227 -2.943 1 93.81 264 GLN B CA 1
ATOM 4285 C C . GLN B 1 264 ? -14.391 8.406 -4.293 1 93.81 264 GLN B C 1
ATOM 4287 O O . GLN B 1 264 ? -14.469 9.484 -4.895 1 93.81 264 GLN B O 1
ATOM 4292 N N . LEU B 1 265 ? -13.703 7.375 -4.758 1 95.56 265 LEU B N 1
ATOM 4293 C CA . LEU B 1 265 ? -13.047 7.43 -6.059 1 95.56 265 LEU B CA 1
ATOM 4294 C C . LEU B 1 265 ? -14.078 7.602 -7.176 1 95.56 265 LEU B C 1
ATOM 4296 O O . LEU B 1 265 ? -13.828 8.312 -8.156 1 95.56 265 LEU B O 1
ATOM 4300 N N . ALA B 1 266 ? -15.211 6.977 -7.027 1 94.25 266 ALA B N 1
ATOM 4301 C CA . ALA B 1 266 ? -16.266 7.113 -8.023 1 94.25 266 ALA B CA 1
ATOM 4302 C C . ALA B 1 266 ? -16.812 8.539 -8.055 1 94.25 266 ALA B C 1
ATOM 4304 O O . ALA B 1 266 ? -17.141 9.055 -9.125 1 94.25 266 ALA B O 1
ATOM 4305 N N . ARG B 1 267 ? -16.844 9.141 -6.91 1 92.44 267 ARG B N 1
ATOM 4306 C CA . ARG B 1 267 ? -17.469 10.453 -6.785 1 92.44 267 ARG B CA 1
ATOM 4307 C C . ARG B 1 267 ? -16.531 11.547 -7.289 1 92.44 267 ARG B C 1
ATOM 4309 O O . ARG B 1 267 ? -16.953 12.469 -7.988 1 92.44 267 ARG B O 1
ATOM 4316 N N . TYR B 1 268 ? -15.234 11.469 -6.977 1 93.38 268 TYR B N 1
ATOM 4317 C CA . TYR B 1 268 ? -14.391 12.633 -7.219 1 93.38 268 TYR B CA 1
ATOM 4318 C C . TYR B 1 268 ? -13.109 12.234 -7.941 1 93.38 268 TYR B C 1
ATOM 4320 O O . TYR B 1 268 ? -12.297 13.086 -8.289 1 93.38 268 TYR B O 1
ATOM 4328 N N . GLY B 1 269 ? -12.945 10.93 -8.227 1 95.25 269 GLY B N 1
ATOM 4329 C CA . GLY B 1 269 ? -11.688 10.422 -8.75 1 95.25 269 GLY B CA 1
ATOM 4330 C C . GLY B 1 269 ? -11.281 11.062 -10.062 1 95.25 269 GLY B C 1
ATOM 4331 O O . GLY B 1 269 ? -10.094 11.273 -10.32 1 95.25 269 GLY B O 1
ATOM 4332 N N . GLU B 1 270 ? -12.266 11.445 -10.867 1 95.5 270 GLU B N 1
ATOM 4333 C CA . GLU B 1 270 ? -11.992 12 -12.188 1 95.5 270 GLU B CA 1
ATOM 4334 C C . GLU B 1 270 ? -11.383 13.398 -12.086 1 95.5 270 GLU B C 1
ATOM 4336 O O . GLU B 1 270 ? -10.805 13.898 -13.055 1 95.5 270 GLU B O 1
ATOM 4341 N N . GLU B 1 271 ? -11.445 14.031 -10.914 1 96.75 271 GLU B N 1
ATOM 4342 C CA . GLU B 1 271 ? -10.945 15.391 -10.719 1 96.75 271 GLU B CA 1
ATOM 4343 C C . GLU B 1 271 ? -9.547 15.375 -10.109 1 96.75 271 GLU B C 1
ATOM 4345 O O . GLU B 1 271 ? -8.922 16.422 -9.945 1 96.75 271 GLU B O 1
ATOM 4350 N N . ILE B 1 272 ? -9.07 14.234 -9.758 1 97.69 272 ILE B N 1
ATOM 4351 C CA . ILE B 1 272 ? -7.762 14.102 -9.133 1 97.69 272 ILE B CA 1
ATOM 4352 C C . ILE B 1 272 ? -6.699 13.867 -10.203 1 97.69 272 ILE B C 1
ATOM 4354 O O . ILE B 1 272 ? -6.758 12.883 -10.945 1 97.69 272 ILE B O 1
ATOM 4358 N N . HIS B 1 273 ? -5.742 14.766 -10.281 1 97.5 273 HIS B N 1
ATOM 4359 C CA . HIS B 1 273 ? -4.668 14.664 -11.266 1 97.5 273 HIS B CA 1
ATOM 4360 C C . HIS B 1 273 ? -3.576 13.711 -10.789 1 97.5 273 HIS B C 1
ATOM 4362 O O . HIS B 1 273 ? -3.033 13.875 -9.695 1 97.5 273 HIS B O 1
ATOM 4368 N N . LEU B 1 274 ? -3.312 12.641 -11.602 1 97.88 274 LEU B N 1
ATOM 4369 C CA . LEU B 1 274 ? -2.279 11.648 -11.297 1 97.88 274 LEU B CA 1
ATOM 4370 C C . LEU B 1 274 ? -1.131 11.75 -12.297 1 97.88 274 LEU B C 1
ATOM 4372 O O . LEU B 1 274 ? -1.037 10.938 -13.219 1 97.88 274 LEU B O 1
ATOM 4376 N N . PRO B 1 275 ? -0.22 12.617 -12.07 1 95.94 275 PRO B N 1
ATOM 4377 C CA . PRO B 1 275 ? 0.802 12.875 -13.086 1 95.94 275 PRO B CA 1
ATOM 4378 C C . PRO B 1 275 ? 1.687 11.664 -13.367 1 95.94 275 PRO B C 1
ATOM 4380 O O . PRO B 1 275 ? 2.154 11.484 -14.492 1 95.94 275 PRO B O 1
ATOM 4383 N N . MET B 1 276 ? 1.928 10.828 -12.375 1 97.75 276 MET B N 1
ATOM 4384 C CA . MET B 1 276 ? 2.762 9.648 -12.594 1 97.75 276 MET B CA 1
ATOM 4385 C C . MET B 1 276 ? 2.146 8.734 -13.648 1 97.75 276 MET B C 1
ATOM 4387 O O . MET B 1 276 ? 2.863 8 -14.336 1 97.75 276 MET B O 1
ATOM 4391 N N . TYR B 1 277 ? 0.875 8.75 -13.703 1 97.38 277 TYR B N 1
ATOM 4392 C CA . TYR B 1 277 ? 0.182 7.809 -14.586 1 97.38 277 TYR B CA 1
ATOM 4393 C C . TYR B 1 277 ? -0.314 8.508 -15.844 1 97.38 277 TYR B C 1
ATOM 4395 O O . TYR B 1 277 ? -0.74 7.852 -16.797 1 97.38 277 TYR B O 1
ATOM 4403 N N . GLY B 1 278 ? -0.28 9.852 -15.883 1 92.88 278 GLY B N 1
ATOM 4404 C CA . GLY B 1 278 ? -0.732 10.625 -17.031 1 92.88 278 GLY B CA 1
ATOM 4405 C C . GLY B 1 278 ? -2.242 10.656 -17.172 1 92.88 278 GLY B C 1
ATOM 4406 O O . GLY B 1 278 ? -2.768 10.727 -18.281 1 92.88 278 GLY B O 1
ATOM 4407 N N . GLY B 1 279 ? -2.936 10.609 -16.062 1 95 279 GLY B N 1
ATOM 4408 C CA . GLY B 1 279 ? -4.387 10.578 -16.125 1 95 279 GLY B CA 1
ATOM 4409 C C . GLY B 1 279 ? -5.055 10.844 -14.789 1 95 279 GLY B C 1
ATOM 4410 O O . GLY B 1 279 ? -4.551 11.633 -13.984 1 95 279 GLY B O 1
ATOM 4411 N N . THR B 1 280 ? -6.266 10.352 -14.688 1 97.25 280 THR B N 1
ATOM 4412 C CA . THR B 1 280 ? -7.102 10.43 -13.5 1 97.25 280 THR B CA 1
ATOM 4413 C C . THR B 1 280 ? -7.738 9.078 -13.195 1 97.25 280 THR B C 1
ATOM 4415 O O . THR B 1 280 ? -7.512 8.102 -13.906 1 97.25 280 THR B O 1
ATOM 4418 N N . PHE B 1 281 ? -8.438 8.984 -12.102 1 97.44 281 PHE B N 1
ATOM 4419 C CA . PHE B 1 281 ? -9.141 7.75 -11.781 1 97.44 281 PHE B CA 1
ATOM 4420 C C . PHE B 1 281 ? -10.32 7.543 -12.727 1 97.44 281 PHE B C 1
ATOM 4422 O O . PHE B 1 281 ? -11.047 8.484 -13.031 1 97.44 281 PHE B O 1
ATOM 4429 N N . ARG B 1 282 ? -10.43 6.324 -13.195 1 96.5 282 ARG B N 1
ATOM 4430 C CA . ARG B 1 282 ? -11.625 5.902 -13.93 1 96.5 282 ARG B CA 1
ATOM 4431 C C . ARG B 1 282 ? -12.5 5 -13.07 1 96.5 282 ARG B C 1
ATOM 4433 O O . ARG B 1 282 ? -12.023 4.02 -12.492 1 96.5 282 ARG B O 1
ATOM 4440 N N . THR B 1 283 ? -13.719 5.305 -12.961 1 94.5 283 THR B N 1
ATOM 4441 C CA . THR B 1 283 ? -14.648 4.512 -12.164 1 94.5 283 THR B CA 1
ATOM 4442 C C . THR B 1 283 ? -14.859 3.137 -12.789 1 94.5 283 THR B C 1
ATOM 4444 O O . THR B 1 283 ? -15.148 3.029 -13.984 1 94.5 283 THR B O 1
ATOM 4447 N N . PRO B 1 284 ? -14.656 2.168 -12.023 1 92.75 284 PRO B N 1
ATOM 4448 C CA . PRO B 1 284 ? -14.898 0.844 -12.602 1 92.75 284 PRO B CA 1
ATOM 4449 C C . PRO B 1 284 ? -16.375 0.579 -12.883 1 92.75 284 PRO B C 1
ATOM 4451 O O . PRO B 1 284 ? -17.25 1.133 -12.203 1 92.75 284 PRO B O 1
ATOM 4454 N N . GLU B 1 285 ? -16.672 -0.323 -13.734 1 88.75 285 GLU B N 1
ATOM 4455 C CA . GLU B 1 285 ? -18.031 -0.651 -14.133 1 88.75 285 GLU B CA 1
ATOM 4456 C C . GLU B 1 285 ? -18.828 -1.203 -12.953 1 88.75 285 GLU B C 1
ATOM 4458 O O . GLU B 1 285 ? -20.016 -0.891 -12.797 1 88.75 285 GLU B O 1
ATOM 4463 N N . TRP B 1 286 ? -18.172 -1.96 -12.156 1 90.62 286 TRP B N 1
ATOM 4464 C CA . TRP B 1 286 ? -18.875 -2.627 -11.062 1 90.62 286 TRP B CA 1
ATOM 4465 C C . TRP B 1 286 ? -19.25 -1.633 -9.969 1 90.62 286 TRP B C 1
ATOM 4467 O O . TRP B 1 286 ? -20.109 -1.92 -9.125 1 90.62 286 TRP B O 1
ATOM 4477 N N . ALA B 1 287 ? -18.547 -0.5 -9.852 1 84.75 287 ALA B N 1
ATOM 4478 C CA . ALA B 1 287 ? -18.844 0.501 -8.828 1 84.75 287 ALA B CA 1
ATOM 4479 C C . ALA B 1 287 ? -20.031 1.36 -9.227 1 84.75 287 ALA B C 1
ATOM 4481 O O . ALA B 1 287 ? -20.703 1.944 -8.359 1 84.75 287 ALA B O 1
ATOM 4482 N N . HIS B 1 288 ? -20.297 1.566 -10.531 1 75.56 288 HIS B N 1
ATOM 4483 C CA . HIS B 1 288 ? -21.469 2.303 -10.992 1 75.56 288 HIS B CA 1
ATOM 4484 C C . HIS B 1 288 ? -22.75 1.619 -10.547 1 75.56 288 HIS B C 1
ATOM 4486 O O . HIS B 1 288 ? -23.734 2.289 -10.211 1 75.56 288 HIS B O 1
ATOM 4492 N N . LYS B 1 289 ? -22.766 0.348 -10.461 1 59.41 289 LYS B N 1
ATOM 4493 C CA . LYS B 1 289 ? -23.953 -0.429 -10.117 1 59.41 289 LYS B CA 1
ATOM 4494 C C . LYS B 1 289 ? -24.297 -0.282 -8.633 1 59.41 289 LYS B C 1
ATOM 4496 O O . LYS B 1 289 ? -25.453 -0.342 -8.25 1 59.41 289 LYS B O 1
ATOM 4501 N N . GLN B 1 290 ? -23.312 -0.069 -7.855 1 59.12 290 GLN B N 1
ATOM 4502 C CA . GLN B 1 290 ? -23.516 0.085 -6.422 1 59.12 290 GLN B CA 1
ATOM 4503 C C . GLN B 1 290 ? -24.203 1.412 -6.105 1 59.12 290 GLN B C 1
ATOM 4505 O O . GLN B 1 290 ? -24.969 1.51 -5.145 1 59.12 290 GLN B O 1
ATOM 4510 N N . ASN B 1 291 ? -23.859 2.463 -6.777 1 53.81 291 ASN B N 1
ATOM 4511 C CA . ASN B 1 291 ? -24.422 3.791 -6.543 1 53.81 291 ASN B CA 1
ATOM 4512 C C . ASN B 1 291 ? -25.844 3.902 -7.082 1 53.81 291 ASN B C 1
ATOM 4514 O O . ASN B 1 291 ? -26.578 4.812 -6.703 1 53.81 291 ASN B O 1
ATOM 4518 N N . SER B 1 292 ? -26.156 3.148 -8.109 1 46.78 292 SER B N 1
ATOM 4519 C CA . SER B 1 292 ? -27.5 3.254 -8.648 1 46.78 292 SER B CA 1
ATOM 4520 C C . SER B 1 292 ? -28.531 2.656 -7.695 1 46.78 292 SER B C 1
ATOM 4522 O O . SER B 1 292 ? -29.734 2.889 -7.84 1 46.78 292 SER B O 1
ATOM 4524 N N . GLY B 1 293 ? -28.141 1.83 -6.77 1 38.19 293 GLY B N 1
ATOM 4525 C CA . GLY B 1 293 ? -29.156 1.334 -5.84 1 38.19 293 GLY B CA 1
ATOM 4526 C C . GLY B 1 293 ? -29.375 2.262 -4.664 1 38.19 293 GLY B C 1
ATOM 4527 O O . GLY B 1 293 ? -30.078 1.903 -3.713 1 38.19 293 GLY B O 1
ATOM 4528 N N . GLN B 1 294 ? -28.562 3.271 -4.355 1 33.03 294 GLN B N 1
ATOM 4529 C CA . GLN B 1 294 ? -29 4.211 -3.326 1 33.03 294 GLN B CA 1
ATOM 4530 C C . GLN B 1 294 ? -29.875 5.312 -3.92 1 33.03 294 GLN B C 1
ATOM 4532 O O . GLN B 1 294 ? -29.625 5.77 -5.039 1 33.03 294 GLN B O 1
#

Foldseek 3Di:
DFKAKEKEWQAAAQAPDLVRLVVVVLVVLQVCCVVPVRHAEYAYAFCRNLRHDAPPDDDPPPSLVVFAEAVVDDVLQSVLVSLLVSVHWYFDHWHFHQDPVRFTFTKIFIAGSNSDGQDIDTAQDAPPPSGDGDHDDDWDWGDDPPHFIETEHEACLLVDLVRLVVVLLVGHQEYEYRHEAADPCVVVSLVSLLVSLQLSQHWYFYHYHAPPRHQAFTFIAGNLSHTPDTDGRHIDMDIDMGDSVSSVCCCQQNRVSPHNNLLVCPVCQQVDDDVVVPHTDDRGPVSVVSVVVD/DFKAKEKEWQAAAQAPDLVRLVVVVLVVLQVCCVVPVRHAEYAYAACRNLRHDAPPDDDPPPSLVVFAEAVVDDVLQSVLVSLLVSVHWYFDHWHFHQDPVRFTFTKIFIAGSNSDGFDIDTAQDAPPPSGDGDHDDDWDWGDDPPHFIETEHEACLLVDLVRLVVVLLVGHQEYEYRHEAADPCVVVSLVSLLVSLQLSQHWYFYHYHAPPRHQAFTFIAGNLSHTPDTDGRHIDMDIDMGDSVSSVCCCQQNRVSPHNNLVVCPVCFQVDDDVVVPHTDDRGPVSVVSVVVD